Protein 4WIA (pdb70)

Radius of gyration: 27.93 Å; Cα contacts (8 Å, |Δi|>4): 1441; chains: 3; bounding box: 63×76×78 Å

Organism: Methanocaldococcus jannaschii (strain ATCC 43067 / DSM 2661 / JAL-1 / JCM 10045 / NBRC 100440) (NCBI:txid243232)

B-factor: mean 68.34, std 23.04, range [31.3, 154.83]

Foldseek 3Di:
DFQWLDDPQDVQCVQQPRHAFFLFEEEEEEAPPLCQVLVVLSSQLSNVVSPFAEEEEALADDPVRVQVVVQQQSHCVVCVVVNSYHYHYPVVCNVPVQAAEQLLVCCVPPSRLVTQEYEAEAPLSSQLRYDDPDDLVNNVVSSVSSVVRGYYYHYHYPVSDDPVNVVVSVVVGCYWYKDWDDDPNRIWMWIADPHHVGNHDHHRIWIFHQDTHNRTDTDDPDDD/DFQWQDDPQDVQCVQQPRHAFFLFEEEEEEAPPLCQVLVVLSSQLSNVVSPFAEEEEALADDPVRVQVVVQQLSHCVVCVVVNSYHYHYPVVCNVPVQAAEQLVVVCVDVSRLVTQEYEAEAPLSSQLRYPDPDDLVNNVVSSVSSV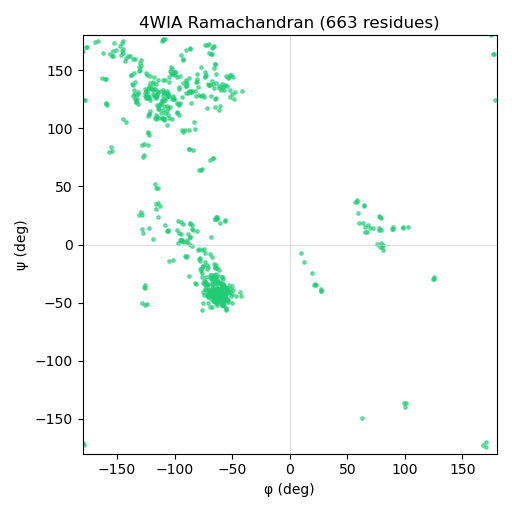VRGYYYHYHYPVSDDPVSVVVSVVVGCYWYWDWDDDPNRIKIWIADPHHVGNHDHHGIWIFHQDGNNRTDTDDPDDD/DFQWQDDPQDVQCVQQPRHAFFLFEEEEEEAPPLCQVLVVLSSQLSNVVVPFAEEAEALADDPVRVQVVVQQQSHCVVCVVVNSYHYHYPVCSNPVVLAAEQLLVCCVPVVRLVTQEYEAEAVQSSQLRYDDPDALVNNVVSSVSSVVRGYYYHYHYPVSDDPVNVVVSVVPGCYWYKDWDDDDNDIWIWIADPHHVGNHNHHRIWIFHQDTHNRTDTDDD

Nearest PDB structures (foldseek):
  7s65-assembly1_F  TM=7.412E-01  e=1.181E-11  Synechococcus elongatus
  8fwj-assembly1_A  TM=7.255E-01  e=2.195E-11  Cereibacter sphaeroides
  4tlb-assembly1_F  TM=7.203E-01  e=2.195E-11  Synechococcus elongatus PCC 7942 = FACHB-805
  8wv8-assembly1_B  TM=6.944E-01  e=9.722E-11  Synechococcus elongatus PCC 7942 = FACHB-805
  7dxq-assembly1_A  TM=7.030E-01  e=3.158E-10  Synechococcus elongatus PCC 7942 = FACHB-805

Sequence (669 aa):
ELARIDLSRDDLDKRIGGGIPHGSLIIIEGEESTGKSVLCQRLAYGFLQNRYSVTYVSTQLTTLEFIKQNSLNYSINKKLLSGALLYIPVYPLIADNKKKDGFLKKVETRAFYEKDVIIFDSISALIANDASEVNVDDLAFFKRITALKKIIICTVNPKELPESVLTIIRTSATLIRTELFTFGGDLKNLAKILKYNAPGSYQKNIVFRVEPKIGIAVEIASVAELARIDLSRDDLDKRIGGGIPHGSLIIIEGEESTGKSVLCQRLAYGFLQNRYSVTYVSTQLTTLEFIKQNSLNYSINKKLLSGALLYIPVYPLIADNKKKDGFLKKVETRAFYEKDVIIFDSISALIANDASEVNVDDLAFFKRITALKKIIICTVNPKELPESVLTIIRTSATLIRTELFTFGGDLKNLAKILKYNAPGSYQKNIVFRVEPKIGIAVEIASVAELARIDLSRDDLDKRIGGGIPHGSLIIIEGEESTGKSVLCQRLAYGFLQNRYSVTYVSTQLTTLEFIKQNSLNYSINKKLLSGALLYIPVYPLIADNKKKDGFLKKVETRAFYEKDVIIFDSISALIANDASEVNVDDLAFFKRITALKKIIICTVNPKELPESVLTIIRTSATLIRTELFTFGGDLKNLAKILKYNAPGSYQKNIVFRVEPKIGIAVEIA

Structure (mmCIF, N/CA/C/O backbone):
data_4WIA
#
_entry.id   4WIA
#
_cell.length_a   130.960
_cell.length_b   130.960
_cell.length_c   89.081
_cell.angle_alpha   90.00
_cell.angle_beta   90.00
_cell.angle_gamma   120.00
#
_symmetry.space_group_name_H-M   'P 31 2 1'
#
loop_
_entity.id
_entity.type
_entity.pdbx_description
1 polymer 'Putative flagella-related protein H'
2 non-polymer 'SULFATE ION'
3 non-polymer GLYCEROL
4 water water
#
loop_
_atom_site.group_PDB
_atom_site.id
_atom_site.type_symbol
_atom_site.label_atom_id
_atom_site.label_alt_id
_atom_site.label_comp_id
_atom_site.label_asym_id
_atom_site.label_entity_id
_atom_site.label_seq_id
_atom_site.pdbx_PDB_ins_code
_atom_site.Cartn_x
_atom_site.Cartn_y
_atom_site.Cartn_z
_atom_site.occupancy
_atom_site.B_iso_or_equiv
_atom_site.auth_seq_id
_atom_site.auth_comp_id
_atom_site.auth_asym_id
_atom_site.auth_atom_id
_atom_site.pdbx_PDB_model_num
ATOM 1 N N . GLU A 1 5 ? 0.298 -66.278 100.078 1.00 68.79 5 GLU A N 1
ATOM 2 C CA . GLU A 1 5 ? 0.844 -67.448 100.819 1.00 65.79 5 GLU A CA 1
ATOM 3 C C . GLU A 1 5 ? 2.330 -67.782 100.553 1.00 60.02 5 GLU A C 1
ATOM 4 O O . GLU A 1 5 ? 2.834 -68.738 101.128 1.00 58.15 5 GLU A O 1
ATOM 10 N N . LEU A 1 6 ? 3.046 -66.979 99.760 1.00 59.61 6 LEU A N 1
ATOM 11 C CA . LEU A 1 6 ? 4.503 -67.147 99.559 1.00 54.62 6 LEU A CA 1
ATOM 12 C C . LEU A 1 6 ? 5.304 -66.020 100.135 1.00 47.69 6 LEU A C 1
ATOM 13 O O . LEU A 1 6 ? 5.145 -64.878 99.747 1.00 49.41 6 LEU A O 1
ATOM 18 N N . ALA A 1 7 ? 6.195 -66.326 101.045 1.00 42.86 7 ALA A N 1
ATOM 19 C CA . ALA A 1 7 ? 7.056 -65.320 101.543 1.00 41.86 7 ALA A CA 1
ATOM 20 C C . ALA A 1 7 ? 8.312 -65.217 100.660 1.00 42.58 7 ALA A C 1
ATOM 21 O O . ALA A 1 7 ? 8.953 -66.214 100.397 1.00 42.19 7 ALA A O 1
ATOM 23 N N . ARG A 1 8 ? 8.642 -64.000 100.253 1.00 43.75 8 ARG A N 1
ATOM 24 C CA . ARG A 1 8 ? 9.738 -63.741 99.327 1.00 42.92 8 ARG A CA 1
ATOM 25 C C . ARG A 1 8 ? 11.066 -63.518 99.984 1.00 41.49 8 ARG A C 1
ATOM 26 O O . ARG A 1 8 ? 11.175 -62.914 101.049 1.00 40.42 8 ARG A O 1
ATOM 34 N N . ILE A 1 9 ? 12.061 -64.138 99.404 1.00 40.23 9 ILE A N 1
ATOM 35 C CA . ILE A 1 9 ? 13.410 -64.070 99.870 1.00 40.20 9 ILE A CA 1
ATOM 36 C C . ILE A 1 9 ? 14.365 -63.524 98.761 1.00 40.77 9 ILE A C 1
ATOM 37 O O . ILE A 1 9 ? 15.594 -63.585 98.924 1.00 41.82 9 ILE A O 1
ATOM 42 N N . ASP A 1 10 ? 13.799 -62.944 97.720 1.00 39.39 10 ASP A N 1
ATOM 43 C CA . ASP A 1 10 ? 14.543 -62.562 96.540 1.00 41.07 10 ASP A CA 1
ATOM 44 C C . ASP A 1 10 ? 15.661 -61.583 96.772 1.00 38.07 10 ASP A C 1
ATOM 45 O O . ASP A 1 10 ? 15.455 -60.568 97.353 1.00 38.08 10 ASP A O 1
ATOM 50 N N . LEU A 1 11 ? 16.819 -61.868 96.210 1.00 39.04 11 LEU A N 1
ATOM 51 C CA . LEU A 1 11 ? 17.891 -60.914 96.075 1.00 39.57 11 LEU A CA 1
ATOM 52 C C . LEU A 1 11 ? 18.426 -60.846 94.661 1.00 41.57 11 LEU A C 1
ATOM 53 O O . LEU A 1 11 ? 18.403 -61.827 93.911 1.00 43.69 11 LEU A O 1
ATOM 58 N N . SER A 1 12 ? 18.981 -59.695 94.300 1.00 42.13 12 SER A N 1
ATOM 59 C CA . SER A 1 12 ? 19.567 -59.550 93.009 1.00 43.11 12 SER A CA 1
ATOM 60 C C . SER A 1 12 ? 20.709 -60.547 92.788 1.00 42.47 12 SER A C 1
ATOM 61 O O . SER A 1 12 ? 20.879 -61.053 91.689 1.00 42.11 12 SER A O 1
ATOM 64 N N . ARG A 1 13 ? 21.497 -60.777 93.815 1.00 40.22 13 ARG A N 1
ATOM 65 C CA . ARG A 1 13 ? 22.779 -61.415 93.682 1.00 41.74 13 ARG A CA 1
ATOM 66 C C . ARG A 1 13 ? 22.703 -62.904 93.520 1.00 41.99 13 ARG A C 1
ATOM 67 O O . ARG A 1 13 ? 23.690 -63.522 93.212 1.00 43.26 13 ARG A O 1
ATOM 75 N N . ASP A 1 14 ? 21.572 -63.523 93.739 1.00 39.35 14 ASP A N 1
ATOM 76 C CA . ASP A 1 14 ? 21.476 -64.923 93.502 1.00 40.83 14 ASP A CA 1
ATOM 77 C C . ASP A 1 14 ? 20.080 -65.274 93.031 1.00 40.98 14 ASP A C 1
ATOM 78 O O . ASP A 1 14 ? 19.193 -64.463 93.039 1.00 41.67 14 ASP A O 1
ATOM 83 N N . ASP A 1 15 ? 19.911 -66.504 92.607 1.00 43.78 15 ASP A N 1
ATOM 84 C CA . ASP A 1 15 ? 18.586 -67.004 92.199 1.00 43.98 15 ASP A CA 1
ATOM 85 C C . ASP A 1 15 ? 18.035 -68.097 93.153 1.00 40.00 15 ASP A C 1
ATOM 86 O O . ASP A 1 15 ? 17.294 -68.967 92.752 1.00 40.65 15 ASP A O 1
ATOM 91 N N . LEU A 1 16 ? 18.354 -68.006 94.429 1.00 41.35 16 LEU A N 1
ATOM 92 C CA . LEU A 1 16 ? 17.854 -68.977 95.409 1.00 40.87 16 LEU A CA 1
ATOM 93 C C . LEU A 1 16 ? 16.323 -69.026 95.436 1.00 40.77 16 LEU A C 1
ATOM 94 O O . LEU A 1 16 ? 15.754 -70.101 95.585 1.00 41.24 16 LEU A O 1
ATOM 99 N N . ASP A 1 17 ? 15.664 -67.891 95.222 1.00 40.28 17 ASP A N 1
ATOM 100 C CA . ASP A 1 17 ? 14.214 -67.850 95.114 1.00 41.72 17 ASP A CA 1
ATOM 101 C C . ASP A 1 17 ? 13.661 -68.771 94.059 1.00 43.62 17 ASP A C 1
ATOM 102 O O . ASP A 1 17 ? 12.613 -69.374 94.264 1.00 45.89 17 ASP A O 1
ATOM 107 N N . LYS A 1 18 ? 14.324 -68.889 92.907 1.00 46.70 18 LYS A N 1
ATOM 108 C CA . LYS A 1 18 ? 13.829 -69.777 91.860 1.00 48.35 18 LYS A CA 1
ATOM 109 C C . LYS A 1 18 ? 14.011 -71.211 92.286 1.00 46.41 18 LYS A C 1
ATOM 110 O O . LYS A 1 18 ? 13.197 -72.042 91.994 1.00 46.16 18 LYS A O 1
ATOM 116 N N . ARG A 1 19 ? 15.105 -71.513 92.931 1.00 45.01 19 ARG A N 1
ATOM 117 C CA . ARG A 1 19 ? 15.408 -72.895 93.231 1.00 48.61 19 ARG A CA 1
ATOM 118 C C . ARG A 1 19 ? 14.617 -73.492 94.344 1.00 48.37 19 ARG A C 1
ATOM 119 O O . ARG A 1 19 ? 14.566 -74.701 94.452 1.00 49.13 19 ARG A O 1
ATOM 127 N N . ILE A 1 20 ? 14.021 -72.648 95.184 1.00 46.38 20 ILE A N 1
ATOM 128 C CA . ILE A 1 20 ? 13.060 -73.119 96.193 1.00 43.27 20 ILE A CA 1
ATOM 129 C C . ILE A 1 20 ? 11.611 -72.940 95.715 1.00 45.11 20 ILE A C 1
ATOM 130 O O . ILE A 1 20 ? 10.665 -73.197 96.474 1.00 45.09 20 ILE A O 1
ATOM 135 N N . GLY A 1 21 ? 11.448 -72.650 94.419 1.00 45.24 21 GLY A N 1
ATOM 136 C CA . GLY A 1 21 ? 10.134 -72.701 93.745 1.00 46.66 21 GLY A CA 1
ATOM 137 C C . GLY A 1 21 ? 9.399 -71.395 93.816 1.00 44.47 21 GLY A C 1
ATOM 138 O O . GLY A 1 21 ? 8.224 -71.375 93.514 1.00 46.12 21 GLY A O 1
ATOM 139 N N . GLY A 1 22 ? 10.091 -70.303 94.165 1.00 41.58 22 GLY A N 1
ATOM 140 C CA . GLY A 1 22 ? 9.493 -68.963 94.176 1.00 40.79 22 GLY A CA 1
ATOM 141 C C . GLY A 1 22 ? 9.623 -68.220 95.479 1.00 41.17 22 GLY A C 1
ATOM 142 O O . GLY A 1 22 ? 9.603 -66.997 95.499 1.00 43.34 22 GLY A O 1
ATOM 143 N N . GLY A 1 23 ? 9.678 -68.956 96.596 1.00 41.44 23 GLY A N 1
ATOM 144 C CA . GLY A 1 23 ? 9.665 -68.378 97.911 1.00 41.04 23 GLY A CA 1
ATOM 145 C C . GLY A 1 23 ? 9.445 -69.466 98.943 1.00 43.51 23 GLY A C 1
ATOM 146 O O . GLY A 1 23 ? 9.415 -70.654 98.610 1.00 47.02 23 GLY A O 1
ATOM 147 N N . ILE A 1 24 ? 9.262 -69.066 100.197 1.00 39.14 24 ILE A N 1
ATOM 148 C CA . ILE A 1 24 ? 9.033 -70.001 101.242 1.00 38.71 24 ILE A CA 1
ATOM 149 C C . ILE A 1 24 ? 7.549 -69.916 101.602 1.00 38.29 24 ILE A C 1
ATOM 150 O O . ILE A 1 24 ? 7.051 -68.827 101.785 1.00 37.53 24 ILE A O 1
ATOM 155 N N . PRO A 1 25 ? 6.835 -71.058 101.617 1.00 38.79 25 PRO A N 1
ATOM 156 C CA . PRO A 1 25 ? 5.414 -70.973 101.960 1.00 41.62 25 PRO A CA 1
ATOM 157 C C . PRO A 1 25 ? 5.211 -70.537 103.390 1.00 42.23 25 PRO A C 1
ATOM 158 O O . PRO A 1 25 ? 5.888 -71.006 104.330 1.00 42.97 25 PRO A O 1
ATOM 162 N N . HIS A 1 26 ? 4.298 -69.611 103.548 1.00 44.51 26 HIS A N 1
ATOM 163 C CA . HIS A 1 26 ? 3.778 -69.299 104.869 1.00 48.47 26 HIS A CA 1
ATOM 164 C C . HIS A 1 26 ? 3.359 -70.585 105.615 1.00 45.34 26 HIS A C 1
ATOM 165 O O . HIS A 1 26 ? 2.866 -71.507 105.006 1.00 45.46 26 HIS A O 1
ATOM 172 N N . GLY A 1 27 ? 3.560 -70.616 106.938 1.00 42.99 27 GLY A N 1
ATOM 173 C CA . GLY A 1 27 ? 3.268 -71.779 107.731 1.00 42.69 27 GLY A CA 1
ATOM 174 C C . GLY A 1 27 ? 4.312 -72.871 107.631 1.00 42.96 27 GLY A C 1
ATOM 175 O O . GLY A 1 27 ? 4.056 -73.976 108.014 1.00 44.09 27 GLY A O 1
ATOM 176 N N . SER A 1 28 ? 5.475 -72.602 107.067 1.00 40.82 28 SER A N 1
ATOM 177 C CA . SER A 1 28 ? 6.478 -73.649 106.947 1.00 41.22 28 SER A CA 1
ATOM 178 C C . SER A 1 28 ? 7.230 -73.832 108.287 1.00 41.99 28 SER A C 1
ATOM 179 O O . SER A 1 28 ? 7.531 -72.842 108.986 1.00 41.13 28 SER A O 1
ATOM 182 N N . LEU A 1 29 ? 7.531 -75.077 108.597 1.00 40.70 29 LEU A N 1
ATOM 183 C CA . LEU A 1 29 ? 8.537 -75.420 109.529 1.00 42.15 29 LEU A CA 1
ATOM 184 C C . LEU A 1 29 ? 9.709 -76.069 108.776 1.00 44.71 29 LEU A C 1
ATOM 185 O O . LEU A 1 29 ? 9.648 -77.233 108.335 1.00 48.25 29 LEU A O 1
ATOM 190 N N . ILE A 1 30 ? 10.794 -75.335 108.701 1.00 42.17 30 ILE A N 1
ATOM 191 C CA . ILE A 1 30 ? 11.930 -75.741 107.969 1.00 42.63 30 ILE A CA 1
ATOM 192 C C . ILE A 1 30 ? 12.958 -76.263 108.942 1.00 44.57 30 ILE A C 1
ATOM 193 O O . ILE A 1 30 ? 13.333 -75.591 109.889 1.00 48.00 30 ILE A O 1
ATOM 198 N N . ILE A 1 31 ? 13.405 -77.467 108.718 1.00 45.38 31 ILE A N 1
ATOM 199 C CA . ILE A 1 31 ? 14.475 -78.033 109.506 1.00 45.97 31 ILE A CA 1
ATOM 200 C C . ILE A 1 31 ? 15.721 -78.172 108.651 1.00 44.04 31 ILE A C 1
ATOM 201 O O . ILE A 1 31 ? 15.692 -78.806 107.602 1.00 48.78 31 ILE A O 1
ATOM 206 N N . ILE A 1 32 ? 16.807 -77.588 109.104 1.00 44.40 32 ILE A N 1
ATOM 207 C CA . ILE A 1 32 ? 18.078 -77.712 108.439 1.00 44.02 32 ILE A CA 1
ATOM 208 C C . ILE A 1 32 ? 19.009 -78.564 109.242 1.00 44.83 32 ILE A C 1
ATOM 209 O O . ILE A 1 32 ? 19.446 -78.163 110.295 1.00 44.73 32 ILE A O 1
ATOM 214 N N . GLU A 1 33 ? 19.261 -79.770 108.769 1.00 47.19 33 GLU A N 1
ATOM 215 C CA . GLU A 1 33 ? 19.932 -80.771 109.553 1.00 51.00 33 GLU A CA 1
ATOM 216 C C . GLU A 1 33 ? 21.249 -81.113 108.903 1.00 53.21 33 GLU A C 1
ATOM 217 O O . GLU A 1 33 ? 21.287 -81.526 107.729 1.00 51.98 33 GLU A O 1
ATOM 223 N N . GLY A 1 34 ? 22.331 -81.042 109.669 1.00 53.47 34 GLY A N 1
ATOM 224 C CA . GLY A 1 34 ? 23.629 -81.441 109.158 1.00 55.66 34 GLY A CA 1
ATOM 225 C C . GLY A 1 34 ? 24.651 -81.255 110.247 1.00 58.41 34 GLY A C 1
ATOM 226 O O . GLY A 1 34 ? 24.400 -80.565 111.224 1.00 57.66 34 GLY A O 1
ATOM 227 N N . GLU A 1 35 ? 25.822 -81.828 110.038 1.00 61.83 35 GLU A N 1
ATOM 228 C CA . GLU A 1 35 ? 26.907 -81.712 110.981 1.00 65.58 35 GLU A CA 1
ATOM 229 C C . GLU A 1 35 ? 27.528 -80.305 111.047 1.00 64.77 35 GLU A C 1
ATOM 230 O O . GLU A 1 35 ? 27.201 -79.407 110.266 1.00 60.81 35 GLU A O 1
ATOM 236 N N . GLU A 1 36 ? 28.418 -80.121 112.009 1.00 66.78 36 GLU A N 1
ATOM 237 C CA . GLU A 1 36 ? 29.114 -78.857 112.133 1.00 67.81 36 GLU A CA 1
ATOM 238 C C . GLU A 1 36 ? 29.735 -78.483 110.817 1.00 65.39 36 GLU A C 1
ATOM 239 O O . GLU A 1 36 ? 30.208 -79.354 110.118 1.00 66.85 36 GLU A O 1
ATOM 245 N N . SER A 1 37 ? 29.784 -77.184 110.520 1.00 62.99 37 SER A N 1
ATOM 246 C CA . SER A 1 37 ? 30.550 -76.633 109.377 1.00 63.17 37 SER A CA 1
ATOM 247 C C . SER A 1 37 ? 29.982 -76.967 107.994 1.00 59.98 37 SER A C 1
ATOM 248 O O . SER A 1 37 ? 30.666 -76.817 107.008 1.00 60.37 37 SER A O 1
ATOM 251 N N . THR A 1 38 ? 28.749 -77.447 107.937 1.00 57.80 38 THR A N 1
ATOM 252 C CA . THR A 1 38 ? 28.140 -77.804 106.686 1.00 56.58 38 THR A CA 1
ATOM 253 C C . THR A 1 38 ? 27.293 -76.657 106.110 1.00 54.67 38 THR A C 1
ATOM 254 O O . THR A 1 38 ? 26.651 -76.822 105.069 1.00 53.16 38 THR A O 1
ATOM 258 N N . GLY A 1 39 ? 27.289 -75.496 106.767 1.00 53.23 39 GLY A N 1
ATOM 259 C CA . GLY A 1 39 ? 26.642 -74.315 106.197 1.00 50.59 39 GLY A CA 1
ATOM 260 C C . GLY A 1 39 ? 25.248 -73.982 106.681 1.00 48.83 39 GLY A C 1
ATOM 261 O O . GLY A 1 39 ? 24.569 -73.151 106.089 1.00 50.12 39 GLY A O 1
ATOM 262 N N . LYS A 1 40 ? 24.805 -74.576 107.779 1.00 48.95 40 LYS A N 1
ATOM 263 C CA . LYS A 1 40 ? 23.423 -74.379 108.238 1.00 46.78 40 LYS A CA 1
ATOM 264 C C . LYS A 1 40 ? 23.151 -72.943 108.618 1.00 43.47 40 LYS A C 1
ATOM 265 O O . LYS A 1 40 ? 22.125 -72.363 108.271 1.00 42.58 40 LYS A O 1
ATOM 271 N N . SER A 1 41 ? 24.075 -72.385 109.384 1.00 44.37 41 SER A N 1
ATOM 272 C CA . SER A 1 41 ? 23.959 -71.031 109.870 1.00 43.94 41 SER A CA 1
ATOM 273 C C . SER A 1 41 ? 23.954 -70.023 108.727 1.00 40.56 41 SER A C 1
ATOM 274 O O . SER A 1 41 ? 23.093 -69.164 108.631 1.00 40.92 41 SER A O 1
ATOM 277 N N . VAL A 1 42 ? 24.897 -70.148 107.830 1.00 43.23 42 VAL A N 1
ATOM 278 C CA . VAL A 1 42 ? 24.933 -69.218 106.667 1.00 43.72 42 VAL A CA 1
ATOM 279 C C . VAL A 1 42 ? 23.649 -69.271 105.843 1.00 42.37 42 VAL A C 1
ATOM 280 O O . VAL A 1 42 ? 23.134 -68.269 105.404 1.00 40.86 42 VAL A O 1
ATOM 284 N N . LEU A 1 43 ? 23.063 -70.455 105.741 1.00 43.07 43 LEU A N 1
ATOM 285 C CA . LEU A 1 43 ? 21.802 -70.590 105.046 1.00 42.48 43 LEU A CA 1
ATOM 286 C C . LEU A 1 43 ? 20.710 -69.866 105.762 1.00 42.59 43 LEU A C 1
ATOM 287 O O . LEU A 1 43 ? 19.897 -69.206 105.114 1.00 40.58 43 LEU A O 1
ATOM 292 N N . CYS A 1 44 ? 20.687 -69.951 107.119 1.00 41.38 44 CYS A N 1
ATOM 293 C CA . CYS A 1 44 ? 19.683 -69.207 107.900 1.00 38.72 44 CYS A CA 1
ATOM 294 C C . CYS A 1 44 ? 19.859 -67.751 107.720 1.00 37.23 44 CYS A C 1
ATOM 295 O O . CYS A 1 44 ? 18.914 -67.005 107.660 1.00 35.90 44 CYS A O 1
ATOM 298 N N . GLN A 1 45 ? 21.118 -67.344 107.640 1.00 40.20 45 GLN A N 1
ATOM 299 C CA . GLN A 1 45 ? 21.486 -65.920 107.479 1.00 41.46 45 GLN A CA 1
ATOM 300 C C . GLN A 1 45 ? 21.062 -65.355 106.135 1.00 39.09 45 GLN A C 1
ATOM 301 O O . GLN A 1 45 ? 20.502 -64.264 106.087 1.00 36.89 45 GLN A O 1
ATOM 307 N N . ARG A 1 46 ? 21.277 -66.135 105.064 1.00 36.93 46 ARG A N 1
ATOM 308 C CA . ARG A 1 46 ? 20.795 -65.760 103.723 1.00 38.10 46 ARG A CA 1
ATOM 309 C C . ARG A 1 46 ? 19.270 -65.640 103.717 1.00 35.00 46 ARG A C 1
ATOM 310 O O . ARG A 1 46 ? 18.696 -64.684 103.140 1.00 33.49 46 ARG A O 1
ATOM 318 N N . LEU A 1 47 ? 18.613 -66.624 104.317 1.00 33.48 47 LEU A N 1
ATOM 319 C CA . LEU A 1 47 ? 17.138 -66.562 104.350 1.00 33.22 47 LEU A CA 1
ATOM 320 C C . LEU A 1 47 ? 16.665 -65.348 105.123 1.00 34.16 47 LEU A C 1
ATOM 321 O O . LEU A 1 47 ? 15.788 -64.612 104.678 1.00 32.84 47 LEU A O 1
ATOM 326 N N . ALA A 1 48 ? 17.267 -65.118 106.304 1.00 36.54 48 ALA A N 1
ATOM 327 C CA . ALA A 1 48 ? 16.907 -63.962 107.105 1.00 36.33 48 ALA A CA 1
ATOM 328 C C . ALA A 1 48 ? 17.109 -62.654 106.372 1.00 36.62 48 ALA A C 1
ATOM 329 O O . ALA A 1 48 ? 16.236 -61.801 106.357 1.00 37.92 48 ALA A O 1
ATOM 331 N N . TYR A 1 49 ? 18.262 -62.481 105.730 1.00 37.85 49 TYR A N 1
ATOM 332 C CA . TYR A 1 49 ? 18.483 -61.263 104.924 1.00 36.37 49 TYR A CA 1
ATOM 333 C C . TYR A 1 49 ? 17.474 -61.086 103.804 1.00 36.61 49 TYR A C 1
ATOM 334 O O . TYR A 1 49 ? 16.983 -59.983 103.587 1.00 40.84 49 TYR A O 1
ATOM 343 N N . GLY A 1 50 ? 17.164 -62.166 103.072 1.00 38.96 50 GLY A N 1
ATOM 344 C CA . GLY A 1 50 ? 16.104 -62.129 102.035 1.00 38.64 50 GLY A CA 1
ATOM 345 C C . GLY A 1 50 ? 14.749 -61.662 102.564 1.00 38.69 50 GLY A C 1
ATOM 346 O O . GLY A 1 50 ? 14.185 -60.720 102.065 1.00 37.42 50 GLY A O 1
ATOM 347 N N . PHE A 1 51 ? 14.248 -62.328 103.617 1.00 36.83 51 PHE A N 1
ATOM 348 C CA . PHE A 1 51 ? 13.004 -61.915 104.238 1.00 36.14 51 PHE A CA 1
ATOM 349 C C . PHE A 1 51 ? 13.046 -60.433 104.638 1.00 37.67 51 PHE A C 1
ATOM 350 O O . PHE A 1 51 ? 12.129 -59.665 104.335 1.00 37.41 51 PHE A O 1
ATOM 358 N N . LEU A 1 52 ? 14.105 -60.021 105.326 1.00 35.55 52 LEU A N 1
ATOM 359 C CA . LEU A 1 52 ? 14.171 -58.644 105.774 1.00 37.74 52 LEU A CA 1
ATOM 360 C C . LEU A 1 52 ? 14.153 -57.641 104.617 1.00 38.49 52 LEU A C 1
ATOM 361 O O . LEU A 1 52 ? 13.511 -56.591 104.699 1.00 38.95 52 LEU A O 1
ATOM 366 N N . GLN A 1 53 ? 14.868 -57.937 103.533 1.00 39.83 53 GLN A N 1
ATOM 367 C CA . GLN A 1 53 ? 14.903 -57.018 102.400 1.00 39.98 53 GLN A CA 1
ATOM 368 C C . GLN A 1 53 ? 13.559 -56.982 101.714 1.00 41.81 53 GLN A C 1
ATOM 369 O O . GLN A 1 53 ? 13.228 -56.006 101.062 1.00 44.29 53 GLN A O 1
ATOM 375 N N . ASN A 1 54 ? 12.784 -58.050 101.825 1.00 39.81 54 ASN A N 1
ATOM 376 C CA . ASN A 1 54 ? 11.457 -58.053 101.230 1.00 43.93 54 ASN A CA 1
ATOM 377 C C . ASN A 1 54 ? 10.329 -57.646 102.190 1.00 44.38 54 ASN A C 1
ATOM 378 O O . ASN A 1 54 ? 9.185 -57.946 101.937 1.00 41.91 54 ASN A O 1
ATOM 383 N N . ARG A 1 55 ? 10.693 -56.967 103.274 1.00 48.13 55 ARG A N 1
ATOM 384 C CA . ARG A 1 55 ? 9.746 -56.286 104.188 1.00 48.12 55 ARG A CA 1
ATOM 385 C C . ARG A 1 55 ? 9.019 -57.240 105.135 1.00 45.68 55 ARG A C 1
ATOM 386 O O . ARG A 1 55 ? 7.965 -56.908 105.646 1.00 43.38 55 ARG A O 1
ATOM 394 N N . TYR A 1 56 ? 9.627 -58.393 105.391 1.00 44.14 56 TYR A N 1
ATOM 395 C CA . TYR A 1 56 ? 9.243 -59.246 106.519 1.00 41.64 56 TYR A CA 1
ATOM 396 C C . TYR A 1 56 ? 10.098 -58.947 107.795 1.00 42.20 56 TYR A C 1
ATOM 397 O O . TYR A 1 56 ? 11.137 -58.310 107.727 1.00 41.14 56 TYR A O 1
ATOM 406 N N . SER A 1 57 ? 9.583 -59.343 108.958 1.00 38.80 57 SER A N 1
ATOM 407 C CA . SER A 1 57 ? 10.303 -59.198 110.189 1.00 38.08 57 SER A CA 1
ATOM 408 C C . SER A 1 57 ? 10.835 -60.568 110.581 1.00 37.64 57 SER A C 1
ATOM 409 O O . SER A 1 57 ? 10.251 -61.556 110.224 1.00 38.39 57 SER A O 1
ATOM 412 N N . VAL A 1 58 ? 11.976 -60.601 111.268 1.00 37.10 58 VAL A N 1
ATOM 413 C CA . VAL A 1 58 ? 12.609 -61.820 111.627 1.00 36.79 58 VAL A CA 1
ATOM 414 C C . VAL A 1 58 ? 13.044 -61.774 113.100 1.00 39.34 58 VAL A C 1
ATOM 415 O O . VAL A 1 58 ? 13.575 -60.761 113.558 1.00 38.43 58 VAL A O 1
ATOM 419 N N . THR A 1 59 ? 12.871 -62.890 113.799 1.00 38.20 59 THR A N 1
ATOM 420 C CA . THR A 1 59 ? 13.546 -63.149 115.025 1.00 39.38 59 THR A CA 1
ATOM 421 C C . THR A 1 59 ? 14.619 -64.195 114.785 1.00 39.29 59 THR A C 1
ATOM 422 O O . THR A 1 59 ? 14.336 -65.269 114.216 1.00 42.44 59 THR A O 1
ATOM 426 N N . TYR A 1 60 ? 15.840 -63.917 115.242 1.00 37.78 60 TYR A N 1
ATOM 427 C CA . TYR A 1 60 ? 16.918 -64.878 115.095 1.00 38.02 60 TYR A CA 1
ATOM 428 C C . TYR A 1 60 ? 17.452 -65.228 116.475 1.00 39.28 60 TYR A C 1
ATOM 429 O O . TYR A 1 60 ? 18.039 -64.380 117.115 1.00 43.63 60 TYR A O 1
ATOM 438 N N . VAL A 1 61 ? 17.295 -66.488 116.894 1.00 38.41 61 VAL A N 1
ATOM 439 C CA . VAL A 1 61 ? 17.750 -66.956 118.162 1.00 40.85 61 VAL A CA 1
ATOM 440 C C . VAL A 1 61 ? 18.980 -67.812 117.895 1.00 43.22 61 VAL A C 1
ATOM 441 O O . VAL A 1 61 ? 18.874 -68.841 117.252 1.00 45.94 61 VAL A O 1
ATOM 445 N N . SER A 1 62 ? 20.123 -67.390 118.424 1.00 43.85 62 SER A N 1
ATOM 446 C CA . SER A 1 62 ? 21.392 -68.050 118.225 1.00 44.89 62 SER A CA 1
ATOM 447 C C . SER A 1 62 ? 21.948 -68.615 119.566 1.00 46.98 62 SER A C 1
ATOM 448 O O . SER A 1 62 ? 22.111 -67.883 120.512 1.00 47.86 62 SER A O 1
ATOM 451 N N . THR A 1 63 ? 22.336 -69.880 119.562 1.00 48.69 63 THR A N 1
ATOM 452 C CA . THR A 1 63 ? 23.103 -70.465 120.627 1.00 51.06 63 THR A CA 1
ATOM 453 C C . THR A 1 63 ? 24.594 -70.289 120.467 1.00 55.53 63 THR A C 1
ATOM 454 O O . THR A 1 63 ? 25.345 -70.885 121.211 1.00 57.07 63 THR A O 1
ATOM 458 N N . GLN A 1 64 ? 25.048 -69.520 119.468 1.00 59.19 64 GLN A N 1
ATOM 459 C CA . GLN A 1 64 ? 26.492 -69.454 119.151 1.00 60.86 64 GLN A CA 1
ATOM 460 C C . GLN A 1 64 ? 27.113 -68.052 119.119 1.00 56.11 64 GLN A C 1
ATOM 461 O O . GLN A 1 64 ? 28.247 -67.906 119.499 1.00 61.49 64 GLN A O 1
ATOM 467 N N . LEU A 1 65 ? 26.377 -67.042 118.682 1.00 52.17 65 LEU A N 1
ATOM 468 C CA . LEU A 1 65 ? 26.933 -65.742 118.473 1.00 52.38 65 LEU A CA 1
ATOM 469 C C . LEU A 1 65 ? 26.248 -64.688 119.322 1.00 53.02 65 LEU A C 1
ATOM 470 O O . LEU A 1 65 ? 25.008 -64.569 119.358 1.00 48.31 65 LEU A O 1
ATOM 475 N N . THR A 1 66 ? 27.081 -63.858 119.939 1.00 56.23 66 THR A N 1
ATOM 476 C CA . THR A 1 66 ? 26.621 -62.633 120.580 1.00 55.61 66 THR A CA 1
ATOM 477 C C . THR A 1 66 ? 26.158 -61.714 119.484 1.00 52.67 66 THR A C 1
ATOM 478 O O . THR A 1 66 ? 26.371 -61.992 118.298 1.00 48.56 66 THR A O 1
ATOM 482 N N . THR A 1 67 ? 25.496 -60.628 119.874 1.00 50.84 67 THR A N 1
ATOM 483 C CA . THR A 1 67 ? 25.017 -59.639 118.911 1.00 51.76 67 THR A CA 1
ATOM 484 C C . THR A 1 67 ? 26.196 -59.098 118.066 1.00 52.59 67 THR A C 1
ATOM 485 O O . THR A 1 67 ? 26.147 -59.039 116.862 1.00 52.70 67 THR A O 1
ATOM 489 N N . LEU A 1 68 ? 27.269 -58.760 118.722 1.00 56.25 68 LEU A N 1
ATOM 490 C CA . LEU A 1 68 ? 28.430 -58.183 118.085 1.00 59.27 68 LEU A CA 1
ATOM 491 C C . LEU A 1 68 ? 28.975 -59.143 117.003 1.00 61.76 68 LEU A C 1
ATOM 492 O O . LEU A 1 68 ? 29.115 -58.757 115.841 1.00 55.86 68 LEU A O 1
ATOM 497 N N . GLU A 1 69 ? 29.202 -60.404 117.389 1.00 63.89 69 GLU A N 1
ATOM 498 C CA . GLU A 1 69 ? 29.687 -61.424 116.480 1.00 61.11 69 GLU A CA 1
ATOM 499 C C . GLU A 1 69 ? 28.721 -61.614 115.318 1.00 54.79 69 GLU A C 1
ATOM 500 O O . GLU A 1 69 ? 29.140 -61.766 114.195 1.00 57.91 69 GLU A O 1
ATOM 506 N N . PHE A 1 70 ? 27.435 -61.566 115.582 1.00 51.64 70 PHE A N 1
ATOM 507 C CA . PHE A 1 70 ? 26.426 -61.687 114.538 1.00 49.01 70 PHE A CA 1
ATOM 508 C C . PHE A 1 70 ? 26.512 -60.509 113.528 1.00 50.28 70 PHE A C 1
ATOM 509 O O . PHE A 1 70 ? 26.479 -60.709 112.298 1.00 44.08 70 PHE A O 1
ATOM 517 N N . ILE A 1 71 ? 26.611 -59.298 114.038 1.00 49.42 71 ILE A N 1
ATOM 518 C CA . ILE A 1 71 ? 26.732 -58.179 113.142 1.00 52.47 71 ILE A CA 1
ATOM 519 C C . ILE A 1 71 ? 27.979 -58.329 112.242 1.00 56.70 71 ILE A C 1
ATOM 520 O O . ILE A 1 71 ? 27.903 -58.079 111.034 1.00 57.56 71 ILE A O 1
ATOM 525 N N . LYS A 1 72 ? 29.107 -58.748 112.821 1.00 53.52 72 LYS A N 1
ATOM 526 C CA . LYS A 1 72 ? 30.291 -58.942 112.035 1.00 55.67 72 LYS A CA 1
ATOM 527 C C . LYS A 1 72 ? 30.086 -60.044 111.007 1.00 55.11 72 LYS A C 1
ATOM 528 O O . LYS A 1 72 ? 30.550 -59.905 109.884 1.00 54.89 72 LYS A O 1
ATOM 534 N N . GLN A 1 73 ? 29.481 -61.152 111.429 1.00 49.67 73 GLN A N 1
ATOM 535 C CA . GLN A 1 73 ? 29.298 -62.283 110.559 1.00 51.08 73 GLN A CA 1
ATOM 536 C C . GLN A 1 73 ? 28.372 -61.904 109.385 1.00 49.09 73 GLN A C 1
ATOM 537 O O . GLN A 1 73 ? 28.710 -62.151 108.230 1.00 48.55 73 GLN A O 1
ATOM 551 N N . ASN A 1 75 ? 27.946 -58.781 108.346 1.00 47.16 75 ASN A N 1
ATOM 552 C CA . ASN A 1 75 ? 28.683 -57.839 107.537 1.00 49.18 75 ASN A CA 1
ATOM 553 C C . ASN A 1 75 ? 29.701 -58.541 106.616 1.00 51.01 75 ASN A C 1
ATOM 554 O O . ASN A 1 75 ? 29.945 -58.107 105.480 1.00 50.78 75 ASN A O 1
ATOM 559 N N . SER A 1 76 ? 30.281 -59.633 107.114 1.00 51.46 76 SER A N 1
ATOM 560 C CA . SER A 1 76 ? 31.325 -60.348 106.393 1.00 52.50 76 SER A CA 1
ATOM 561 C C . SER A 1 76 ? 30.738 -60.984 105.124 1.00 52.00 76 SER A C 1
ATOM 562 O O . SER A 1 76 ? 31.424 -61.108 104.150 1.00 51.69 76 SER A O 1
ATOM 565 N N . LEU A 1 77 ? 29.466 -61.338 105.176 1.00 50.51 77 LEU A N 1
ATOM 566 C CA . LEU A 1 77 ? 28.734 -61.845 104.032 1.00 51.39 77 LEU A CA 1
ATOM 567 C C . LEU A 1 77 ? 28.051 -60.758 103.194 1.00 51.84 77 LEU A C 1
ATOM 568 O O . LEU A 1 77 ? 27.376 -61.051 102.178 1.00 52.20 77 LEU A O 1
ATOM 573 N N . ASN A 1 78 ? 28.230 -59.502 103.568 1.00 51.87 78 ASN A N 1
ATOM 574 C CA . ASN A 1 78 ? 27.512 -58.467 102.890 1.00 53.50 78 ASN A CA 1
ATOM 575 C C . ASN A 1 78 ? 26.022 -58.646 102.959 1.00 51.28 78 ASN A C 1
ATOM 576 O O . ASN A 1 78 ? 25.297 -58.348 102.021 1.00 46.85 78 ASN A O 1
ATOM 581 N N . TYR A 1 79 ? 25.562 -59.103 104.123 1.00 50.27 79 TYR A N 1
ATOM 582 C CA . TYR A 1 79 ? 24.173 -59.143 104.439 1.00 46.06 79 TYR A CA 1
ATOM 583 C C . TYR A 1 79 ? 23.986 -58.216 105.613 1.00 49.64 79 TYR A C 1
ATOM 584 O O . TYR A 1 79 ? 23.364 -58.620 106.611 1.00 50.73 79 TYR A O 1
ATOM 593 N N . SER A 1 80 ? 24.444 -56.983 105.535 1.00 50.57 80 SER A N 1
ATOM 594 C CA . SER A 1 80 ? 24.478 -56.190 106.733 1.00 53.95 80 SER A CA 1
ATOM 595 C C . SER A 1 80 ? 23.046 -55.793 107.215 1.00 54.31 80 SER A C 1
ATOM 596 O 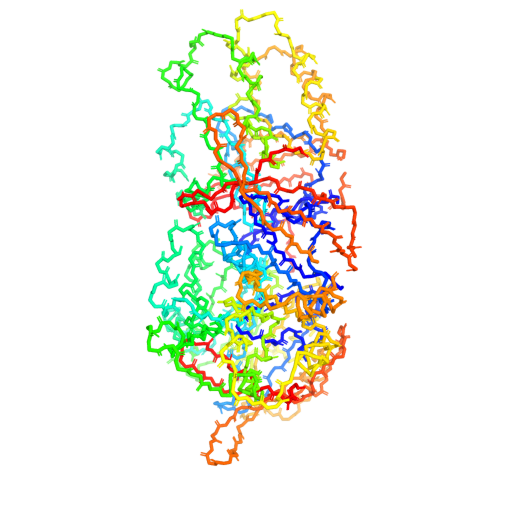O . SER A 1 80 ? 22.147 -55.497 106.442 1.00 49.23 80 SER A O 1
ATOM 599 N N . ILE A 1 81 ? 22.827 -55.892 108.533 1.00 54.66 81 ILE A N 1
ATOM 600 C CA . ILE A 1 81 ? 21.471 -55.751 109.093 1.00 46.57 81 ILE A CA 1
ATOM 601 C C . ILE A 1 81 ? 21.373 -54.743 110.243 1.00 52.15 81 ILE A C 1
ATOM 602 O O . ILE A 1 81 ? 20.493 -54.841 111.096 1.00 53.46 81 ILE A O 1
ATOM 607 N N . ASN A 1 82 ? 22.258 -53.747 110.237 1.00 53.41 82 ASN A N 1
ATOM 608 C CA . ASN A 1 82 ? 22.300 -52.740 111.270 1.00 53.28 82 ASN A CA 1
ATOM 609 C C . ASN A 1 82 ? 21.024 -51.968 111.413 1.00 50.49 82 ASN A C 1
ATOM 610 O O . ASN A 1 82 ? 20.515 -51.782 112.512 1.00 47.41 82 ASN A O 1
ATOM 615 N N . LYS A 1 83 ? 20.551 -51.430 110.308 1.00 49.66 83 LYS A N 1
ATOM 616 C CA . LYS A 1 83 ? 19.320 -50.666 110.341 1.00 51.54 83 LYS A CA 1
ATOM 617 C C . LYS A 1 83 ? 18.119 -51.496 110.729 1.00 46.95 83 LYS A C 1
ATOM 618 O O . LYS A 1 83 ? 17.194 -50.975 111.369 1.00 48.76 83 LYS A O 1
ATOM 624 N N . LYS A 1 84 ? 18.120 -52.752 110.354 1.00 44.24 84 LYS A N 1
ATOM 625 C CA . LYS A 1 84 ? 17.010 -53.615 110.654 1.00 45.01 84 LYS A CA 1
ATOM 626 C C . LYS A 1 84 ? 16.999 -53.922 112.169 1.00 45.74 84 LYS A C 1
ATOM 627 O O . LYS A 1 84 ? 15.931 -54.004 112.764 1.00 46.77 84 LYS A O 1
ATOM 633 N N . LEU A 1 85 ? 18.184 -54.033 112.783 1.00 48.38 85 LEU A N 1
ATOM 634 C CA . LEU A 1 85 ? 18.276 -54.138 114.228 1.00 49.35 85 LEU A CA 1
ATOM 635 C C . LEU A 1 85 ? 17.732 -52.904 114.914 1.00 51.86 85 LEU A C 1
ATOM 636 O O . LEU A 1 85 ? 17.029 -53.020 115.949 1.00 55.91 85 LEU A O 1
ATOM 641 N N . LEU A 1 86 ? 18.077 -51.732 114.394 1.00 49.20 86 LEU A N 1
ATOM 642 C CA . LEU A 1 86 ? 17.733 -50.492 115.087 1.00 52.81 86 LEU A CA 1
ATOM 643 C C . LEU A 1 86 ? 16.261 -50.245 115.079 1.00 52.84 86 LEU A C 1
ATOM 644 O O . LEU A 1 86 ? 15.747 -49.629 115.980 1.00 54.66 86 LEU A O 1
ATOM 649 N N . SER A 1 87 ? 15.560 -50.742 114.078 1.00 51.49 87 SER A N 1
ATOM 650 C CA . SER A 1 87 ? 14.130 -50.482 113.947 1.00 51.65 87 SER A CA 1
ATOM 651 C C . SER A 1 87 ? 13.320 -51.548 114.670 1.00 52.14 87 SER A C 1
ATOM 652 O O . SER A 1 87 ? 12.097 -51.415 114.835 1.00 50.52 87 SER A O 1
ATOM 655 N N . GLY A 1 88 ? 13.996 -52.613 115.094 1.00 49.85 88 GLY A N 1
ATOM 656 C CA . GLY A 1 88 ? 13.296 -53.780 115.566 1.00 44.96 88 GLY A CA 1
ATOM 657 C C . GLY A 1 88 ? 12.758 -54.719 114.492 1.00 46.52 88 GLY A C 1
ATOM 658 O O . GLY A 1 88 ? 12.233 -55.783 114.822 1.00 47.14 88 GLY A O 1
ATOM 659 N N . ALA A 1 89 ? 12.930 -54.393 113.209 1.00 43.89 89 ALA A N 1
ATOM 660 C CA . ALA A 1 89 ? 12.651 -55.317 112.156 1.00 39.73 89 ALA A CA 1
ATOM 661 C C . ALA A 1 89 ? 13.322 -56.660 112.321 1.00 39.09 89 ALA A C 1
ATOM 662 O O . ALA A 1 89 ? 12.669 -57.727 112.091 1.00 38.74 89 ALA A O 1
ATOM 664 N N . LEU A 1 90 ? 14.567 -56.641 112.754 1.00 40.07 90 LEU A N 1
ATOM 665 C CA . LEU A 1 90 ? 15.276 -57.867 113.167 1.00 40.75 90 LEU A CA 1
ATOM 666 C C . LEU A 1 90 ? 15.446 -57.869 114.693 1.00 43.93 90 LEU A C 1
ATOM 667 O O . LEU A 1 90 ? 15.993 -56.933 115.262 1.00 43.49 90 LEU A O 1
ATOM 672 N N . LEU A 1 91 ? 14.958 -58.935 115.368 1.00 40.22 91 LEU A N 1
ATOM 673 C CA . LEU A 1 91 ? 15.131 -59.113 116.771 1.00 38.41 91 LEU A CA 1
ATOM 674 C C . LEU A 1 91 ? 16.083 -60.263 116.917 1.00 39.63 91 LEU A C 1
ATOM 675 O O . LEU A 1 91 ? 15.798 -61.409 116.525 1.00 40.24 91 LEU A O 1
ATOM 680 N N . TYR A 1 92 ? 17.249 -59.956 117.468 1.00 41.46 92 TYR A N 1
ATOM 681 C CA . TYR A 1 92 ? 18.326 -60.913 117.599 1.00 41.38 92 TYR A CA 1
ATOM 682 C C . TYR A 1 92 ? 18.467 -61.339 119.068 1.00 43.52 92 TYR A C 1
ATOM 683 O O . TYR A 1 92 ? 18.614 -60.514 119.928 1.00 45.03 92 TYR A O 1
ATOM 692 N N . ILE A 1 93 ? 18.449 -62.651 119.327 1.00 45.24 93 ILE A N 1
ATOM 693 C CA . ILE A 1 93 ? 18.417 -63.184 120.680 1.00 43.57 93 ILE A CA 1
ATOM 694 C C . ILE A 1 93 ? 19.601 -64.112 120.928 1.00 44.27 93 ILE A C 1
ATOM 695 O O . ILE A 1 93 ? 19.571 -65.304 120.547 1.00 44.01 93 ILE A O 1
ATOM 700 N N . PRO A 1 94 ? 20.650 -63.590 121.527 1.00 44.95 94 PRO A N 1
ATOM 701 C CA . PRO A 1 94 ? 21.743 -64.483 121.884 1.00 49.53 94 PRO A CA 1
ATOM 702 C C . PRO A 1 94 ? 21.413 -65.311 123.143 1.00 53.07 94 PRO A C 1
ATOM 703 O O . PRO A 1 94 ? 21.092 -64.729 124.175 1.00 52.52 94 PRO A O 1
ATOM 707 N N . VAL A 1 95 ? 21.556 -66.641 123.055 1.00 51.72 95 VAL A N 1
ATOM 708 C CA . VAL A 1 95 ? 21.401 -67.494 124.221 1.00 55.34 95 VAL A CA 1
ATOM 709 C C . VAL A 1 95 ? 22.725 -67.566 125.023 1.00 58.88 95 VAL A C 1
ATOM 710 O O . VAL A 1 95 ? 23.524 -68.511 124.869 1.00 59.37 95 VAL A O 1
ATOM 714 N N . TYR A 1 96 ? 22.968 -66.558 125.852 1.00 61.96 96 TYR A N 1
ATOM 715 C CA . TYR A 1 96 ? 24.298 -66.391 126.531 1.00 68.76 96 TYR A CA 1
ATOM 716 C C . TYR A 1 96 ? 24.834 -67.610 127.244 1.00 69.94 96 TYR A C 1
ATOM 717 O O . TYR A 1 96 ? 26.028 -67.900 127.166 1.00 75.28 96 TYR A O 1
ATOM 726 N N . PRO A 1 97 ? 23.965 -68.324 127.964 1.00 72.20 97 PRO A N 1
ATOM 727 C CA . PRO A 1 97 ? 24.531 -69.444 128.715 1.00 74.13 97 PRO A CA 1
ATOM 728 C C . PRO A 1 97 ? 25.113 -70.552 127.819 1.00 74.82 97 PRO A C 1
ATOM 729 O O . PRO A 1 97 ? 26.045 -71.272 128.252 1.00 73.87 97 PRO A O 1
ATOM 733 N N . LEU A 1 98 ? 24.563 -70.722 126.615 1.00 71.16 98 LEU A N 1
ATOM 734 C CA . LEU A 1 98 ? 25.125 -71.708 125.705 1.00 73.43 98 LEU A CA 1
ATOM 735 C C . LEU A 1 98 ? 26.321 -71.149 124.971 1.00 73.17 98 LEU A C 1
ATOM 736 O O . LEU A 1 98 ? 27.212 -71.914 124.636 1.00 78.45 98 LEU A O 1
ATOM 741 N N . ILE A 1 99 ? 26.305 -69.846 124.680 1.00 71.33 99 ILE A N 1
ATOM 742 C CA . ILE A 1 99 ? 27.414 -69.139 124.016 1.00 71.34 99 ILE A CA 1
ATOM 743 C C . ILE A 1 99 ? 28.629 -69.139 124.944 1.00 76.43 99 ILE A C 1
ATOM 744 O O . ILE A 1 99 ? 29.714 -69.477 124.547 1.00 77.96 99 ILE A O 1
ATOM 749 N N . ALA A 1 100 ? 28.397 -68.793 126.203 1.00 82.80 100 ALA A N 1
ATOM 750 C CA . ALA A 1 100 ? 29.427 -68.792 127.254 1.00 88.49 100 ALA A CA 1
ATOM 751 C C . ALA A 1 100 ? 29.875 -70.192 127.699 1.00 93.10 100 ALA A C 1
ATOM 752 O O . ALA A 1 100 ? 31.041 -70.386 128.056 1.00 102.80 100 ALA A O 1
ATOM 754 N N . ASP A 1 101 ? 28.962 -71.154 127.706 1.00 93.84 101 ASP A N 1
ATOM 755 C CA . ASP A 1 101 ? 29.327 -72.542 127.990 1.00 99.19 101 ASP A CA 1
ATOM 756 C C . ASP A 1 101 ? 28.501 -73.531 127.181 1.00 98.12 101 ASP A C 1
ATOM 757 O O . ASP A 1 101 ? 27.335 -73.756 127.476 1.00 93.58 101 ASP A O 1
ATOM 762 N N . ASN A 1 102 ? 29.149 -74.157 126.197 1.00 101.39 102 ASN A N 1
ATOM 763 C CA . ASN A 1 102 ? 28.484 -75.083 125.261 1.00 102.11 102 ASN A CA 1
ATOM 764 C C . ASN A 1 102 ? 27.524 -76.025 125.958 1.00 104.25 102 ASN A C 1
ATOM 765 O O . ASN A 1 102 ? 26.460 -76.313 125.426 1.00 101.00 102 ASN A O 1
ATOM 770 N N . LYS A 1 103 ? 27.922 -76.528 127.133 1.00 112.65 103 LYS A N 1
ATOM 771 C CA . LYS A 1 103 ? 27.151 -77.561 127.838 1.00 113.12 103 LYS A CA 1
ATOM 772 C C . LYS A 1 103 ? 26.392 -77.150 129.123 1.00 111.04 103 LYS A C 1
ATOM 773 O O . LYS A 1 103 ? 25.930 -78.011 129.880 1.00 113.72 103 LYS A O 1
ATOM 779 N N . LYS A 1 104 ? 26.208 -75.844 129.318 1.00 105.66 104 LYS A N 1
ATOM 780 C CA . LYS A 1 104 ? 25.382 -75.313 130.409 1.00 103.23 104 LYS A CA 1
ATOM 781 C C . LYS A 1 104 ? 23.944 -75.794 130.236 1.00 98.00 104 LYS A C 1
ATOM 782 O O . LYS A 1 104 ? 23.449 -75.820 129.129 1.00 93.25 104 LYS A O 1
ATOM 788 N N . LYS A 1 105 ? 23.306 -76.216 131.329 1.00 100.96 105 LYS A N 1
ATOM 789 C CA . LYS A 1 105 ? 21.961 -76.846 131.317 1.00 100.81 105 LYS A CA 1
ATOM 790 C C . LYS A 1 105 ? 20.866 -76.018 132.013 1.00 96.16 105 LYS A C 1
ATOM 791 O O . LYS A 1 105 ? 21.123 -75.366 133.006 1.00 97.31 105 LYS A O 1
ATOM 797 N N . ASP A 1 106 ? 19.658 -76.012 131.458 1.00 90.61 106 ASP A N 1
ATOM 798 C CA . ASP A 1 106 ? 18.645 -75.028 131.853 1.00 88.49 106 ASP A CA 1
ATOM 799 C C . ASP A 1 106 ? 17.297 -75.272 131.134 1.00 84.93 106 ASP A C 1
ATOM 800 O O . ASP A 1 106 ? 17.209 -76.114 130.232 1.00 89.30 106 ASP A O 1
ATOM 805 N N . GLY A 1 107 ? 16.236 -74.573 131.556 1.00 81.55 107 GLY A N 1
ATOM 806 C CA . GLY A 1 107 ? 14.891 -74.674 130.944 1.00 77.87 107 GLY A CA 1
ATOM 807 C C . GLY A 1 107 ? 14.809 -73.880 129.686 1.00 75.06 107 GLY A C 1
ATOM 808 O O . GLY A 1 107 ? 14.048 -72.894 129.576 1.00 76.44 107 GLY A O 1
ATOM 809 N N . PHE A 1 108 ? 15.612 -74.308 128.717 1.00 73.62 108 PHE A N 1
ATOM 810 C CA . PHE A 1 108 ? 15.690 -73.595 127.455 1.00 67.59 108 PHE A CA 1
ATOM 811 C C . PHE A 1 108 ? 14.392 -73.676 126.705 1.00 64.63 108 PHE A C 1
ATOM 812 O O . PHE A 1 108 ? 13.895 -72.678 126.199 1.00 66.62 108 PHE A O 1
ATOM 820 N N . LEU A 1 109 ? 13.817 -74.863 126.674 1.00 65.03 109 LEU A N 1
ATOM 821 C CA . LEU A 1 109 ? 12.602 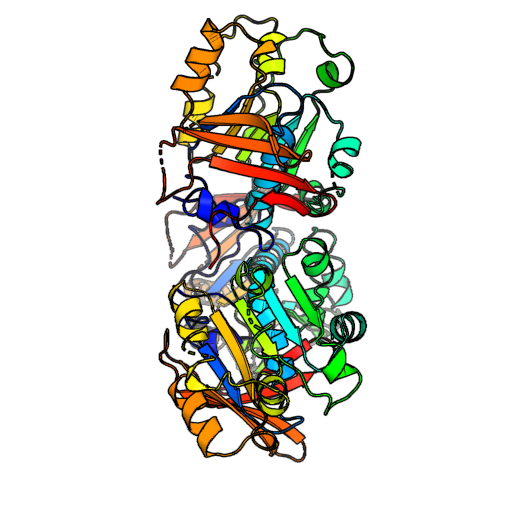-75.094 125.905 1.00 66.23 109 LEU A CA 1
ATOM 822 C C . LEU A 1 109 ? 11.379 -74.356 126.427 1.00 64.71 109 LEU A C 1
ATOM 823 O O . LEU A 1 109 ? 10.524 -73.917 125.665 1.00 60.90 109 LEU A O 1
ATOM 828 N N . LYS A 1 110 ? 11.287 -74.238 127.737 1.00 71.62 110 LYS A N 1
ATOM 829 C CA . LYS A 1 110 ? 10.251 -73.431 128.364 1.00 72.33 110 LYS A CA 1
ATOM 830 C C . LYS A 1 110 ? 10.378 -71.961 127.944 1.00 71.89 110 LYS A C 1
ATOM 831 O O . LYS A 1 110 ? 9.397 -71.360 127.543 1.00 68.47 110 LYS A O 1
ATOM 837 N N . LYS A 1 111 ? 11.595 -71.410 127.997 1.00 73.74 111 LYS A N 1
ATOM 838 C CA . LYS A 1 111 ? 11.865 -70.033 127.508 1.00 71.86 111 LYS A CA 1
ATOM 839 C C . LYS A 1 111 ? 11.475 -69.830 126.040 1.00 69.61 111 LYS A C 1
ATOM 840 O O . LYS A 1 111 ? 10.854 -68.834 125.658 1.00 67.43 111 LYS A O 1
ATOM 846 N N . VAL A 1 112 ? 11.871 -70.784 125.219 1.00 64.59 112 VAL A N 1
ATOM 847 C CA . VAL A 1 112 ? 11.514 -70.770 123.820 1.00 63.28 112 VAL A CA 1
ATOM 848 C C . VAL A 1 112 ? 9.998 -70.709 123.617 1.00 61.68 112 VAL A C 1
ATOM 849 O O . VAL A 1 112 ? 9.514 -69.989 122.745 1.00 57.30 112 VAL A O 1
ATOM 861 N N . GLU A 1 114 ? 7.681 -69.741 125.691 1.00 62.56 114 GLU A N 1
ATOM 862 C CA . GLU A 1 114 ? 6.975 -68.736 126.491 1.00 62.59 114 GLU A CA 1
ATOM 863 C C . GLU A 1 114 ? 7.309 -67.288 126.178 1.00 57.80 114 GLU A C 1
ATOM 864 O O . GLU A 1 114 ? 6.602 -66.387 126.587 1.00 57.49 114 GLU A O 1
ATOM 870 N N . THR A 1 115 ? 8.375 -67.036 125.460 1.00 55.24 115 THR A N 1
ATOM 871 C CA . THR A 1 115 ? 8.697 -65.651 125.213 1.00 54.75 115 THR A CA 1
ATOM 872 C C . THR A 1 115 ? 7.896 -65.066 124.025 1.00 53.40 115 THR A C 1
ATOM 873 O O . THR A 1 115 ? 8.215 -65.321 122.852 1.00 55.27 115 THR A O 1
ATOM 877 N N . ARG A 1 116 ? 6.902 -64.246 124.335 1.00 54.02 116 ARG A N 1
ATOM 878 C CA . ARG A 1 116 ? 5.977 -63.691 123.344 1.00 56.03 116 ARG A CA 1
ATOM 879 C C . ARG A 1 116 ? 6.676 -62.950 122.265 1.00 51.28 116 ARG A C 1
ATOM 880 O O . ARG A 1 116 ? 6.250 -62.976 121.108 1.00 48.81 116 ARG A O 1
ATOM 888 N N . ALA A 1 117 ? 7.706 -62.229 122.675 1.00 48.58 117 ALA A N 1
ATOM 889 C CA . ALA A 1 117 ? 8.361 -61.269 121.785 1.00 44.87 117 ALA A CA 1
ATOM 890 C C . ALA A 1 117 ? 8.868 -61.936 120.497 1.00 43.45 117 ALA A C 1
ATOM 891 O O . ALA A 1 117 ? 8.747 -61.353 119.454 1.00 40.07 117 ALA A O 1
ATOM 893 N N . PHE A 1 118 ? 9.334 -63.185 120.599 1.00 43.33 118 PHE A N 1
ATOM 894 C CA . PHE A 1 118 ? 9.882 -63.871 119.489 1.00 42.61 118 PHE A CA 1
ATOM 895 C C . PHE A 1 118 ? 8.841 -63.969 118.391 1.00 43.50 118 PHE A C 1
ATOM 896 O O . PHE A 1 118 ? 9.188 -63.813 117.199 1.00 43.35 118 PHE A O 1
ATOM 904 N N . TYR A 1 119 ? 7.599 -64.240 118.778 1.00 42.47 119 TYR A N 1
ATOM 905 C CA . TYR A 1 119 ? 6.544 -64.683 117.847 1.00 42.22 119 TYR A CA 1
ATOM 906 C C . TYR A 1 119 ? 5.713 -63.532 117.317 1.00 42.99 119 TYR A C 1
ATOM 907 O O . TYR A 1 119 ? 4.855 -63.717 116.451 1.00 42.56 119 TYR A O 1
ATOM 916 N N . GLU A 1 120 ? 6.066 -62.317 117.682 1.00 45.62 120 GLU A N 1
ATOM 917 C CA . GLU A 1 120 ? 5.461 -61.174 116.992 1.00 48.69 120 GLU A CA 1
ATOM 918 C C . GLU A 1 120 ? 6.042 -61.009 115.584 1.00 45.43 120 GLU A C 1
ATOM 919 O O . GLU A 1 120 ? 5.456 -60.348 114.781 1.00 51.58 120 GLU A O 1
ATOM 925 N N . LYS A 1 121 ? 7.160 -61.634 115.257 1.00 42.99 121 LYS A N 1
ATOM 926 C CA . LYS A 1 121 ? 7.742 -61.461 113.922 1.00 40.25 121 LYS A CA 1
ATOM 927 C C . LYS A 1 121 ? 7.223 -62.486 112.958 1.00 38.34 121 LYS A C 1
ATOM 928 O O . LYS A 1 121 ? 6.554 -63.441 113.388 1.00 38.59 121 LYS A O 1
ATOM 934 N N . ASP A 1 122 ? 7.478 -62.270 111.641 1.00 38.19 122 ASP A N 1
ATOM 935 C CA . ASP A 1 122 ? 6.943 -63.152 110.588 1.00 35.73 122 ASP A CA 1
ATOM 936 C C . ASP A 1 122 ? 7.688 -64.437 110.572 1.00 35.64 122 ASP A C 1
ATOM 937 O O . ASP A 1 122 ? 7.124 -65.481 110.290 1.00 38.32 122 ASP A O 1
ATOM 942 N N . VAL A 1 123 ? 8.947 -64.403 110.922 1.00 35.50 123 VAL A N 1
ATOM 943 C CA . VAL A 1 123 ? 9.805 -65.539 110.737 1.00 35.65 123 VAL A CA 1
ATOM 944 C C . VAL A 1 123 ? 10.601 -65.695 111.982 1.00 37.00 123 VAL A C 1
ATOM 945 O O . VAL A 1 123 ? 11.197 -64.721 112.428 1.00 36.39 123 VAL A O 1
ATOM 949 N N . ILE A 1 124 ? 10.692 -66.920 112.504 1.00 36.56 124 ILE A N 1
ATOM 950 C CA . ILE A 1 124 ? 11.481 -67.158 113.695 1.00 39.09 124 ILE A CA 1
ATOM 951 C C . ILE A 1 124 ? 12.499 -68.235 113.460 1.00 39.19 124 ILE A C 1
ATOM 952 O O . ILE A 1 124 ? 12.161 -69.347 113.084 1.00 40.24 124 ILE A O 1
ATOM 957 N N . ILE A 1 125 ? 13.765 -67.922 113.744 1.00 40.52 125 ILE A N 1
ATOM 958 C CA . ILE A 1 125 ? 14.852 -68.844 113.449 1.00 39.34 125 ILE A CA 1
ATOM 959 C C . ILE A 1 125 ? 15.496 -69.328 114.766 1.00 40.90 125 ILE A C 1
ATOM 960 O O . ILE A 1 125 ? 15.896 -68.481 115.541 1.00 41.12 125 ILE A O 1
ATOM 965 N N . PHE A 1 126 ? 15.689 -70.653 114.941 1.00 37.26 126 PHE A N 1
ATOM 966 C CA . PHE A 1 126 ? 16.459 -71.173 116.030 1.00 40.53 126 PHE A CA 1
ATOM 967 C C . PHE A 1 126 ? 17.707 -71.863 115.511 1.00 42.34 126 PHE A C 1
ATOM 968 O O . PHE A 1 126 ? 17.628 -72.935 114.937 1.00 42.28 126 PHE A O 1
ATOM 976 N N . ASP A 1 127 ? 18.862 -71.248 115.745 1.00 41.13 127 ASP A N 1
ATOM 977 C CA . ASP A 1 127 ? 20.110 -71.807 115.302 1.00 43.36 127 ASP A CA 1
ATOM 978 C C . ASP A 1 127 ? 21.016 -71.883 116.532 1.00 44.97 127 ASP A C 1
ATOM 979 O O . ASP A 1 127 ? 21.767 -70.938 116.765 1.00 42.68 127 ASP A O 1
ATOM 984 N N . SER A 1 128 ? 20.981 -72.943 117.348 1.00 47.69 128 SER A N 1
ATOM 985 C CA . SER A 1 128 ? 20.571 -74.300 117.043 1.00 48.60 128 SER A CA 1
ATOM 986 C C . SER A 1 128 ? 19.435 -74.750 117.964 1.00 52.04 128 SER A C 1
ATOM 987 O O . SER A 1 128 ? 19.509 -74.589 119.194 1.00 55.17 128 SER A O 1
ATOM 990 N N . ILE A 1 129 ? 18.409 -75.352 117.386 1.00 51.44 129 ILE A N 1
ATOM 991 C CA . ILE A 1 129 ? 17.377 -75.957 118.182 1.00 53.10 129 ILE A CA 1
ATOM 992 C C . ILE A 1 129 ? 17.918 -77.252 118.801 1.00 56.39 129 ILE A C 1
ATOM 993 O O . ILE A 1 129 ? 17.575 -77.573 119.937 1.00 58.88 129 ILE A O 1
ATOM 998 N N . SER A 1 130 ? 18.826 -77.943 118.111 1.00 55.98 130 SER A N 1
ATOM 999 C CA . SER A 1 130 ? 19.414 -79.165 118.671 1.00 61.03 130 SER A CA 1
ATOM 1000 C C . SER A 1 130 ? 20.214 -78.898 119.963 1.00 62.20 130 SER A C 1
ATOM 1001 O O . SER A 1 130 ? 20.098 -79.674 120.925 1.00 66.10 130 SER A O 1
ATOM 1004 N N . ALA A 1 131 ? 20.974 -77.800 120.026 1.00 60.18 131 ALA A N 1
ATOM 1005 C CA . ALA A 1 131 ? 21.674 -77.441 121.271 1.00 60.65 131 ALA A CA 1
ATOM 1006 C C . ALA A 1 131 ? 20.679 -77.122 122.400 1.00 63.66 131 ALA A C 1
ATOM 1007 O O . ALA A 1 131 ? 20.889 -77.520 123.555 1.00 70.26 131 ALA A O 1
ATOM 1009 N N . LEU A 1 132 ? 19.578 -76.443 122.084 1.00 61.13 132 LEU A N 1
ATOM 1010 C CA . LEU A 1 132 ? 18.578 -76.088 123.105 1.00 57.07 132 LEU A CA 1
ATOM 1011 C C . LEU A 1 132 ? 17.851 -77.307 123.652 1.00 60.77 132 LEU A C 1
ATOM 1012 O O . LEU A 1 132 ? 17.554 -77.363 124.847 1.00 63.19 132 LEU A O 1
ATOM 1017 N N . ILE A 1 133 ? 17.538 -78.280 122.797 1.00 59.38 133 ILE A N 1
ATOM 1018 C CA . ILE A 1 133 ? 16.952 -79.525 123.275 1.00 62.47 133 ILE A CA 1
ATOM 1019 C C . ILE A 1 133 ? 17.966 -80.304 124.113 1.00 67.40 133 ILE A C 1
ATOM 1020 O O . ILE A 1 133 ? 17.689 -80.667 125.257 1.00 73.64 133 ILE A O 1
ATOM 1025 N N . ALA A 1 134 ? 19.145 -80.542 123.549 1.00 67.73 134 ALA A N 1
ATOM 1026 C CA . ALA A 1 134 ? 20.145 -81.407 124.171 1.00 71.42 134 ALA A CA 1
ATOM 1027 C C . ALA A 1 134 ? 20.551 -80.916 125.546 1.00 73.33 134 ALA A C 1
ATOM 1028 O O . ALA A 1 134 ? 20.967 -81.711 126.364 1.00 76.50 134 ALA A O 1
ATOM 1030 N N . ASN A 1 135 ? 20.458 -79.609 125.778 1.00 72.34 135 ASN A N 1
ATOM 1031 C CA . ASN A 1 135 ? 20.807 -79.045 127.052 1.00 73.37 135 ASN A CA 1
ATOM 1032 C C . ASN A 1 135 ? 19.633 -78.595 127.901 1.00 74.78 135 ASN A C 1
ATOM 1033 O O . ASN A 1 135 ? 19.827 -77.940 128.925 1.00 76.30 135 ASN A O 1
ATOM 1038 N N . ASP A 1 136 ? 18.428 -78.974 127.509 1.00 73.56 136 ASP A N 1
ATOM 1039 C CA . ASP A 1 136 ? 17.254 -78.635 128.299 1.00 73.53 136 ASP A CA 1
ATOM 1040 C C . ASP A 1 136 ? 17.192 -79.486 129.568 1.00 77.68 136 ASP A C 1
ATOM 1041 O O . ASP A 1 136 ? 17.566 -80.661 129.568 1.00 78.07 136 ASP A O 1
ATOM 1046 N N . ALA A 1 137 ? 16.720 -78.871 130.650 1.00 81.54 137 ALA A N 1
ATOM 1047 C CA . ALA A 1 137 ? 16.610 -79.508 131.953 1.00 88.02 137 ALA A CA 1
ATOM 1048 C C . ALA A 1 137 ? 15.173 -79.348 132.431 1.00 90.99 137 ALA A C 1
ATOM 1049 O O . ALA A 1 137 ? 14.887 -78.526 133.325 1.00 94.40 137 ALA A O 1
ATOM 1051 N N . SER A 1 138 ? 14.274 -80.152 131.873 1.00 90.44 138 SER A N 1
ATOM 1052 C CA . SER A 1 138 ? 12.854 -80.039 132.213 1.00 91.12 138 SER A CA 1
ATOM 1053 C C . SER A 1 138 ? 12.125 -81.258 131.705 1.00 92.76 138 SER A C 1
ATOM 1054 O O . SER A 1 138 ? 12.722 -82.104 131.054 1.00 93.62 138 SER A O 1
ATOM 1057 N N . GLU A 1 139 ? 10.832 -81.352 132.033 1.00 93.50 139 GLU A N 1
ATOM 1058 C CA . GLU A 1 139 ? 9.983 -82.406 131.468 1.00 96.84 139 GLU A CA 1
ATOM 1059 C C . GLU A 1 139 ? 9.392 -82.055 130.124 1.00 92.17 139 GLU A C 1
ATOM 1060 O O . GLU A 1 139 ? 8.657 -82.859 129.575 1.00 96.72 139 GLU A O 1
ATOM 1066 N N . VAL A 1 140 ? 9.662 -80.864 129.608 1.00 87.56 140 VAL A N 1
ATOM 1067 C CA . VAL A 1 140 ? 9.254 -80.570 128.251 1.00 82.32 140 VAL A CA 1
ATOM 1068 C C . VAL A 1 140 ? 10.020 -81.522 127.344 1.00 80.62 140 VAL A C 1
ATOM 1069 O O . VAL A 1 140 ? 11.262 -81.577 127.398 1.00 78.64 140 VAL A O 1
ATOM 1073 N N . ASN A 1 141 ? 9.286 -82.251 126.505 1.00 79.42 141 ASN A N 1
ATOM 1074 C CA . ASN A 1 141 ? 9.894 -83.096 125.461 1.00 80.54 141 ASN A CA 1
ATOM 1075 C C . ASN A 1 141 ? 9.655 -82.571 124.020 1.00 77.90 141 ASN A C 1
ATOM 1076 O O . ASN A 1 141 ? 8.987 -81.546 123.791 1.00 76.12 141 ASN A O 1
ATOM 1081 N N . VAL A 1 142 ? 10.248 -83.273 123.065 1.00 80.35 142 VAL A N 1
ATOM 1082 C CA . VAL A 1 142 ? 10.279 -82.858 121.649 1.00 76.01 142 VAL A CA 1
ATOM 1083 C C . VAL A 1 142 ? 8.906 -82.796 121.013 1.00 74.09 142 VAL A C 1
ATOM 1084 O O . VAL A 1 142 ? 8.619 -81.862 120.290 1.00 73.10 142 VAL A O 1
ATOM 1088 N N . ASP A 1 143 ? 8.062 -83.782 121.286 1.00 76.56 143 ASP A N 1
ATOM 1089 C CA . ASP A 1 143 ? 6.691 -83.787 120.778 1.00 76.19 143 ASP A CA 1
ATOM 1090 C C . ASP A 1 143 ? 5.952 -82.512 121.200 1.00 73.24 143 ASP A C 1
ATOM 1091 O O . ASP A 1 143 ? 5.134 -81.979 120.447 1.00 70.25 143 ASP A O 1
ATOM 1096 N N . ASP A 1 144 ? 6.224 -82.067 122.436 1.00 71.69 144 ASP A N 1
ATOM 1097 C CA . ASP A 1 144 ? 5.596 -80.849 122.981 1.00 71.40 144 ASP A CA 1
ATOM 1098 C C . ASP A 1 144 ? 6.104 -79.649 122.231 1.00 66.51 144 ASP A C 1
ATOM 1099 O O . ASP A 1 144 ? 5.357 -78.739 121.895 1.00 67.50 144 ASP A O 1
ATOM 1104 N N . LEU A 1 145 ? 7.404 -79.623 122.023 1.00 64.22 145 LEU A N 1
ATOM 1105 C CA . LEU A 1 145 ? 7.991 -78.515 121.317 1.00 63.94 145 LEU A CA 1
ATOM 1106 C C . LEU A 1 145 ? 7.467 -78.450 119.887 1.00 61.99 145 LEU A C 1
ATOM 1107 O O . LEU A 1 145 ? 7.113 -77.373 119.396 1.00 56.20 145 LEU A O 1
ATOM 1120 N N . ALA A 1 147 ? 4.674 -79.681 118.739 1.00 66.35 147 ALA A N 1
ATOM 1121 C CA . ALA A 1 147 ? 3.258 -79.294 118.789 1.00 67.78 147 ALA A CA 1
ATOM 1122 C C . ALA A 1 147 ? 3.123 -77.792 118.944 1.00 65.15 147 ALA A C 1
ATOM 1123 O O . ALA A 1 147 ? 2.245 -77.187 118.351 1.00 69.45 147 ALA A O 1
ATOM 1125 N N . PHE A 1 148 ? 3.999 -77.201 119.744 1.00 61.98 148 PHE A N 1
ATOM 1126 C CA . PHE A 1 148 ? 3.987 -75.777 119.929 1.00 57.68 148 PHE A CA 1
ATOM 1127 C C . PHE A 1 148 ? 4.345 -75.035 118.638 1.00 53.61 148 PHE A C 1
ATOM 1128 O O . PHE A 1 148 ? 3.686 -74.065 118.244 1.00 49.57 148 PHE A O 1
ATOM 1136 N N . PHE A 1 149 ? 5.432 -75.458 118.001 1.00 55.30 149 PHE A N 1
ATOM 1137 C CA . PHE A 1 149 ? 5.810 -74.882 116.664 1.00 53.47 149 PHE A CA 1
ATOM 1138 C C . PHE A 1 149 ? 4.681 -74.999 115.629 1.00 53.45 149 PHE A C 1
ATOM 1139 O O . PHE A 1 149 ? 4.420 -74.047 114.887 1.00 50.02 149 PHE A O 1
ATOM 1147 N N . LYS A 1 150 ? 4.027 -76.149 115.596 1.00 55.63 150 LYS A N 1
ATOM 1148 C CA . LYS A 1 150 ? 2.855 -76.340 114.714 1.00 63.58 150 LYS A CA 1
ATOM 1149 C C . LYS A 1 150 ? 1.706 -75.342 114.960 1.00 61.57 150 LYS A C 1
ATOM 1150 O O . LYS A 1 150 ? 1.028 -74.913 114.042 1.00 61.21 150 LYS A O 1
ATOM 1156 N N . ARG A 1 151 ? 1.532 -74.992 116.215 1.00 60.93 151 ARG A N 1
ATOM 1157 C CA . ARG A 1 151 ? 0.560 -74.030 116.671 1.00 62.50 151 ARG A CA 1
ATOM 1158 C C . ARG A 1 151 ? 0.952 -72.643 116.157 1.00 59.25 151 ARG A C 1
ATOM 1159 O O . ARG A 1 151 ? 0.130 -71.920 115.603 1.00 61.02 151 ARG A O 1
ATOM 1167 N N . ILE A 1 152 ? 2.228 -72.308 116.220 1.00 54.77 152 ILE A N 1
ATOM 1168 C CA . ILE A 1 152 ? 2.679 -71.018 115.681 1.00 52.70 152 ILE A CA 1
ATOM 1169 C C . ILE A 1 152 ? 2.651 -70.967 114.128 1.00 49.81 152 ILE A C 1
ATOM 1170 O O . ILE A 1 152 ? 2.210 -69.961 113.541 1.00 48.83 152 ILE A O 1
ATOM 1175 N N . THR A 1 153 ? 3.108 -72.015 113.461 1.00 48.07 153 THR A N 1
ATOM 1176 C CA . THR A 1 153 ? 3.070 -72.023 111.973 1.00 49.05 153 THR A CA 1
ATOM 1177 C C . THR A 1 153 ? 1.661 -72.041 111.463 1.00 50.00 153 THR A C 1
ATOM 1178 O O . THR A 1 153 ? 1.383 -71.519 110.389 1.00 50.08 153 THR A O 1
ATOM 1182 N N . ALA A 1 154 ? 0.737 -72.576 112.258 1.00 53.82 154 ALA A N 1
ATOM 1183 C CA . ALA A 1 154 ? -0.680 -72.493 111.903 1.00 56.05 154 ALA A CA 1
ATOM 1184 C C . ALA A 1 154 ? -1.163 -71.047 111.815 1.00 54.51 154 ALA A C 1
ATOM 1185 O O . ALA A 1 154 ? -2.172 -70.771 111.185 1.00 54.54 154 ALA A O 1
ATOM 1187 N N . LEU A 1 155 ? -0.473 -70.128 112.465 1.00 54.57 155 LEU A N 1
ATOM 1188 C CA . LEU A 1 155 ? -0.792 -68.701 112.323 1.00 57.91 155 LEU A CA 1
ATOM 1189 C C . LEU A 1 155 ? -0.145 -68.079 111.108 1.00 56.93 155 LEU A C 1
ATOM 1190 O O . LEU A 1 155 ? -0.097 -66.865 111.020 1.00 57.36 155 LEU A O 1
ATOM 1195 N N . LYS A 1 156 ? 0.407 -68.882 110.189 1.00 58.56 156 LYS A N 1
ATOM 1196 C CA . LYS A 1 156 ? 1.058 -68.363 108.956 1.00 55.84 156 LYS A CA 1
ATOM 1197 C C . LYS A 1 156 ? 2.502 -67.860 109.132 1.00 52.81 156 LYS A C 1
ATOM 1198 O O . LYS A 1 156 ? 3.167 -67.443 108.175 1.00 50.26 156 LYS A O 1
ATOM 1204 N N . LYS A 1 157 ? 2.995 -67.940 110.353 1.00 51.62 157 LYS A N 1
ATOM 1205 C CA . LYS A 1 157 ? 4.390 -67.694 110.604 1.00 49.42 157 LYS A CA 1
ATOM 1206 C C . LYS A 1 157 ? 5.247 -68.779 109.989 1.00 42.88 157 LYS A C 1
ATOM 1207 O O . LYS A 1 157 ? 4.787 -69.875 109.707 1.00 45.93 157 LYS A O 1
ATOM 1213 N N . ILE A 1 158 ? 6.515 -68.465 109.887 1.00 38.82 158 ILE A N 1
ATOM 1214 C CA . ILE A 1 158 ? 7.483 -69.399 109.423 1.00 39.78 158 ILE A CA 1
ATOM 1215 C C . ILE A 1 158 ? 8.504 -69.655 110.507 1.00 38.40 158 ILE A C 1
ATOM 1216 O O . ILE A 1 158 ? 8.982 -68.725 111.080 1.00 39.94 158 ILE A O 1
ATOM 1221 N N . ILE A 1 159 ? 8.840 -70.921 110.745 1.00 39.93 159 ILE A N 1
ATOM 1222 C CA . ILE A 1 159 ? 9.879 -71.260 111.694 1.00 41.26 159 ILE A CA 1
ATOM 1223 C C . ILE A 1 159 ? 10.997 -72.059 111.055 1.00 39.26 159 ILE A C 1
ATOM 1224 O O . ILE A 1 159 ? 10.760 -72.954 110.276 1.00 40.73 159 ILE A O 1
ATOM 1229 N N . ILE A 1 160 ? 12.231 -71.739 111.424 1.00 38.87 160 ILE A N 1
ATOM 1230 C CA . ILE A 1 160 ? 13.358 -72.369 110.831 1.00 40.96 160 ILE A CA 1
ATOM 1231 C C . ILE A 1 160 ? 14.288 -72.778 111.955 1.00 41.32 160 ILE A C 1
ATOM 1232 O O . ILE A 1 160 ? 14.705 -71.916 112.688 1.00 42.34 160 ILE A O 1
ATOM 1237 N N . CYS A 1 161 ? 14.671 -74.060 112.030 1.00 42.26 161 CYS A N 1
ATOM 1238 C CA . CYS A 1 161 ? 15.640 -74.525 113.008 1.00 44.12 161 CYS A CA 1
ATOM 1239 C C . CYS A 1 161 ? 16.803 -75.242 112.362 1.00 45.24 161 CYS A C 1
ATOM 1240 O O . CYS A 1 161 ? 16.656 -75.947 111.368 1.00 44.07 161 CYS A O 1
ATOM 1243 N N . THR A 1 162 ? 17.974 -75.113 112.966 1.00 48.39 162 THR A N 1
ATOM 1244 C CA . THR A 1 162 ? 19.067 -75.993 112.616 1.00 48.58 162 THR A CA 1
ATOM 1245 C C . THR A 1 162 ? 19.204 -77.125 113.653 1.00 49.70 162 THR A C 1
ATOM 1246 O O . THR A 1 162 ? 18.980 -76.925 114.834 1.00 47.06 162 THR A O 1
ATOM 1250 N N . VAL A 1 163 ? 19.647 -78.272 113.163 1.00 51.78 163 VAL A N 1
ATOM 1251 C CA . VAL A 1 163 ? 19.826 -79.440 113.948 1.00 53.66 163 VAL A CA 1
ATOM 1252 C C . VAL A 1 163 ? 21.183 -80.050 113.621 1.00 57.11 163 VAL A C 1
ATOM 1253 O O . VAL A 1 163 ? 21.476 -80.312 112.444 1.00 59.00 163 VAL A O 1
ATOM 1257 N N . ASN A 1 164 ? 22.019 -80.255 114.633 1.00 60.15 164 ASN A N 1
ATOM 1258 C CA . ASN A 1 164 ? 23.238 -81.027 114.472 1.00 62.00 164 ASN A CA 1
ATOM 1259 C C . ASN A 1 164 ? 22.956 -82.434 114.947 1.00 66.89 164 ASN A C 1
ATOM 1260 O O . ASN A 1 164 ? 22.722 -82.645 116.122 1.00 68.45 164 ASN A O 1
ATOM 1265 N N . PRO A 1 165 ? 22.968 -83.418 114.039 1.00 70.35 165 PRO A N 1
ATOM 1266 C CA . PRO A 1 165 ? 22.514 -84.741 114.465 1.00 74.21 165 PRO A CA 1
ATOM 1267 C C . PRO A 1 165 ? 23.412 -85.402 115.517 1.00 77.63 165 PRO A C 1
ATOM 1268 O O . PRO A 1 165 ? 22.965 -86.337 116.170 1.00 78.68 165 PRO A O 1
ATOM 1272 N N . LYS A 1 166 ? 24.644 -84.906 115.686 1.00 76.76 166 LYS A N 1
ATOM 1273 C CA . LYS A 1 166 ? 25.543 -85.401 116.731 1.00 79.19 166 LYS A CA 1
ATOM 1274 C C . LYS A 1 166 ? 25.111 -85.081 118.173 1.00 78.25 166 LYS A C 1
ATOM 1275 O O . LYS A 1 166 ? 25.678 -85.596 119.157 1.00 77.61 166 LYS A O 1
ATOM 1281 N N . GLU A 1 167 ? 24.126 -84.218 118.289 1.00 74.94 167 GLU A N 1
ATOM 1282 C CA . GLU A 1 167 ? 23.775 -83.656 119.563 1.00 75.63 167 GLU A CA 1
ATOM 1283 C C . GLU A 1 167 ? 22.561 -84.384 120.073 1.00 76.26 167 GLU A C 1
ATOM 1284 O O . GLU A 1 167 ? 22.259 -84.251 121.236 1.00 81.52 167 GLU A O 1
ATOM 1290 N N . LEU A 1 168 ? 21.875 -85.159 119.228 1.00 73.98 168 LEU A N 1
ATOM 1291 C CA . LEU A 1 168 ? 20.634 -85.808 119.620 1.00 72.02 168 LEU A CA 1
ATOM 1292 C C . LEU A 1 168 ? 20.563 -87.233 119.119 1.00 76.15 168 LEU A C 1
ATOM 1293 O O . LEU A 1 168 ? 21.101 -87.546 118.054 1.00 73.85 168 LEU A O 1
ATOM 1298 N N . PRO A 1 169 ? 19.919 -88.133 119.908 1.00 79.08 169 PRO A N 1
ATOM 1299 C CA . PRO A 1 169 ? 19.628 -89.490 119.394 1.00 80.86 169 PRO A CA 1
ATOM 1300 C C . PRO A 1 169 ? 18.638 -89.509 118.198 1.00 78.18 169 PRO A C 1
ATOM 1301 O O . PRO A 1 169 ? 17.820 -88.601 118.006 1.00 73.12 169 PRO A O 1
ATOM 1305 N N . GLU A 1 170 ? 18.766 -90.575 117.419 1.00 81.74 170 GLU A N 1
ATOM 1306 C CA . GLU A 1 170 ? 17.996 -90.823 116.211 1.00 82.80 170 GLU A CA 1
ATOM 1307 C C . GLU A 1 170 ? 16.508 -90.843 116.497 1.00 84.07 170 GLU A C 1
ATOM 1308 O O . GLU A 1 170 ? 15.701 -90.408 115.686 1.00 83.71 170 GLU A O 1
ATOM 1314 N N . SER A 1 171 ? 16.154 -91.358 117.664 1.00 91.26 171 SER A N 1
ATOM 1315 C CA . SER A 1 171 ? 14.752 -91.406 118.078 1.00 93.04 171 SER A CA 1
ATOM 1316 C C . SER A 1 171 ? 14.170 -89.986 118.023 1.00 86.49 171 SER A C 1
ATOM 1317 O O . SER A 1 171 ? 13.116 -89.762 117.432 1.00 86.25 171 SER A O 1
ATOM 1320 N N . VAL A 1 172 ? 14.908 -89.023 118.551 1.00 83.10 172 VAL A N 1
ATOM 1321 C CA . VAL A 1 172 ? 14.454 -87.637 118.587 1.00 79.55 172 VAL A CA 1
ATOM 1322 C C . VAL A 1 172 ? 14.462 -86.990 117.186 1.00 76.14 172 VAL A C 1
ATOM 1323 O O . VAL A 1 172 ? 13.531 -86.247 116.779 1.00 71.63 172 VAL A O 1
ATOM 1327 N N . LEU A 1 173 ? 15.520 -87.269 116.450 1.00 77.40 173 LEU A N 1
ATOM 1328 C CA . LEU A 1 173 ? 15.690 -86.670 115.114 1.00 73.01 173 LEU A CA 1
ATOM 1329 C C . LEU A 1 173 ? 14.530 -87.057 114.203 1.00 72.28 173 LEU A C 1
ATOM 1330 O O . LEU A 1 173 ? 13.971 -86.202 113.528 1.00 70.07 173 LEU A O 1
ATOM 1335 N N . THR A 1 174 ? 14.187 -88.347 114.183 1.00 76.91 174 THR A N 1
ATOM 1336 C CA . THR A 1 174 ? 13.045 -88.848 113.409 1.00 75.56 174 THR A CA 1
ATOM 1337 C C . THR A 1 174 ? 11.759 -88.057 113.664 1.00 73.44 174 THR A C 1
ATOM 1338 O O . THR A 1 174 ? 10.977 -87.843 112.748 1.00 72.94 174 THR A O 1
ATOM 1342 N N . ILE A 1 175 ? 11.550 -87.607 114.901 1.00 72.67 175 ILE A N 1
ATOM 1343 C CA . ILE A 1 175 ? 10.332 -86.877 115.256 1.00 71.58 175 ILE A CA 1
ATOM 1344 C C . ILE A 1 175 ? 10.359 -85.514 114.660 1.00 66.26 175 ILE A C 1
ATOM 1345 O O . ILE A 1 175 ? 9.365 -85.007 114.158 1.00 66.03 175 ILE A O 1
ATOM 1350 N N . ILE A 1 176 ? 11.513 -84.879 114.762 1.00 65.60 176 ILE A N 1
ATOM 1351 C CA . ILE A 1 176 ? 11.662 -83.534 114.224 1.00 61.15 176 ILE A CA 1
ATOM 1352 C C . ILE A 1 176 ? 11.430 -83.599 112.728 1.00 60.09 176 ILE A C 1
ATOM 1353 O O . ILE A 1 176 ? 10.751 -82.753 112.155 1.00 59.94 176 ILE A O 1
ATOM 1358 N N . ARG A 1 177 ? 12.024 -84.601 112.095 1.00 63.43 177 ARG A N 1
ATOM 1359 C CA . ARG A 1 177 ? 11.966 -84.717 110.622 1.00 63.37 177 ARG A CA 1
ATOM 1360 C C . ARG A 1 177 ? 10.532 -84.905 110.195 1.00 63.19 177 ARG A C 1
ATOM 1361 O O . ARG A 1 177 ? 10.104 -84.337 109.203 1.00 59.70 177 ARG A O 1
ATOM 1369 N N . THR A 1 178 ? 9.790 -85.740 110.930 1.00 66.54 178 THR A N 1
ATOM 1370 C CA . THR A 1 178 ? 8.368 -85.918 110.645 1.00 67.02 178 THR A CA 1
ATOM 1371 C C . THR A 1 178 ? 7.590 -84.601 110.761 1.00 63.57 178 THR A C 1
ATOM 1372 O O . THR A 1 178 ? 6.721 -84.294 109.955 1.00 64.03 178 THR A O 1
ATOM 1376 N N . SER A 1 179 ? 7.928 -83.825 111.750 1.00 62.37 179 SER A N 1
ATOM 1377 C CA . SER A 1 179 ? 7.232 -82.607 111.970 1.00 63.39 179 SER A CA 1
ATOM 1378 C C . SER A 1 179 ? 7.601 -81.571 110.904 1.00 57.57 179 SER A C 1
ATOM 1379 O O . SER A 1 179 ? 6.824 -80.705 110.548 1.00 55.33 179 SER A O 1
ATOM 1382 N N . ALA A 1 180 ? 8.791 -81.656 110.358 1.00 56.00 180 ALA A N 1
ATOM 1383 C CA . ALA A 1 180 ? 9.206 -80.657 109.368 1.00 52.93 180 ALA A CA 1
ATOM 1384 C C . ALA A 1 180 ? 8.204 -80.587 108.179 1.00 52.37 180 ALA A C 1
ATOM 1385 O O . ALA A 1 180 ? 7.752 -81.611 107.709 1.00 51.21 180 ALA A O 1
ATOM 1387 N N . THR A 1 181 ? 7.861 -79.388 107.710 1.00 49.38 181 THR A N 1
ATOM 1388 C CA . THR A 1 181 ? 7.210 -79.264 106.433 1.00 49.76 181 THR A CA 1
ATOM 1389 C C . THR A 1 181 ? 8.265 -79.192 105.305 1.00 48.58 181 THR A C 1
ATOM 1390 O O . THR A 1 181 ? 8.033 -79.675 104.191 1.00 50.73 181 THR A O 1
ATOM 1402 N N . LEU A 1 183 ? 12.300 -80.143 104.870 1.00 48.54 183 LEU A N 1
ATOM 1403 C CA . LEU A 1 183 ? 13.491 -80.695 105.437 1.00 49.69 183 LEU A CA 1
ATOM 1404 C C . LEU A 1 183 ? 14.687 -80.593 104.482 1.00 49.26 183 LEU A C 1
ATOM 1405 O O . LEU A 1 183 ? 14.648 -81.093 103.360 1.00 52.89 183 LEU A O 1
ATOM 1410 N N . ILE A 1 184 ? 15.751 -79.971 104.961 1.00 46.61 184 ILE A N 1
ATOM 1411 C CA . ILE A 1 184 ? 16.919 -79.740 104.189 1.00 46.55 184 ILE A CA 1
ATOM 1412 C C . ILE A 1 184 ? 18.091 -80.327 104.919 1.00 48.95 184 ILE A C 1
ATOM 1413 O O . ILE A 1 184 ? 18.335 -80.004 106.094 1.00 52.25 184 ILE A O 1
ATOM 1418 N N . ARG A 1 185 ? 18.854 -81.160 104.228 1.00 51.65 185 ARG A N 1
ATOM 1419 C CA . ARG A 1 185 ? 20.068 -81.724 104.797 1.00 55.41 185 ARG A CA 1
ATOM 1420 C C . ARG A 1 185 ? 21.306 -81.140 104.155 1.00 54.89 185 ARG A C 1
ATOM 1421 O O . ARG A 1 185 ? 21.413 -81.112 102.929 1.00 57.58 185 ARG A O 1
ATOM 1429 N N . THR A 1 186 ? 22.246 -80.703 104.987 1.00 56.49 186 THR A N 1
ATOM 1430 C CA . THR A 1 186 ? 23.484 -80.088 104.523 1.00 59.01 186 THR A CA 1
ATOM 1431 C C . THR A 1 186 ? 24.691 -80.994 104.729 1.00 63.32 186 THR A C 1
ATOM 1432 O O . THR A 1 186 ? 24.755 -81.689 105.728 1.00 66.08 186 THR A O 1
ATOM 1436 N N . GLU A 1 187 ? 25.618 -80.982 103.758 1.00 65.97 187 GLU A N 1
ATOM 1437 C CA . GLU A 1 187 ? 26.926 -81.642 103.860 1.00 68.63 187 GLU A CA 1
ATOM 1438 C C . GLU A 1 187 ? 28.005 -80.850 103.126 1.00 67.61 187 GLU A C 1
ATOM 1439 O O . GLU A 1 187 ? 27.724 -79.939 102.347 1.00 65.67 187 GLU A O 1
ATOM 1445 N N . LEU A 1 188 ? 29.239 -81.224 103.394 1.00 66.62 188 LEU A N 1
ATOM 1446 C CA . LEU A 1 188 ? 30.358 -80.736 102.656 1.00 67.45 188 LEU A CA 1
ATOM 1447 C C . LEU A 1 188 ? 30.780 -81.824 101.701 1.00 68.51 188 LEU A C 1
ATOM 1448 O O . LEU A 1 188 ? 30.631 -82.998 101.992 1.00 69.26 188 LEU A O 1
ATOM 1453 N N . PHE A 1 189 ? 31.282 -81.428 100.541 1.00 67.20 189 PHE A N 1
ATOM 1454 C CA . PHE A 1 189 ? 31.881 -82.373 99.614 1.00 69.70 189 PHE A CA 1
ATOM 1455 C C . PHE A 1 189 ? 32.877 -81.605 98.777 1.00 69.61 189 PHE A C 1
ATOM 1456 O O . PHE A 1 189 ? 32.819 -80.371 98.694 1.00 65.87 189 PHE A O 1
ATOM 1464 N N . THR A 1 190 ? 33.762 -82.353 98.151 1.00 72.81 190 THR A N 1
ATOM 1465 C CA . THR A 1 190 ? 34.829 -81.768 97.402 1.00 76.91 190 THR A CA 1
ATOM 1466 C C . THR A 1 190 ? 34.810 -82.271 95.976 1.00 79.89 190 THR A C 1
ATOM 1467 O O . THR A 1 190 ? 34.834 -83.468 95.728 1.00 80.73 190 THR A O 1
ATOM 1471 N N . PHE A 1 191 ? 34.793 -81.341 95.037 1.00 82.15 191 PHE A N 1
ATOM 1472 C CA . PHE A 1 191 ? 34.932 -81.700 93.639 1.00 88.24 191 PHE A CA 1
ATOM 1473 C C . PHE A 1 191 ? 35.987 -80.800 92.987 1.00 90.08 191 PHE A C 1
ATOM 1474 O O . PHE A 1 191 ? 35.977 -79.571 93.108 1.00 87.81 191 PHE A O 1
ATOM 1482 N N . GLY A 1 192 ? 36.918 -81.436 92.308 1.00 97.53 192 GLY A N 1
ATOM 1483 C CA . GLY A 1 192 ? 38.061 -80.730 91.757 1.00 103.70 192 GLY A CA 1
ATOM 1484 C C . GLY A 1 192 ? 38.918 -80.149 92.859 1.00 105.35 192 GLY A C 1
ATOM 1485 O O . GLY A 1 192 ? 39.500 -79.084 92.669 1.00 108.52 192 GLY A O 1
ATOM 1486 N N . GLY A 1 193 ? 39.005 -80.838 94.004 1.00 103.19 193 GLY A N 1
ATOM 1487 C CA . GLY A 1 193 ? 39.789 -80.355 95.118 1.00 101.86 193 GLY A CA 1
ATOM 1488 C C . GLY A 1 193 ? 39.246 -79.096 95.753 1.00 98.30 193 GLY A C 1
ATOM 1489 O O . GLY A 1 193 ? 39.921 -78.511 96.587 1.00 102.82 193 GLY A O 1
ATOM 1490 N N . ASP A 1 194 ? 38.046 -78.700 95.386 1.00 93.15 194 ASP A N 1
ATOM 1491 C CA . ASP A 1 194 ? 37.402 -77.568 96.006 1.00 89.33 194 ASP A CA 1
ATOM 1492 C C . ASP A 1 194 ? 36.310 -78.089 96.943 1.00 87.65 194 ASP A C 1
ATOM 1493 O O . ASP A 1 194 ? 35.623 -79.055 96.648 1.00 86.75 194 ASP A O 1
ATOM 1498 N N . LEU A 1 195 ? 36.185 -77.459 98.095 1.00 83.49 195 LEU A N 1
ATOM 1499 C CA . LEU A 1 195 ? 35.227 -77.861 99.088 1.00 79.21 195 LEU A CA 1
ATOM 1500 C C . LEU A 1 195 ? 33.964 -77.017 98.938 1.00 74.74 195 LEU A C 1
ATOM 1501 O O . LEU A 1 195 ? 34.042 -75.821 98.758 1.00 73.17 195 LEU A O 1
ATOM 1506 N N . LYS A 1 196 ? 32.790 -77.651 98.955 1.00 73.78 196 LYS A N 1
ATOM 1507 C CA . LYS A 1 196 ? 31.523 -76.967 98.677 1.00 69.52 196 LYS A CA 1
ATOM 1508 C C . LYS A 1 196 ? 30.494 -77.460 99.627 1.00 66.84 196 LYS A C 1
ATOM 1509 O O . LYS A 1 196 ? 30.669 -78.521 100.212 1.00 67.56 196 LYS A O 1
ATOM 1515 N N . ASN A 1 197 ? 29.408 -76.709 99.755 1.00 63.18 197 ASN A N 1
ATOM 1516 C CA . ASN A 1 197 ? 28.274 -77.142 100.517 1.00 62.13 197 ASN A CA 1
ATOM 1517 C C . ASN A 1 197 ? 27.201 -77.692 99.622 1.00 64.59 197 ASN A C 1
ATOM 1518 O O . ASN A 1 197 ? 27.038 -77.234 98.495 1.00 67.40 197 ASN A O 1
ATOM 1523 N N . LEU A 1 198 ? 26.480 -78.694 100.101 1.00 62.78 198 LEU A N 1
ATOM 1524 C CA . LEU A 1 198 ? 25.316 -79.153 99.398 1.00 62.24 198 LEU A CA 1
ATOM 1525 C C . LEU A 1 198 ? 24.189 -79.102 100.364 1.00 56.30 198 LEU A C 1
ATOM 1526 O O . LEU A 1 198 ? 24.325 -79.623 101.454 1.00 59.82 198 LEU A O 1
ATOM 1531 N N . ALA A 1 199 ? 23.088 -78.492 99.936 1.00 52.15 199 ALA A N 1
ATOM 1532 C CA . ALA A 1 199 ? 21.834 -78.488 100.649 1.00 48.38 199 ALA A CA 1
ATOM 1533 C C . ALA A 1 199 ? 20.846 -79.300 99.852 1.00 53.26 199 ALA A C 1
ATOM 1534 O O . ALA A 1 199 ? 20.498 -78.931 98.744 1.00 58.19 199 ALA A O 1
ATOM 1536 N N . LYS A 1 200 ? 20.412 -80.445 100.382 1.00 55.36 200 LYS A N 1
ATOM 1537 C CA . LYS A 1 200 ? 19.487 -81.275 99.691 1.00 55.14 200 LYS A CA 1
ATOM 1538 C C . LYS A 1 200 ? 18.098 -81.191 100.338 1.00 55.02 200 LYS A C 1
ATOM 1539 O O . LYS A 1 200 ? 17.943 -81.361 101.557 1.00 54.97 200 LYS A O 1
ATOM 1545 N N . ILE A 1 201 ? 17.079 -80.992 99.512 1.00 52.20 201 ILE A N 1
ATOM 1546 C CA . ILE A 1 201 ? 15.744 -80.789 100.017 1.00 51.41 201 ILE A CA 1
ATOM 1547 C C . ILE A 1 201 ? 15.100 -82.157 100.020 1.00 53.07 201 ILE A C 1
ATOM 1548 O O . ILE A 1 201 ? 14.619 -82.617 99.007 1.00 55.62 201 ILE A O 1
ATOM 1553 N N . LEU A 1 202 ? 15.089 -82.799 101.179 1.00 53.59 202 LEU A N 1
ATOM 1554 C CA . LEU A 1 202 ? 14.536 -84.141 101.303 1.00 54.36 202 LEU A CA 1
ATOM 1555 C C . LEU A 1 202 ? 13.032 -84.150 101.319 1.00 52.17 202 LEU A C 1
ATOM 1556 O O . LEU A 1 202 ? 12.445 -85.133 100.980 1.00 55.88 202 LEU A O 1
ATOM 1561 N N . LYS A 1 203 ? 12.404 -83.035 101.633 1.00 50.87 203 LYS A N 1
ATOM 1562 C CA . LYS A 1 203 ? 10.959 -83.001 101.764 1.00 51.11 203 LYS A CA 1
ATOM 1563 C C . LYS A 1 203 ? 10.535 -81.575 101.705 1.00 46.83 203 LYS A C 1
ATOM 1564 O O . LYS A 1 203 ? 11.226 -80.712 102.206 1.00 43.08 203 LYS A O 1
ATOM 1570 N N . TYR A 1 204 ? 9.401 -81.313 101.086 1.00 47.36 204 TYR A N 1
ATOM 1571 C CA . TYR A 1 204 ? 8.951 -79.961 100.876 1.00 47.10 204 TYR A CA 1
ATOM 1572 C C . TYR A 1 204 ? 7.466 -79.962 100.697 1.00 50.42 204 TYR A C 1
ATOM 1573 O O . TYR A 1 204 ? 6.972 -79.908 99.588 1.00 56.59 204 TYR A O 1
ATOM 1582 N N . ASN A 1 205 ? 6.722 -80.034 101.789 1.00 54.17 205 ASN A N 1
ATOM 1583 C CA . ASN A 1 205 ? 5.269 -79.892 101.727 1.00 53.50 205 ASN A CA 1
ATOM 1584 C C . ASN A 1 205 ? 4.940 -78.466 101.310 1.00 52.72 205 ASN A C 1
ATOM 1585 O O . ASN A 1 205 ? 5.581 -77.472 101.762 1.00 48.96 205 ASN A O 1
ATOM 1598 N N . ALA A 1 207 ? 5.218 -77.257 98.544 1.00 53.10 207 ALA A N 1
ATOM 1599 C CA . ALA A 1 207 ? 6.211 -76.740 97.586 1.00 51.62 207 ALA A CA 1
ATOM 1600 C C . ALA A 1 207 ? 5.448 -75.873 96.636 1.00 50.09 207 ALA A C 1
ATOM 1601 O O . ALA A 1 207 ? 4.480 -76.319 96.050 1.00 52.55 207 ALA A O 1
ATOM 1603 N N . PRO A 1 208 ? 5.801 -74.609 96.549 1.00 50.63 208 PRO A N 1
ATOM 1604 C CA . PRO A 1 208 ? 5.061 -73.637 95.746 1.00 52.97 208 PRO A CA 1
ATOM 1605 C C . PRO A 1 208 ? 5.330 -73.688 94.268 1.00 57.14 208 PRO A C 1
ATOM 1606 O O . PRO A 1 208 ? 4.692 -72.956 93.499 1.00 68.14 208 PRO A O 1
ATOM 1610 N N . GLY A 1 209 ? 6.248 -74.537 93.847 1.00 55.50 209 GLY A N 1
ATOM 1611 C CA . GLY A 1 209 ? 6.520 -74.707 92.421 1.00 55.70 209 GLY A CA 1
ATOM 1612 C C . GLY A 1 209 ? 7.689 -75.627 92.252 1.00 53.08 209 GLY A C 1
ATOM 1613 O O . GLY A 1 209 ? 8.277 -76.098 93.257 1.00 51.73 209 GLY A O 1
ATOM 1614 N N . SER A 1 210 ? 8.034 -75.862 90.995 1.00 51.16 210 SER A N 1
ATOM 1615 C CA . SER A 1 210 ? 9.135 -76.721 90.665 1.00 50.80 210 SER A CA 1
ATOM 1616 C C . SER A 1 210 ? 10.369 -76.231 91.401 1.00 47.22 210 SER A C 1
ATOM 1617 O O . SER A 1 210 ? 10.591 -75.025 91.486 1.00 48.83 210 SER A O 1
ATOM 1620 N N . TYR A 1 211 ? 11.153 -77.122 91.982 1.00 44.59 211 TYR A N 1
ATOM 1621 C CA . TYR A 1 211 ? 12.282 -76.690 92.763 1.00 41.74 211 TYR A CA 1
ATOM 1622 C C . TYR A 1 211 ? 13.474 -77.588 92.540 1.00 43.88 211 TYR A C 1
ATOM 1623 O O . TYR A 1 211 ? 13.349 -78.701 92.027 1.00 45.71 211 TYR A O 1
ATOM 1632 N N . GLN A 1 212 ? 14.647 -77.115 92.897 1.00 45.84 212 GLN A N 1
ATOM 1633 C CA . GLN A 1 212 ? 15.872 -77.913 92.769 1.00 51.87 212 GLN A CA 1
ATOM 1634 C C . GLN A 1 212 ? 16.028 -78.771 94.025 1.00 50.96 212 GLN A C 1
ATOM 1635 O O . GLN A 1 212 ? 15.930 -78.271 95.091 1.00 50.00 212 GLN A O 1
ATOM 1641 N N . LYS A 1 213 ? 16.277 -80.058 93.861 1.00 54.04 213 LYS A N 1
ATOM 1642 C CA . LYS A 1 213 ? 16.500 -80.940 94.970 1.00 57.21 213 LYS A CA 1
ATOM 1643 C C . LYS A 1 213 ? 17.878 -80.748 95.600 1.00 56.74 213 LYS A C 1
ATOM 1644 O O . LYS A 1 213 ? 18.015 -80.747 96.820 1.00 55.24 213 LYS A O 1
ATOM 1650 N N . ASN A 1 214 ? 18.901 -80.613 94.772 1.00 57.44 214 ASN A N 1
ATOM 1651 C CA . ASN A 1 214 ? 20.257 -80.421 95.260 1.00 57.80 214 ASN A CA 1
ATOM 1652 C C . ASN A 1 214 ? 20.713 -79.032 94.997 1.00 55.03 214 ASN A C 1
ATOM 1653 O O . ASN A 1 214 ? 20.821 -78.645 93.879 1.00 58.19 214 ASN A O 1
ATOM 1658 N N . ILE A 1 215 ? 21.035 -78.283 96.027 1.00 55.75 215 ILE A N 1
ATOM 1659 C CA . ILE A 1 215 ? 21.524 -76.918 95.834 1.00 54.93 215 ILE A CA 1
ATOM 1660 C C . ILE A 1 215 ? 22.985 -76.856 96.285 1.00 57.59 215 ILE A C 1
ATOM 1661 O O . ILE A 1 215 ? 23.300 -76.984 97.468 1.00 55.50 215 ILE A O 1
ATOM 1666 N N . VAL A 1 216 ? 23.899 -76.728 95.314 1.00 61.25 216 VAL A N 1
ATOM 1667 C CA . VAL A 1 216 ? 25.317 -76.603 95.627 1.00 62.45 216 VAL A CA 1
ATOM 1668 C C . VAL A 1 216 ? 25.690 -75.135 95.803 1.00 62.91 216 VAL A C 1
ATOM 1669 O O . VAL A 1 216 ? 25.230 -74.289 95.069 1.00 63.74 216 VAL A O 1
ATOM 1673 N N . PHE A 1 217 ? 26.482 -74.835 96.826 1.00 65.68 217 PHE A N 1
ATOM 1674 C CA . PHE A 1 217 ? 26.975 -73.476 97.033 1.00 65.75 217 PHE A CA 1
ATOM 1675 C C . PHE A 1 217 ? 28.314 -73.460 97.725 1.00 67.56 217 PHE A C 1
ATOM 1676 O O . PHE A 1 217 ? 28.774 -74.487 98.232 1.00 65.98 217 PHE A O 1
ATOM 1684 N N . ARG A 1 218 ? 28.940 -72.284 97.703 1.00 70.15 218 ARG A N 1
ATOM 1685 C CA . ARG A 1 218 ? 30.090 -71.998 98.539 1.00 72.57 218 ARG A CA 1
ATOM 1686 C C . ARG A 1 218 ? 29.804 -70.660 99.227 1.00 68.88 218 ARG A C 1
ATOM 1687 O O . ARG A 1 218 ? 28.968 -69.870 98.797 1.00 62.70 218 ARG A O 1
ATOM 1695 N N . VAL A 1 219 ? 30.445 -70.454 100.352 1.00 69.60 219 VAL A N 1
ATOM 1696 C CA . VAL A 1 219 ? 30.257 -69.228 101.093 1.00 69.57 219 VAL A CA 1
ATOM 1697 C C . VAL A 1 219 ? 31.396 -68.314 100.685 1.00 68.27 219 VAL A C 1
ATOM 1698 O O . VAL A 1 219 ? 32.548 -68.669 100.860 1.00 66.03 219 VAL A O 1
ATOM 1702 N N . GLU A 1 220 ? 31.070 -67.147 100.126 1.00 67.16 220 GLU A N 1
ATOM 1703 C CA . GLU A 1 220 ? 32.097 -66.254 99.591 1.00 75.06 220 GLU A CA 1
ATOM 1704 C C . GLU A 1 220 ? 32.104 -64.944 100.365 1.00 75.65 220 GLU A C 1
ATOM 1705 O O . GLU A 1 220 ? 31.018 -64.364 100.639 1.00 69.84 220 GLU A O 1
ATOM 1711 N N . PRO A 1 221 ? 33.314 -64.479 100.745 1.00 82.03 221 PRO A N 1
ATOM 1712 C CA . PRO A 1 221 ? 33.463 -63.164 101.414 1.00 85.67 221 PRO A CA 1
ATOM 1713 C C . PRO A 1 221 ? 32.730 -62.051 100.642 1.00 85.30 221 PRO A C 1
ATOM 1714 O O . PRO A 1 221 ? 32.873 -61.964 99.403 1.00 84.92 221 PRO A O 1
ATOM 1718 N N . LYS A 1 222 ? 31.909 -61.269 101.366 1.00 77.62 222 LYS A N 1
ATOM 1719 C CA . LYS A 1 222 ? 31.216 -60.069 100.831 1.00 77.39 222 LYS A CA 1
ATOM 1720 C C . LYS A 1 222 ? 30.200 -60.348 99.705 1.00 77.57 222 LYS A C 1
ATOM 1721 O O . LYS A 1 222 ? 29.818 -59.434 98.924 1.00 75.72 222 LYS A O 1
ATOM 1727 N N . ILE A 1 223 ? 29.793 -61.620 99.626 1.00 75.29 223 ILE A N 1
ATOM 1728 C CA . ILE A 1 223 ? 28.701 -62.067 98.767 1.00 76.69 223 ILE A CA 1
ATOM 1729 C C . ILE A 1 223 ? 27.715 -62.885 99.609 1.00 70.38 223 ILE A C 1
ATOM 1730 O O . ILE A 1 223 ? 26.512 -62.617 99.647 1.00 61.88 223 ILE A O 1
ATOM 1735 N N . GLY A 1 224 ? 28.262 -63.853 100.344 1.00 70.97 224 GLY A N 1
ATOM 1736 C CA . GLY A 1 224 ? 27.468 -64.770 101.118 1.00 63.33 224 GLY A CA 1
ATOM 1737 C C . GLY A 1 224 ? 27.429 -66.019 100.277 1.00 61.98 224 GLY A C 1
ATOM 1738 O O . GLY A 1 224 ? 28.448 -66.468 99.745 1.00 62.21 224 GLY A O 1
ATOM 1739 N N . ILE A 1 225 ? 26.236 -66.584 100.208 1.00 59.64 225 ILE A N 1
ATOM 1740 C CA . ILE A 1 225 ? 25.980 -67.761 99.452 1.00 62.31 225 ILE A CA 1
ATOM 1741 C C . ILE A 1 225 ? 26.199 -67.404 97.969 1.00 62.17 225 ILE A C 1
ATOM 1742 O O . ILE A 1 225 ? 25.498 -66.549 97.433 1.00 58.74 225 ILE A O 1
ATOM 1747 N N . ALA A 1 226 ? 27.163 -68.080 97.349 1.00 60.70 226 ALA A N 1
ATOM 1748 C CA . ALA A 1 226 ? 27.310 -68.104 95.896 1.00 60.73 226 ALA A CA 1
ATOM 1749 C C . ALA A 1 226 ? 26.737 -69.448 95.457 1.00 59.52 226 ALA A C 1
ATOM 1750 O O . ALA A 1 226 ? 27.336 -70.475 95.723 1.00 59.75 226 ALA A O 1
ATOM 1752 N N . VAL A 1 227 ? 25.565 -69.430 94.831 1.00 56.86 227 VAL A N 1
ATOM 1753 C CA . VAL A 1 227 ? 24.910 -70.648 94.347 1.00 56.95 227 VAL A CA 1
ATOM 1754 C C . VAL A 1 227 ? 25.504 -71.066 93.020 1.00 59.47 227 VAL A C 1
ATOM 1755 O O . VAL A 1 227 ? 25.647 -70.280 92.116 1.00 59.57 227 VAL A O 1
ATOM 1759 N N . GLU A 1 228 ? 25.925 -72.305 92.922 1.00 64.46 228 GLU A N 1
ATOM 1760 C CA . GLU A 1 228 ? 26.487 -72.808 91.686 1.00 70.26 228 GLU A CA 1
ATOM 1761 C C . GLU A 1 228 ? 25.383 -72.880 90.660 1.00 70.30 228 GLU A C 1
ATOM 1762 O O . GLU A 1 228 ? 24.327 -73.386 90.954 1.00 66.46 228 GLU A O 1
ATOM 1768 N N . ILE A 1 229 ? 25.587 -72.298 89.497 1.00 72.69 229 ILE A N 1
ATOM 1769 C CA . ILE A 1 229 ? 24.586 -72.391 88.451 1.00 76.72 229 ILE A CA 1
ATOM 1770 C C . ILE A 1 229 ? 24.610 -73.854 87.916 1.00 77.09 229 ILE A C 1
ATOM 1771 O O . ILE A 1 229 ? 25.619 -74.313 87.396 1.00 76.95 229 ILE A O 1
ATOM 1776 N N . ALA A 1 230 ? 23.501 -74.576 88.062 1.00 76.05 230 ALA A N 1
ATOM 1777 C CA . ALA A 1 230 ? 23.461 -76.016 87.766 1.00 84.04 230 ALA A CA 1
ATOM 1778 C C . ALA A 1 230 ? 23.450 -76.247 86.264 1.00 85.05 230 ALA A C 1
ATOM 1779 O O . ALA A 1 230 ? 24.284 -77.004 85.754 1.00 96.42 230 ALA A O 1
ATOM 1781 N N . SER A 1 231 ? 22.544 -75.565 85.556 1.00 86.73 231 SER A N 1
ATOM 1782 C CA . SER A 1 231 ? 22.538 -75.555 84.056 1.00 92.46 231 SER A CA 1
ATOM 1783 C C . SER A 1 231 ? 23.225 -74.391 83.382 1.00 89.58 231 SER A C 1
ATOM 1784 O O . SER A 1 231 ? 22.951 -73.251 83.705 1.00 92.29 231 SER A O 1
ATOM 1787 N N . VAL A 1 232 ? 24.015 -74.685 82.361 1.00 87.20 232 VAL A N 1
ATOM 1788 C CA . VAL A 1 232 ? 24.584 -73.675 81.497 1.00 87.88 232 VAL A CA 1
ATOM 1789 C C . VAL A 1 232 ? 23.602 -73.325 80.371 1.00 92.97 232 VAL A C 1
ATOM 1790 O O . VAL A 1 232 ? 23.222 -74.181 79.569 1.00 99.75 232 VAL A O 1
ATOM 1794 N N . ALA A 1 233 ? 23.237 -72.051 80.292 1.00 92.69 233 ALA A N 1
ATOM 1795 C CA . ALA A 1 233 ? 22.285 -71.568 79.300 1.00 97.12 233 ALA A CA 1
ATOM 1796 C C . ALA A 1 233 ? 22.666 -71.778 77.819 1.00 101.70 233 ALA A C 1
ATOM 1797 O O . ALA A 1 233 ? 21.711 -72.124 77.153 1.00 109.63 233 ALA A O 1
ATOM 1800 N N . GLU B 1 5 ? -4.901 -52.248 92.327 1.00 96.56 5 GLU B N 1
ATOM 1801 C CA . GLU B 1 5 ? -5.869 -51.721 93.361 1.00 95.61 5 GLU B CA 1
ATOM 1802 C C . GLU B 1 5 ? -5.273 -51.209 94.663 1.00 90.96 5 GLU B C 1
ATOM 1803 O O . GLU B 1 5 ? -5.806 -50.269 95.266 1.00 90.41 5 GLU B O 1
ATOM 1809 N N . LEU B 1 6 ? -4.207 -51.857 95.120 1.00 86.07 6 LEU B N 1
ATOM 1810 C CA . LEU B 1 6 ? -3.675 -51.630 96.461 1.00 81.14 6 LEU B CA 1
ATOM 1811 C C . LEU B 1 6 ? -2.283 -51.039 96.461 1.00 76.06 6 LEU B C 1
ATOM 1812 O O . LEU B 1 6 ? -1.335 -51.666 95.971 1.00 73.63 6 LEU B O 1
ATOM 1817 N N . ALA B 1 7 ? -2.134 -49.863 97.058 1.00 72.47 7 ALA B N 1
ATOM 1818 C CA . ALA B 1 7 ? -0.810 -49.290 97.244 1.00 68.63 7 ALA B CA 1
ATOM 1819 C C . ALA B 1 7 ? -0.201 -49.833 98.522 1.00 66.80 7 ALA B C 1
ATOM 1820 O O . ALA B 1 7 ? -0.814 -49.784 99.574 1.00 67.64 7 ALA B O 1
ATOM 1822 N N . ARG B 1 8 ? 1.035 -50.298 98.425 1.00 64.11 8 ARG B N 1
ATOM 1823 C CA . ARG B 1 8 ? 1.729 -50.911 99.523 1.00 63.30 8 ARG B CA 1
ATOM 1824 C C . ARG B 1 8 ? 2.536 -49.973 100.383 1.00 59.96 8 ARG B C 1
ATOM 1825 O O . ARG B 1 8 ? 3.130 -49.011 99.894 1.00 59.35 8 ARG B O 1
ATOM 1833 N N . ILE B 1 9 ? 2.472 -50.222 101.688 1.00 56.17 9 ILE B N 1
ATOM 1834 C CA . ILE B 1 9 ? 3.138 -49.378 102.671 1.00 54.47 9 ILE B CA 1
ATOM 1835 C C . ILE B 1 9 ? 3.999 -50.217 103.581 1.00 53.27 9 ILE B C 1
ATOM 1836 O O . ILE B 1 9 ? 4.505 -49.722 104.588 1.00 56.08 9 ILE B O 1
ATOM 1841 N N . ASP B 1 10 ? 4.165 -51.476 103.229 1.00 51.86 10 ASP B N 1
ATOM 1842 C CA . ASP B 1 10 ? 4.854 -52.468 104.041 1.00 53.04 10 ASP B CA 1
ATOM 1843 C C . ASP B 1 10 ? 6.237 -52.026 104.491 1.00 50.54 10 ASP B C 1
ATOM 1844 O O . ASP B 1 10 ? 7.082 -51.628 103.633 1.00 47.01 10 ASP B O 1
ATOM 1849 N N . LEU B 1 11 ? 6.511 -52.223 105.786 1.00 45.83 11 LEU B N 1
ATOM 1850 C CA . LEU B 1 11 ? 7.838 -52.190 106.328 1.00 44.64 11 LEU B CA 1
ATOM 1851 C C . LEU B 1 11 ? 8.130 -53.425 107.184 1.00 43.46 11 LEU B C 1
ATOM 1852 O O . LEU B 1 11 ? 7.239 -54.001 107.788 1.00 45.10 11 LEU B O 1
ATOM 1857 N N . SER B 1 12 ? 9.389 -53.837 107.238 1.00 41.81 12 SER B N 1
ATOM 1858 C CA . SER B 1 12 ? 9.726 -54.954 108.052 1.00 42.97 12 SER B CA 1
ATOM 1859 C C . SER B 1 12 ? 9.349 -54.682 109.538 1.00 46.31 12 SER B C 1
ATOM 1860 O O . SER B 1 12 ? 8.936 -55.602 110.271 1.00 48.59 12 SER B O 1
ATOM 1863 N N . ARG B 1 13 ? 9.517 -53.439 109.983 1.00 47.15 13 ARG B N 1
ATOM 1864 C CA . ARG B 1 13 ? 9.517 -53.102 111.427 1.00 46.84 13 ARG B CA 1
ATOM 1865 C C . ARG B 1 13 ? 8.152 -53.033 112.054 1.00 47.75 13 ARG B C 1
ATOM 1866 O O . ARG B 1 13 ? 8.050 -53.012 113.233 1.00 51.98 13 ARG B O 1
ATOM 1874 N N . ASP B 1 14 ? 7.090 -52.987 111.286 1.00 49.92 14 ASP B N 1
ATOM 1875 C CA . ASP B 1 14 ? 5.783 -53.069 111.888 1.00 48.56 14 ASP B CA 1
ATOM 1876 C C . ASP B 1 14 ? 4.848 -53.830 110.967 1.00 52.22 14 ASP B C 1
ATOM 1877 O O . ASP B 1 14 ? 5.212 -54.217 109.863 1.00 52.21 14 ASP B O 1
ATOM 1882 N N . ASP B 1 15 ? 3.635 -54.069 111.429 1.00 54.83 15 ASP B N 1
ATOM 1883 C CA . ASP B 1 15 ? 2.650 -54.789 110.630 1.00 54.45 15 ASP B CA 1
ATOM 1884 C C . ASP B 1 15 ? 1.487 -53.914 110.308 1.00 53.06 15 ASP B C 1
ATOM 1885 O O . ASP B 1 15 ? 0.355 -54.369 110.233 1.00 55.08 15 ASP B O 1
ATOM 1890 N N . LEU B 1 16 ? 1.736 -52.633 110.109 1.00 52.72 16 LEU B N 1
ATOM 1891 C CA . LEU B 1 16 ? 0.627 -51.724 109.830 1.00 54.28 16 LEU B CA 1
ATOM 1892 C C . LEU B 1 16 ? -0.132 -52.162 108.617 1.00 57.50 16 LEU B C 1
ATOM 1893 O O . LEU B 1 16 ? -1.329 -51.943 108.522 1.00 58.71 16 LEU B O 1
ATOM 1898 N N . ASP B 1 17 ? 0.578 -52.730 107.648 1.00 55.98 17 ASP B N 1
ATOM 1899 C CA . ASP B 1 17 ? -0.037 -53.155 106.402 1.00 59.18 17 ASP B CA 1
ATOM 1900 C C . ASP B 1 17 ? -1.128 -54.205 106.649 1.00 60.47 17 ASP B C 1
ATOM 1901 O O . ASP B 1 17 ? -2.110 -54.215 105.941 1.00 60.77 17 ASP B O 1
ATOM 1906 N N . LYS B 1 18 ? -0.927 -55.099 107.605 1.00 59.48 18 LYS B N 1
ATOM 1907 C CA . LYS B 1 18 ? -1.932 -56.120 107.903 1.00 62.46 18 LYS B CA 1
ATOM 1908 C C . LYS B 1 18 ? -3.121 -55.475 108.575 1.00 63.32 18 LYS B C 1
ATOM 1909 O O . LYS B 1 18 ? -4.235 -55.819 108.291 1.00 68.03 18 LYS B O 1
ATOM 1915 N N . ARG B 1 19 ? -2.886 -54.515 109.454 1.00 64.18 19 ARG B N 1
ATOM 1916 C CA . ARG B 1 19 ? -3.971 -53.890 110.193 1.00 65.38 19 ARG B CA 1
ATOM 1917 C C . ARG B 1 19 ? -4.845 -52.975 109.377 1.00 65.06 19 ARG B C 1
ATOM 1918 O O . ARG B 1 19 ? -5.944 -52.700 109.799 1.00 66.89 19 ARG B O 1
ATOM 1926 N N . ILE B 1 20 ? -4.357 -52.486 108.241 1.00 63.01 20 ILE B N 1
ATOM 1927 C CA . ILE B 1 20 ? -5.213 -51.717 107.320 1.00 65.22 20 ILE B CA 1
ATOM 1928 C C . ILE B 1 20 ? -5.792 -52.595 106.184 1.00 67.09 20 ILE B C 1
ATOM 1929 O O . ILE B 1 20 ? -6.360 -52.073 105.215 1.00 65.64 20 ILE B O 1
ATOM 1934 N N . GLY B 1 21 ? -5.614 -53.914 106.318 1.00 66.92 21 GLY B N 1
ATOM 1935 C CA . GLY B 1 21 ? -6.171 -54.879 105.391 1.00 68.05 21 GLY B CA 1
ATOM 1936 C C . GLY B 1 21 ? -5.313 -55.246 104.185 1.00 67.57 21 GLY B C 1
ATOM 1937 O O . GLY B 1 21 ? -5.832 -55.820 103.263 1.00 69.76 21 GLY B O 1
ATOM 1938 N N . GLY B 1 22 ? -4.024 -54.898 104.170 1.00 65.33 22 GLY B N 1
ATOM 1939 C CA . GLY B 1 22 ? -3.111 -55.243 103.060 1.00 63.75 22 GLY B CA 1
ATOM 1940 C C . GLY B 1 22 ? -2.394 -54.061 102.410 1.00 63.86 22 GLY B C 1
ATOM 1941 O O . GLY B 1 22 ? -1.271 -54.190 101.950 1.00 64.46 22 GLY B O 1
ATOM 1942 N N . GLY B 1 23 ? -3.023 -52.894 102.410 1.00 64.53 23 GLY B N 1
ATOM 1943 C CA . GLY B 1 23 ? -2.469 -51.689 101.804 1.00 62.94 23 GLY B CA 1
ATOM 1944 C C . GLY B 1 23 ? -3.537 -50.605 101.780 1.00 65.59 23 GLY B C 1
ATOM 1945 O O . GLY B 1 23 ? -4.581 -50.739 102.402 1.00 71.16 23 GLY B O 1
ATOM 1946 N N . ILE B 1 24 ? -3.235 -49.489 101.149 1.00 65.63 24 ILE B N 1
ATOM 1947 C CA . ILE B 1 24 ? -4.142 -48.380 101.038 1.00 68.32 24 ILE B CA 1
ATOM 1948 C C . ILE B 1 24 ? -4.710 -48.476 99.644 1.00 73.61 24 ILE B C 1
ATOM 1949 O O . ILE B 1 24 ? -3.932 -48.540 98.667 1.00 73.19 24 ILE B O 1
ATOM 1954 N N . PRO B 1 25 ? -6.045 -48.503 99.521 1.00 76.79 25 PRO B N 1
ATOM 1955 C CA . PRO B 1 25 ? -6.606 -48.489 98.165 1.00 79.13 25 PRO B CA 1
ATOM 1956 C C . PRO B 1 25 ? -6.253 -47.230 97.362 1.00 79.76 25 PRO B C 1
ATOM 1957 O O . PRO B 1 25 ? -6.302 -46.086 97.857 1.00 76.85 25 PRO B O 1
ATOM 1961 N N . HIS B 1 26 ? -5.858 -47.463 96.112 1.00 84.25 26 HIS B N 1
ATOM 1962 C CA . HIS B 1 26 ? -5.719 -46.389 95.124 1.00 81.31 26 HIS B CA 1
ATOM 1963 C C . HIS B 1 26 ? -7.016 -45.596 95.043 1.00 82.24 26 HIS B C 1
ATOM 1964 O O . HIS B 1 26 ? -8.099 -46.156 95.226 1.00 82.39 26 HIS B O 1
ATOM 1971 N N . GLY B 1 27 ? -6.900 -44.285 94.853 1.00 80.35 27 GLY B N 1
ATOM 1972 C CA . GLY B 1 27 ? -8.063 -43.418 94.895 1.00 82.19 27 GLY B CA 1
ATOM 1973 C C . GLY B 1 27 ? -8.578 -43.088 96.298 1.00 82.72 27 GLY B C 1
ATOM 1974 O O . GLY B 1 27 ? -9.659 -42.588 96.439 1.00 85.68 27 GLY B O 1
ATOM 1975 N N . SER B 1 28 ? -7.805 -43.344 97.353 1.00 80.64 28 SER B N 1
ATOM 1976 C CA . SER B 1 28 ? -8.261 -43.021 98.688 1.00 78.68 28 SER B CA 1
ATOM 1977 C C . SER B 1 28 ? -8.043 -41.535 99.013 1.00 78.46 28 SER B C 1
ATOM 1978 O O . SER B 1 28 ? -7.039 -40.926 98.614 1.00 75.18 28 SER B O 1
ATOM 1981 N N . LEU B 1 29 ? -9.030 -40.955 99.696 1.00 82.32 29 LEU B N 1
ATOM 1982 C CA . LEU B 1 29 ? -8.862 -39.707 100.420 1.00 83.23 29 LEU B CA 1
ATOM 1983 C C . LEU B 1 29 ? -8.910 -40.018 101.924 1.00 81.88 29 LEU B C 1
ATOM 1984 O O . LEU B 1 29 ? -9.960 -40.303 102.500 1.00 82.74 29 LEU B O 1
ATOM 1989 N N . ILE B 1 30 ? -7.749 -39.925 102.548 1.00 79.41 30 ILE B N 1
ATOM 1990 C CA . ILE B 1 30 ? -7.601 -40.273 103.932 1.00 78.45 30 ILE B CA 1
ATOM 1991 C C . ILE B 1 30 ? -7.602 -38.983 104.711 1.00 79.96 30 ILE B C 1
ATOM 1992 O O . ILE B 1 30 ? -6.802 -38.083 104.447 1.00 79.68 30 ILE B O 1
ATOM 1997 N N . ILE B 1 31 ? -8.495 -38.895 105.686 1.00 83.16 31 ILE B N 1
ATOM 1998 C CA . ILE B 1 31 ? -8.498 -37.763 106.604 1.00 83.68 31 ILE B CA 1
ATOM 1999 C C . ILE B 1 31 ? -8.064 -38.220 107.987 1.00 81.92 31 ILE B C 1
ATOM 2000 O O . ILE B 1 31 ? -8.646 -39.147 108.552 1.00 78.93 31 ILE B O 1
ATOM 2005 N N . ILE B 1 32 ? -7.020 -37.580 108.511 1.00 78.43 32 ILE B N 1
ATOM 2006 C CA . ILE B 1 32 ? -6.563 -37.885 109.837 1.00 77.55 32 ILE B CA 1
ATOM 2007 C C . ILE B 1 32 ? -6.884 -36.716 110.733 1.00 78.60 32 ILE B C 1
ATOM 2008 O O . ILE B 1 32 ? -6.283 -35.660 110.621 1.00 79.05 32 ILE B O 1
ATOM 2013 N N . GLU B 1 33 ? -7.855 -36.911 111.616 1.00 81.70 33 GLU B N 1
ATOM 2014 C CA . GLU B 1 33 ? -8.437 -35.808 112.400 1.00 83.12 33 GLU B CA 1
ATOM 2015 C C . GLU B 1 33 ? -8.190 -36.034 113.885 1.00 81.77 33 GLU B C 1
ATOM 2016 O O . GLU B 1 33 ? -8.511 -37.098 114.413 1.00 79.32 33 GLU B O 1
ATOM 2022 N N . GLY B 1 34 ? -7.627 -35.023 114.543 1.00 80.81 34 GLY B N 1
ATOM 2023 C CA . GLY B 1 34 ? -7.347 -35.104 115.951 1.00 79.58 34 GLY B CA 1
ATOM 2024 C C . GLY B 1 34 ? -6.656 -33.830 116.400 1.00 80.16 34 GLY B C 1
ATOM 2025 O O . GLY B 1 34 ? -6.148 -33.059 115.581 1.00 77.80 34 GLY B O 1
ATOM 2026 N N . GLU B 1 35 ? -6.633 -33.619 117.709 1.00 80.48 35 GLU B N 1
ATOM 2027 C CA . GLU B 1 35 ? -6.021 -32.431 118.275 1.00 81.34 35 GLU B CA 1
ATOM 2028 C C . GLU B 1 35 ? -4.496 -32.426 118.189 1.00 78.90 35 GLU B C 1
ATOM 2029 O O . GLU B 1 35 ? -3.868 -33.421 117.772 1.00 75.40 35 GLU B O 1
ATOM 2035 N N . GLU B 1 36 ? -3.900 -31.292 118.544 1.00 79.27 36 GLU B N 1
ATOM 2036 C CA . GLU B 1 36 ? -2.437 -31.164 118.536 1.00 78.13 36 GLU B CA 1
ATOM 2037 C C . GLU B 1 36 ? -1.867 -32.281 119.400 1.00 75.40 36 GLU B C 1
ATOM 2038 O O . GLU B 1 36 ? -2.505 -32.726 120.355 1.00 73.81 36 GLU B O 1
ATOM 2044 N N . SER B 1 37 ? -0.714 -32.793 118.985 1.00 69.27 37 SER B N 1
ATOM 2045 C CA . SER B 1 37 ? 0.065 -33.743 119.766 1.00 69.38 37 SER B CA 1
ATOM 2046 C C . SER B 1 37 ? -0.536 -35.135 119.850 1.00 69.98 37 SER B C 1
ATOM 2047 O O . SER B 1 37 ? -0.121 -35.926 120.691 1.00 72.11 37 SER B O 1
ATOM 2050 N N . THR B 1 38 ? -1.517 -35.446 119.012 1.00 69.77 38 THR B N 1
ATOM 2051 C CA . THR B 1 38 ? -2.126 -36.776 119.008 1.00 69.50 38 THR B CA 1
ATOM 2052 C C . THR B 1 38 ? -1.506 -37.731 117.959 1.00 68.52 38 THR B C 1
ATOM 2053 O O . THR B 1 38 ? -1.965 -38.871 117.808 1.00 67.63 38 THR B O 1
ATOM 2057 N N . GLY B 1 39 ? -0.458 -37.280 117.252 1.00 67.37 39 GLY B N 1
ATOM 2058 C CA . GLY B 1 39 ? 0.318 -38.176 116.398 1.00 66.38 39 GLY B CA 1
ATOM 2059 C C . GLY B 1 39 ? -0.006 -38.167 114.911 1.00 66.64 39 GLY B C 1
ATOM 2060 O O . GLY B 1 39 ? 0.390 -39.070 114.178 1.00 64.88 39 GLY B O 1
ATOM 2061 N N . LYS B 1 40 ? -0.728 -37.155 114.447 1.00 68.48 40 LYS B N 1
ATOM 2062 C CA . LYS B 1 40 ? -1.190 -37.138 113.064 1.00 66.31 40 LYS B CA 1
ATOM 2063 C C . LYS B 1 40 ? 0.011 -37.078 112.091 1.00 64.54 40 LYS B C 1
ATOM 2064 O O . LYS B 1 40 ? 0.056 -37.783 111.068 1.00 61.87 40 LYS B O 1
ATOM 2070 N N . SER B 1 41 ? 0.954 -36.202 112.428 1.00 63.45 41 SER B N 1
ATOM 2071 C CA . SER B 1 41 ? 2.145 -35.963 111.625 1.00 60.50 41 SER B CA 1
ATOM 2072 C C . SER B 1 41 ? 2.984 -37.224 111.549 1.00 57.79 41 SER B C 1
ATOM 2073 O O . SER B 1 41 ? 3.351 -37.688 110.458 1.00 55.85 41 SER B O 1
ATOM 2076 N N . VAL B 1 42 ? 3.276 -37.799 112.697 1.00 55.14 42 VAL B N 1
ATOM 2077 C CA . VAL B 1 42 ? 4.054 -39.020 112.688 1.00 57.44 42 VAL B CA 1
ATOM 2078 C C . VAL B 1 42 ? 3.396 -40.128 111.861 1.00 55.52 42 VAL B C 1
ATOM 2079 O O . VAL B 1 42 ? 4.051 -40.875 111.146 1.00 55.85 42 VAL B O 1
ATOM 2083 N N . LEU B 1 43 ? 2.088 -40.189 111.888 1.00 58.40 43 LEU B N 1
ATOM 2084 C CA . LEU B 1 43 ? 1.377 -41.140 111.053 1.00 60.76 43 LEU B CA 1
ATOM 2085 C C . LEU B 1 43 ? 1.561 -40.854 109.565 1.00 61.73 43 LEU B C 1
ATOM 2086 O O . LEU B 1 43 ? 1.730 -41.796 108.783 1.00 64.82 43 LEU B O 1
ATOM 2091 N N . CYS B 1 44 ? 1.503 -39.577 109.177 1.00 58.94 44 CYS B N 1
ATOM 2092 C CA . CYS B 1 44 ? 1.737 -39.209 107.788 1.00 56.74 44 CYS B CA 1
ATOM 2093 C C . CYS B 1 44 ? 3.153 -39.583 107.387 1.00 54.80 44 CYS B C 1
ATOM 2094 O O . CYS B 1 44 ? 3.379 -40.037 106.288 1.00 53.35 44 CYS B O 1
ATOM 2097 N N . GLN B 1 45 ? 4.079 -39.415 108.321 1.00 53.45 45 GLN B N 1
ATOM 2098 C CA . GLN B 1 45 ? 5.463 -39.701 108.096 1.00 53.65 45 GLN B CA 1
ATOM 2099 C C . GLN B 1 45 ? 5.692 -41.186 107.891 1.00 53.25 45 GLN B C 1
ATOM 2100 O O . GLN B 1 45 ? 6.401 -41.561 106.951 1.00 54.90 45 GLN B O 1
ATOM 2106 N N . ARG B 1 46 ? 5.082 -42.025 108.725 1.00 53.25 46 ARG B N 1
ATOM 2107 C CA . ARG B 1 46 ? 5.104 -43.475 108.530 1.00 52.14 46 ARG B CA 1
ATOM 2108 C C . ARG B 1 46 ? 4.527 -43.875 107.193 1.00 54.00 46 ARG B C 1
ATOM 2109 O O . ARG B 1 46 ? 5.100 -44.727 106.463 1.00 51.68 46 ARG B O 1
ATOM 2117 N N . LEU B 1 47 ? 3.370 -43.329 106.864 1.00 54.52 47 LEU B N 1
ATOM 2118 C CA . LEU B 1 47 ? 2.770 -43.696 105.566 1.00 56.75 47 LEU B CA 1
ATOM 2119 C C . LEU B 1 47 ? 3.690 -43.247 104.392 1.00 56.12 47 LEU B C 1
ATOM 2120 O O . LEU B 1 47 ? 3.903 -44.005 103.464 1.00 55.97 47 LEU B O 1
ATOM 2125 N N . ALA B 1 48 ? 4.187 -42.014 104.454 1.00 55.37 48 ALA B N 1
ATOM 2126 C CA . ALA B 1 48 ? 5.042 -41.506 103.424 1.00 55.19 48 ALA B CA 1
ATOM 2127 C C . ALA B 1 48 ? 6.281 -42.427 103.276 1.00 55.61 48 ALA B C 1
ATOM 2128 O O . ALA B 1 48 ? 6.635 -42.786 102.154 1.00 56.71 48 ALA B O 1
ATOM 2130 N N . TYR B 1 49 ? 6.937 -42.775 104.387 1.00 51.00 49 TYR B N 1
ATOM 2131 C CA . TYR B 1 49 ? 8.095 -43.630 104.303 1.00 48.77 49 TYR B CA 1
ATOM 2132 C C . TYR B 1 49 ? 7.730 -45.003 103.703 1.00 51.40 49 TYR B C 1
ATOM 2133 O O . TYR B 1 49 ? 8.479 -45.502 102.830 1.00 46.21 49 TYR B O 1
ATOM 2142 N N . GLY B 1 50 ? 6.589 -45.581 104.118 1.00 50.17 50 GLY B N 1
ATOM 2143 C CA . GLY B 1 50 ? 6.080 -46.825 103.512 1.00 52.61 50 GLY B CA 1
ATOM 2144 C C . GLY B 1 50 ? 5.904 -46.740 101.984 1.00 55.09 50 GLY B C 1
ATOM 2145 O O . GLY B 1 50 ? 6.480 -47.548 101.222 1.00 52.57 50 GLY B O 1
ATOM 2146 N N . PHE B 1 51 ? 5.146 -45.757 101.528 1.00 55.09 51 PHE B N 1
ATOM 2147 C CA . PHE B 1 51 ? 5.001 -45.560 100.101 1.00 59.39 51 PHE B CA 1
ATOM 2148 C C . PHE B 1 51 ? 6.354 -45.428 99.345 1.00 57.57 51 PHE B C 1
ATOM 2149 O O . PHE B 1 51 ? 6.585 -46.079 98.335 1.00 55.04 51 PHE B O 1
ATOM 2157 N N . LEU B 1 52 ? 7.242 -44.599 99.878 1.00 55.56 52 LEU B N 1
ATOM 2158 C CA . LEU B 1 52 ? 8.502 -44.355 99.229 1.00 55.44 52 LEU B CA 1
ATOM 2159 C C . LEU B 1 52 ? 9.334 -45.620 99.114 1.00 54.77 52 LEU B C 1
ATOM 2160 O O . LEU B 1 52 ? 9.961 -45.865 98.096 1.00 54.82 52 LEU B O 1
ATOM 2165 N N . GLN B 1 53 ? 9.364 -46.413 100.171 1.00 55.48 53 GLN B N 1
ATOM 2166 C CA . GLN B 1 53 ? 10.122 -47.648 100.157 1.00 53.97 53 GLN B CA 1
ATOM 2167 C C . GLN B 1 53 ? 9.520 -48.656 99.188 1.00 54.65 53 GLN B C 1
ATOM 2168 O O . GLN B 1 53 ? 10.224 -49.503 98.703 1.00 57.25 53 GLN B O 1
ATOM 2174 N N . ASN B 1 54 ? 8.228 -48.571 98.927 1.00 52.49 54 ASN B N 1
ATOM 2175 C CA . ASN B 1 54 ? 7.585 -49.489 98.035 1.00 53.78 54 ASN B CA 1
ATOM 2176 C C . ASN B 1 54 ? 7.443 -48.901 96.611 1.00 55.85 54 ASN B C 1
ATOM 2177 O O . ASN B 1 54 ? 6.619 -49.362 95.831 1.00 54.17 54 ASN B O 1
ATOM 2182 N N . ARG B 1 55 ? 8.261 -47.889 96.310 1.00 54.33 55 ARG B N 1
ATOM 2183 C CA . ARG B 1 55 ? 8.484 -47.397 94.940 1.00 55.82 55 ARG B CA 1
ATOM 2184 C C . ARG B 1 55 ? 7.382 -46.496 94.423 1.00 57.24 55 ARG B C 1
ATOM 2185 O O . ARG B 1 55 ? 7.238 -46.328 93.216 1.00 57.71 55 ARG B O 1
ATOM 2193 N N . TYR B 1 56 ? 6.643 -45.886 95.328 1.00 54.72 56 TYR B N 1
ATOM 2194 C CA . TYR B 1 56 ? 5.760 -44.784 94.963 1.00 56.22 56 TYR B CA 1
ATOM 2195 C C . TYR B 1 56 ? 6.475 -43.448 95.170 1.00 55.50 56 TYR B C 1
ATOM 2196 O O . TYR B 1 56 ? 7.486 -43.326 95.891 1.00 57.01 56 TYR B O 1
ATOM 2205 N N . SER B 1 57 ? 5.949 -42.417 94.572 1.00 57.53 57 SER B N 1
ATOM 2206 C CA . SER B 1 57 ? 6.445 -41.057 94.806 1.00 60.22 57 SER B CA 1
ATOM 2207 C C . SER B 1 57 ? 5.476 -40.331 95.736 1.00 63.52 57 SER B C 1
ATOM 2208 O O . SER B 1 57 ? 4.289 -40.645 95.747 1.00 63.33 57 SER B O 1
ATOM 2211 N N . VAL B 1 58 ? 5.984 -39.363 96.496 1.00 64.88 58 VAL B N 1
ATOM 2212 C CA . VAL B 1 58 ? 5.197 -38.652 97.477 1.00 66.71 58 VAL B CA 1
ATOM 2213 C C . VAL B 1 58 ? 5.480 -37.151 97.426 1.00 66.03 58 VAL B C 1
ATOM 2214 O O . VAL B 1 58 ? 6.628 -36.737 97.288 1.00 63.63 58 VAL B O 1
ATOM 2218 N N . THR B 1 59 ? 4.413 -36.363 97.531 1.00 67.53 59 THR B N 1
ATOM 2219 C CA . THR B 1 59 ? 4.525 -34.943 97.828 1.00 68.69 59 THR B CA 1
ATOM 2220 C C . THR B 1 59 ? 4.071 -34.740 99.266 1.00 70.08 59 THR B C 1
ATOM 2221 O O . THR B 1 59 ? 2.994 -35.220 99.657 1.00 70.06 59 THR B O 1
ATOM 2225 N N . TYR B 1 60 ? 4.891 -34.036 100.049 1.00 67.75 60 TYR B N 1
ATOM 2226 C CA . TYR B 1 60 ? 4.573 -33.763 101.424 1.00 66.52 60 TYR B CA 1
ATOM 2227 C C . TYR B 1 60 ? 4.575 -32.270 101.600 1.00 65.86 60 TYR B C 1
ATOM 2228 O O . TYR B 1 60 ? 5.618 -31.645 101.565 1.00 61.90 60 TYR B O 1
ATOM 2237 N N . VAL B 1 61 ? 3.392 -31.727 101.855 1.00 66.69 61 VAL B N 1
ATOM 2238 C CA . VAL B 1 61 ? 3.223 -30.308 102.071 1.00 69.58 61 VAL B CA 1
ATOM 2239 C C . VAL B 1 61 ? 3.029 -30.099 103.564 1.00 69.19 61 VAL B C 1
ATOM 2240 O O . VAL B 1 61 ? 2.063 -30.621 104.121 1.00 66.93 61 VAL B O 1
ATOM 2244 N N . SER B 1 62 ? 3.939 -29.346 104.194 1.00 69.11 62 SER B N 1
ATOM 2245 C CA . SER B 1 62 ? 3.944 -29.136 105.636 1.00 68.85 62 SER B CA 1
ATOM 2246 C C . SER B 1 62 ? 3.736 -27.687 105.965 1.00 69.40 62 SER B C 1
ATOM 2247 O O . SER B 1 62 ? 4.504 -26.841 105.508 1.00 70.21 62 SER B O 1
ATOM 2250 N N . THR B 1 63 ? 2.767 -27.424 106.838 1.00 70.27 63 THR B N 1
ATOM 2251 C CA . THR B 1 63 ? 2.596 -26.101 107.426 1.00 74.27 63 THR B CA 1
ATOM 2252 C C . THR B 1 63 ? 3.438 -25.898 108.670 1.00 74.77 63 THR B C 1
ATOM 2253 O O . THR B 1 63 ? 3.296 -24.883 109.298 1.00 78.04 63 THR B O 1
ATOM 2257 N N . GLN B 1 64 ? 4.314 -26.842 109.032 1.00 78.04 64 GLN B N 1
ATOM 2258 C CA . GLN B 1 64 ? 5.021 -26.773 110.331 1.00 77.95 64 GLN B CA 1
ATOM 2259 C C . GLN B 1 64 ? 6.541 -26.873 110.276 1.00 75.56 64 GLN B C 1
ATOM 2260 O O . GLN B 1 64 ? 7.209 -26.213 111.049 1.00 76.70 64 GLN B O 1
ATOM 2266 N N . LEU B 1 65 ? 7.101 -27.677 109.378 1.00 70.05 65 LEU B N 1
ATOM 2267 C CA . LEU B 1 65 ? 8.539 -27.923 109.385 1.00 65.45 65 LEU B CA 1
ATOM 2268 C C . LEU B 1 65 ? 9.220 -27.482 108.091 1.00 64.59 65 LEU B C 1
ATOM 2269 O O . LEU B 1 65 ? 8.745 -27.747 106.955 1.00 60.82 65 LEU B O 1
ATOM 2274 N N . THR B 1 66 ? 10.340 -26.793 108.266 1.00 64.91 66 THR B N 1
ATOM 2275 C CA . THR B 1 66 ? 11.226 -26.492 107.140 1.00 65.59 66 THR B CA 1
ATOM 2276 C C . THR B 1 66 ? 11.774 -27.814 106.663 1.00 63.76 66 THR B C 1
ATOM 2277 O O . THR B 1 66 ? 11.621 -28.843 107.340 1.00 61.00 66 THR B O 1
ATOM 2281 N N . THR B 1 67 ? 12.454 -27.778 105.526 1.00 64.22 67 THR B N 1
ATOM 2282 C CA . THR B 1 67 ? 13.064 -28.953 104.999 1.00 61.68 67 THR B CA 1
ATOM 2283 C C . THR B 1 67 ? 14.045 -29.522 106.031 1.00 59.53 67 THR B C 1
ATOM 2284 O O . THR B 1 67 ? 14.030 -30.712 106.327 1.00 57.35 67 THR B O 1
ATOM 2288 N N . LEU B 1 68 ? 14.880 -28.673 106.604 1.00 59.10 68 LEU B N 1
ATOM 2289 C CA . LEU B 1 68 ? 15.886 -29.143 107.537 1.00 58.87 68 LEU B CA 1
ATOM 2290 C C . LEU B 1 68 ? 15.234 -29.872 108.743 1.00 59.90 68 LEU B C 1
ATOM 2291 O O . LEU B 1 68 ? 15.572 -31.005 109.047 1.00 56.28 68 LEU B O 1
ATOM 2296 N N . GLU B 1 69 ? 14.265 -29.224 109.382 1.00 61.85 69 GLU B N 1
ATOM 2297 C CA . GLU B 1 69 ? 13.559 -29.806 110.515 1.00 60.73 69 GLU B CA 1
ATOM 2298 C C . GLU B 1 69 ? 12.887 -31.136 110.110 1.00 58.09 69 GLU B C 1
ATOM 2299 O O . GLU B 1 69 ? 12.916 -32.091 110.860 1.00 55.08 69 GLU B O 1
ATOM 2305 N N . PHE B 1 70 ? 12.321 -31.208 108.907 1.00 55.43 70 PHE B N 1
ATOM 2306 C CA . PHE B 1 70 ? 11.750 -32.464 108.432 1.00 54.74 70 PHE B CA 1
ATOM 2307 C C . PHE B 1 70 ? 12.783 -33.594 108.271 1.00 54.09 70 PHE B C 1
ATOM 2308 O O . PHE B 1 70 ? 12.584 -34.733 108.735 1.00 56.01 70 PHE B O 1
ATOM 2316 N N . ILE B 1 71 ? 13.913 -33.275 107.671 1.00 51.82 71 ILE B N 1
ATOM 2317 C CA . ILE B 1 71 ? 14.988 -34.247 107.596 1.00 51.75 71 ILE B CA 1
ATOM 2318 C C . ILE B 1 71 ? 15.428 -34.765 108.991 1.00 53.04 71 ILE B C 1
ATOM 2319 O O . ILE B 1 71 ? 15.578 -35.968 109.178 1.00 52.84 71 ILE B O 1
ATOM 2324 N N . LYS B 1 72 ? 15.573 -33.868 109.960 1.00 56.09 72 LYS B N 1
ATOM 2325 C CA . LYS B 1 72 ? 15.926 -34.268 111.321 1.00 58.85 72 LYS B CA 1
ATOM 2326 C C . LYS B 1 72 ? 14.839 -35.103 111.958 1.00 58.14 72 LYS B C 1
ATOM 2327 O O . LYS B 1 72 ? 15.142 -36.125 112.585 1.00 56.40 72 LYS B O 1
ATOM 2333 N N . GLN B 1 73 ? 13.590 -34.693 111.758 1.00 55.90 73 GLN B N 1
ATOM 2334 C CA . GLN B 1 73 ? 12.485 -35.422 112.321 1.00 57.78 73 GLN B CA 1
ATOM 2335 C C . GLN B 1 73 ? 12.422 -36.834 111.719 1.00 56.44 73 GLN B C 1
ATOM 2336 O O . GLN B 1 73 ? 12.273 -37.816 112.439 1.00 55.36 73 GLN B O 1
ATOM 2350 N N . ASN B 1 75 ? 14.893 -38.430 110.327 1.00 51.50 75 ASN B N 1
ATOM 2351 C CA . ASN B 1 75 ? 16.057 -39.187 110.749 1.00 51.73 75 ASN B CA 1
ATOM 2352 C C . ASN B 1 75 ? 15.851 -39.714 112.169 1.00 53.42 75 ASN B C 1
ATOM 2353 O O . ASN B 1 75 ? 16.288 -40.816 112.505 1.00 55.41 75 ASN B O 1
ATOM 2358 N N . SER B 1 76 ? 15.168 -38.930 112.998 1.00 53.76 76 SER B N 1
ATOM 2359 C CA . SER B 1 76 ? 14.963 -39.288 114.384 1.00 54.54 76 SER B CA 1
ATOM 2360 C C . SER B 1 76 ? 14.076 -40.515 114.501 1.00 54.02 76 SER B C 1
ATOM 2361 O O . SER B 1 76 ? 14.212 -41.284 115.440 1.00 56.21 76 SER B O 1
ATOM 2364 N N . LEU B 1 77 ? 13.179 -40.700 113.549 1.00 50.55 77 LEU B N 1
ATOM 2365 C CA . LEU B 1 77 ? 12.330 -41.868 113.489 1.00 50.21 77 LEU B CA 1
ATOM 2366 C C . LEU B 1 77 ? 12.915 -43.054 112.711 1.00 51.21 77 LEU B C 1
ATOM 2367 O O . LEU B 1 77 ? 12.253 -44.090 112.513 1.00 48.57 77 LEU B O 1
ATOM 2372 N N . ASN B 1 78 ? 14.155 -42.907 112.244 1.00 52.07 78 ASN B N 1
ATOM 2373 C CA . ASN B 1 78 ? 14.737 -43.879 111.352 1.00 51.07 78 ASN B CA 1
ATOM 2374 C C . ASN B 1 78 ? 13.870 -44.065 110.097 1.00 48.96 78 ASN B C 1
ATOM 2375 O O . ASN B 1 78 ? 13.709 -45.187 109.593 1.00 46.68 78 ASN B O 1
ATOM 2380 N N . TYR B 1 79 ? 13.276 -42.978 109.617 1.00 46.52 79 TYR B N 1
ATOM 2381 C CA . TYR B 1 79 ? 12.586 -42.993 108.369 1.00 46.57 79 TYR B CA 1
ATOM 2382 C C . TYR B 1 79 ? 13.393 -42.053 107.446 1.00 51.37 79 TYR B C 1
ATOM 2383 O O . TYR B 1 79 ? 12.802 -41.217 106.788 1.00 54.03 79 TYR B O 1
ATOM 2392 N N . SER B 1 80 ? 14.714 -42.196 107.357 1.00 51.24 80 SER B N 1
ATOM 2393 C CA . SER B 1 80 ? 15.480 -41.151 106.684 1.00 55.81 80 SER B CA 1
ATOM 2394 C C . SER B 1 80 ? 15.198 -41.117 105.154 1.00 52.27 80 SER B C 1
ATOM 2395 O O . SER B 1 80 ? 15.005 -42.158 104.474 1.00 51.34 80 SER B O 1
ATOM 2398 N N . ILE B 1 81 ? 15.055 -39.916 104.635 1.00 51.22 81 ILE B N 1
ATOM 2399 C CA . ILE B 1 81 ? 14.553 -39.762 103.260 1.00 52.89 81 ILE B CA 1
ATOM 2400 C C . ILE B 1 81 ? 15.443 -38.877 102.369 1.00 54.05 81 ILE B C 1
ATOM 2401 O O . ILE B 1 81 ? 14.971 -38.282 101.412 1.00 52.61 81 ILE B O 1
ATOM 2406 N N . ASN B 1 82 ? 16.717 -38.815 102.714 1.00 56.56 82 ASN B N 1
ATOM 2407 C CA . ASN B 1 82 ? 17.686 -37.991 102.026 1.00 61.65 82 ASN B CA 1
ATOM 2408 C C . ASN B 1 82 ? 17.830 -38.324 100.573 1.00 58.55 82 ASN B C 1
ATOM 2409 O O . ASN B 1 82 ? 17.752 -37.444 99.714 1.00 57.84 82 ASN B O 1
ATOM 2414 N N . LYS B 1 83 ? 18.010 -39.596 100.277 1.00 58.29 83 LYS B N 1
ATOM 2415 C CA . LYS B 1 83 ? 18.095 -40.029 98.869 1.00 60.09 83 LYS B CA 1
ATOM 2416 C C . LYS B 1 83 ? 16.825 -39.793 98.054 1.00 56.07 83 LYS B C 1
ATOM 2417 O O . LYS B 1 83 ? 16.898 -39.478 96.855 1.00 54.90 83 LYS B O 1
ATOM 2423 N N . LYS B 1 84 ? 15.681 -39.908 98.699 1.00 52.72 84 LYS B N 1
ATOM 2424 C CA . LYS B 1 84 ? 14.406 -39.758 98.017 1.00 53.27 84 LYS B CA 1
ATOM 2425 C C . LYS B 1 84 ? 14.215 -38.298 97.702 1.00 55.21 84 LYS B C 1
ATOM 2426 O O . LYS B 1 84 ? 13.664 -37.976 96.661 1.00 55.75 84 LYS B O 1
ATOM 2432 N N . LEU B 1 85 ? 14.695 -37.408 98.588 1.00 56.25 85 LEU B N 1
ATOM 2433 C CA . LEU B 1 85 ? 14.695 -35.975 98.296 1.00 57.28 85 LEU B CA 1
ATOM 2434 C C . LEU B 1 85 ? 15.578 -35.615 97.108 1.00 61.56 85 LEU B C 1
ATOM 2435 O O . LEU B 1 85 ? 15.190 -34.843 96.235 1.00 65.21 85 LEU B O 1
ATOM 2440 N N . LEU B 1 86 ? 16.778 -36.181 97.081 1.00 62.96 86 LEU B N 1
ATOM 2441 C CA . LEU B 1 86 ? 17.746 -35.836 96.050 1.00 63.03 86 LEU B CA 1
ATOM 2442 C C . LEU B 1 86 ? 17.313 -36.292 94.666 1.00 62.51 86 LEU B C 1
ATOM 2443 O O . LEU B 1 86 ? 17.657 -35.661 93.697 1.00 67.90 86 LEU B O 1
ATOM 2448 N N . SER B 1 87 ? 16.526 -37.353 94.575 1.00 60.96 87 SER B N 1
ATOM 2449 C CA . SER B 1 87 ? 16.056 -37.870 93.293 1.00 61.47 87 SER B CA 1
ATOM 2450 C C . SER B 1 87 ? 14.737 -37.232 92.854 1.00 60.98 87 SER B C 1
ATOM 2451 O O . SER B 1 87 ? 14.281 -37.433 91.717 1.00 64.57 87 SER B O 1
ATOM 2454 N N . GLY B 1 88 ? 14.120 -36.477 93.753 1.00 59.20 88 GLY B N 1
ATOM 2455 C CA . GLY B 1 88 ? 12.775 -35.981 93.525 1.00 60.69 88 GLY B CA 1
ATOM 2456 C C . GLY B 1 88 ? 11.665 -36.998 93.762 1.00 62.82 88 GLY B C 1
ATOM 2457 O O . GLY B 1 88 ? 10.501 -36.654 93.668 1.00 65.63 88 GLY B O 1
ATOM 2458 N N . ALA B 1 89 ? 11.996 -38.243 94.100 1.00 62.17 89 ALA B N 1
ATOM 2459 C CA . ALA B 1 89 ? 10.997 -39.191 94.559 1.00 60.77 89 ALA B CA 1
ATOM 2460 C C . ALA B 1 89 ? 10.122 -38.613 95.654 1.00 61.39 89 ALA B C 1
ATOM 2461 O O . ALA B 1 89 ? 8.876 -38.844 95.660 1.00 59.86 89 ALA B O 1
ATOM 2463 N N . LEU B 1 90 ? 10.749 -37.854 96.553 1.00 59.87 90 LEU B N 1
ATOM 2464 C CA . LEU B 1 90 ? 10.003 -37.118 97.610 1.00 60.85 90 LEU B CA 1
ATOM 2465 C C . LEU B 1 90 ? 10.102 -35.618 97.328 1.00 60.93 90 LEU B C 1
ATOM 2466 O O . LEU B 1 90 ? 11.199 -35.069 97.244 1.00 57.20 90 LEU B O 1
ATOM 2471 N N . LEU B 1 91 ? 8.941 -34.982 97.171 1.00 61.22 91 LEU B N 1
ATOM 2472 C CA . LEU B 1 91 ? 8.871 -33.557 96.950 1.00 62.20 91 LEU B CA 1
ATOM 2473 C C . LEU B 1 91 ? 8.315 -33.010 98.238 1.00 62.63 91 LEU B C 1
ATOM 2474 O O . LEU B 1 91 ? 7.150 -33.251 98.574 1.00 62.25 91 LEU B O 1
ATOM 2479 N N . TYR B 1 92 ? 9.153 -32.256 98.942 1.00 63.57 92 TYR B N 1
ATOM 2480 C CA . TYR B 1 92 ? 8.794 -31.657 100.204 1.00 60.82 92 TYR B CA 1
ATOM 2481 C C . TYR B 1 92 ? 8.547 -30.161 100.045 1.00 64.12 92 TYR B C 1
ATOM 2482 O O . TYR B 1 92 ? 9.390 -29.437 99.535 1.00 63.70 92 TYR B O 1
ATOM 2491 N N . ILE B 1 93 ? 7.387 -29.704 100.522 1.00 66.91 93 ILE B N 1
ATOM 2492 C CA . ILE B 1 93 ? 6.925 -28.350 100.306 1.00 68.68 93 ILE B CA 1
ATOM 2493 C C . ILE B 1 93 ? 6.679 -27.689 101.634 1.00 68.74 93 ILE B C 1
ATOM 2494 O O . ILE B 1 93 ? 5.601 -27.852 102.205 1.00 73.96 93 ILE B O 1
ATOM 2499 N N . PRO B 1 94 ? 7.656 -26.928 102.128 1.00 68.33 94 PRO B N 1
ATOM 2500 C CA . PRO B 1 94 ? 7.383 -26.179 103.362 1.00 70.61 94 PRO B CA 1
ATOM 2501 C C . PRO B 1 94 ? 6.576 -24.933 103.074 1.00 75.78 94 PRO B C 1
ATOM 2502 O O . PRO B 1 94 ? 6.938 -24.158 102.194 1.00 75.74 94 PRO B O 1
ATOM 2506 N N . VAL B 1 95 ? 5.470 -24.745 103.801 1.00 81.00 95 VAL B N 1
ATOM 2507 C CA . VAL B 1 95 ? 4.636 -23.543 103.642 1.00 83.82 95 VAL B CA 1
ATOM 2508 C C . VAL B 1 95 ? 5.184 -22.438 104.557 1.00 86.77 95 VAL B C 1
ATOM 2509 O O . VAL B 1 95 ? 4.675 -22.243 105.675 1.00 85.61 95 VAL B O 1
ATOM 2513 N N . TYR B 1 96 ? 6.221 -21.734 104.082 1.00 87.76 96 TYR B N 1
ATOM 2514 C CA . TYR B 1 96 ? 7.007 -20.811 104.928 1.00 90.37 96 TYR B CA 1
ATOM 2515 C C . TYR B 1 96 ? 6.189 -19.769 105.675 1.00 95.42 96 TYR B C 1
ATOM 2516 O O . TYR B 1 96 ? 6.452 -19.509 106.849 1.00 94.02 96 TYR B O 1
ATOM 2525 N N . PRO B 1 97 ? 5.186 -19.166 105.008 1.00 100.56 97 PRO B N 1
ATOM 2526 C CA . PRO B 1 97 ? 4.425 -18.141 105.748 1.00 100.40 97 PRO B CA 1
ATOM 2527 C C . PRO B 1 97 ? 3.667 -18.666 106.974 1.00 96.66 97 PRO B C 1
ATOM 2528 O O . PRO B 1 97 ? 3.498 -17.922 107.931 1.00 98.75 97 PRO B O 1
ATOM 2532 N N . LEU B 1 98 ? 3.211 -19.922 106.950 1.00 91.41 98 LEU B N 1
ATOM 2533 C CA . LEU B 1 98 ? 2.564 -20.502 108.128 1.00 89.48 98 LEU B CA 1
ATOM 2534 C C . LEU B 1 98 ? 3.573 -20.998 109.145 1.00 88.92 98 LEU B C 1
ATOM 2535 O O . LEU B 1 98 ? 3.300 -20.952 110.329 1.00 86.59 98 LEU B O 1
ATOM 2540 N N . ILE B 1 99 ? 4.719 -21.497 108.668 1.00 88.01 99 ILE B N 1
ATOM 2541 C CA . ILE B 1 99 ? 5.839 -21.925 109.520 1.00 88.00 99 ILE B CA 1
ATOM 2542 C C . ILE B 1 99 ? 6.419 -20.703 110.273 1.00 89.80 99 ILE B C 1
ATOM 2543 O O . ILE B 1 99 ? 6.623 -20.751 111.469 1.00 90.73 99 ILE B O 1
ATOM 2548 N N . ALA B 1 100 ? 6.698 -19.636 109.538 1.00 94.41 100 ALA B N 1
ATOM 2549 C CA . ALA B 1 100 ? 7.260 -18.376 110.077 1.00 99.76 100 ALA B CA 1
ATOM 2550 C C . ALA B 1 100 ? 6.262 -17.551 110.897 1.00 105.48 100 ALA B C 1
ATOM 2551 O O . ALA B 1 100 ? 6.634 -16.848 111.842 1.00 102.36 100 ALA B O 1
ATOM 2553 N N . ASP B 1 101 ? 4.994 -17.603 110.514 1.00 109.88 101 ASP B N 1
ATOM 2554 C CA . ASP B 1 101 ? 3.967 -16.893 111.257 1.00 113.10 101 ASP B CA 1
ATOM 2555 C C . ASP B 1 101 ? 2.698 -17.729 111.309 1.00 117.10 101 ASP B C 1
ATOM 2556 O O . ASP B 1 101 ? 1.943 -17.838 110.334 1.00 118.95 101 ASP B O 1
ATOM 2561 N N . ASN B 1 102 ? 2.472 -18.291 112.488 1.00 118.02 102 ASN B N 1
ATOM 2562 C CA . ASN B 1 102 ? 1.404 -19.238 112.730 1.00 120.64 102 ASN B CA 1
ATOM 2563 C C . ASN B 1 102 ? 0.075 -18.823 112.055 1.00 122.10 102 ASN B C 1
ATOM 2564 O O . ASN B 1 102 ? -0.598 -19.650 111.423 1.00 117.55 102 ASN B O 1
ATOM 2569 N N . LYS B 1 103 ? -0.284 -17.540 112.165 1.00 122.40 103 LYS B N 1
ATOM 2570 C CA . LYS B 1 103 ? -1.586 -17.065 111.629 1.00 122.04 103 LYS B CA 1
ATOM 2571 C C . LYS B 1 103 ? -1.510 -16.043 110.483 1.00 121.13 103 LYS B C 1
ATOM 2572 O O . LYS B 1 103 ? -2.410 -15.219 110.329 1.00 123.46 103 LYS B O 1
ATOM 2578 N N . LYS B 1 104 ? -0.470 -16.123 109.671 1.00 117.41 104 LYS B N 1
ATOM 2579 C CA . LYS B 1 104 ? -0.406 -15.312 108.471 1.00 118.15 104 LYS B CA 1
ATOM 2580 C C . LYS B 1 104 ? -1.548 -15.769 107.579 1.00 119.78 104 LYS B C 1
ATOM 2581 O O . LYS B 1 104 ? -1.936 -16.921 107.620 1.00 119.81 104 LYS B O 1
ATOM 2587 N N . LYS B 1 105 ? -2.114 -14.844 106.817 1.00 123.54 105 LYS B N 1
ATOM 2588 C CA . LYS B 1 105 ? -3.280 -15.086 105.937 1.00 125.41 105 LYS B CA 1
ATOM 2589 C C . LYS B 1 105 ? -3.011 -14.865 104.437 1.00 126.78 105 LYS B C 1
ATOM 2590 O O . LYS B 1 105 ? -2.256 -13.968 104.066 1.00 127.56 105 LYS B O 1
ATOM 2596 N N . ASP B 1 106 ? -3.628 -15.678 103.570 1.00 126.12 106 ASP B N 1
ATOM 2597 C CA . ASP B 1 106 ? -3.257 -15.683 102.147 1.00 125.50 106 ASP B CA 1
ATOM 2598 C C . ASP B 1 106 ? -4.149 -16.622 101.302 1.00 122.30 106 ASP B C 1
ATOM 2599 O O . ASP B 1 106 ? -4.904 -17.429 101.854 1.00 119.63 106 ASP B O 1
ATOM 2604 N N . GLY B 1 107 ? -4.026 -16.547 99.972 1.00 120.06 107 GLY B N 1
ATOM 2605 C CA . GLY B 1 107 ? -4.683 -17.492 99.054 1.00 119.59 107 GLY B CA 1
ATOM 2606 C C . GLY B 1 107 ? -3.970 -18.846 99.021 1.00 116.47 107 GLY B C 1
ATOM 2607 O O . GLY B 1 107 ? -3.420 -19.271 97.989 1.00 115.37 107 GLY B O 1
ATOM 2608 N N . PHE B 1 108 ? -3.994 -19.533 100.163 1.00 111.34 108 PHE B N 1
ATOM 2609 C CA . PHE B 1 108 ? -3.351 -20.832 100.302 1.00 106.79 108 PHE B CA 1
ATOM 2610 C C . PHE B 1 108 ? -4.012 -21.850 99.411 1.00 108.13 108 PHE B C 1
ATOM 2611 O O . PHE B 1 108 ? -3.341 -22.609 98.717 1.00 105.89 108 PHE B O 1
ATOM 2619 N N . LEU B 1 109 ? -5.334 -21.851 99.418 1.00 111.28 109 LEU B N 1
ATOM 2620 C CA . LEU B 1 109 ? -6.094 -22.846 98.674 1.00 113.66 109 LEU B CA 1
ATOM 2621 C C . LEU B 1 109 ? -5.965 -22.713 97.141 1.00 116.98 109 LEU B C 1
ATOM 2622 O O . LEU B 1 109 ? -5.971 -23.723 96.432 1.00 115.84 109 LEU B O 1
ATOM 2627 N N . LYS B 1 110 ? -5.836 -21.482 96.645 1.00 121.05 110 LYS B N 1
ATOM 2628 C CA . LYS B 1 110 ? -5.485 -21.233 95.235 1.00 121.17 110 LYS B CA 1
ATOM 2629 C C . LYS B 1 110 ? -4.145 -21.890 94.884 1.00 114.06 110 LYS B C 1
ATOM 2630 O O . LYS B 1 110 ? -4.047 -22.647 93.908 1.00 108.26 110 LYS B O 1
ATOM 2636 N N . LYS B 1 111 ? -3.131 -21.593 95.693 1.00 111.31 111 LYS B N 1
ATOM 2637 C CA . LYS B 1 111 ? -1.787 -22.181 95.538 1.00 108.43 111 LYS B CA 1
ATOM 2638 C C . LYS B 1 111 ? -1.813 -23.728 95.562 1.00 103.41 111 LYS B C 1
ATOM 2639 O O . LYS B 1 111 ? -1.175 -24.386 94.753 1.00 98.91 111 LYS B O 1
ATOM 2645 N N . VAL B 1 112 ? -2.581 -24.295 96.485 1.00 102.71 112 VAL B N 1
ATOM 2646 C CA . VAL B 1 112 ? -2.833 -25.748 96.556 1.00 104.25 112 VAL B CA 1
ATOM 2647 C C . VAL B 1 112 ? -3.511 -26.364 95.319 1.00 107.47 112 VAL B C 1
ATOM 2648 O O . VAL B 1 112 ? -3.107 -27.436 94.849 1.00 112.26 112 VAL B O 1
ATOM 2660 N N . GLU B 1 114 ? -3.713 -25.128 92.285 1.00 106.08 114 GLU B N 1
ATOM 2661 C CA . GLU B 1 114 ? -3.158 -24.733 91.004 1.00 107.76 114 GLU B CA 1
ATOM 2662 C C . GLU B 1 114 ? -1.823 -25.378 90.690 1.00 105.28 114 GLU B C 1
ATOM 2663 O O . GLU B 1 114 ? -1.471 -25.466 89.526 1.00 107.39 114 GLU B O 1
ATOM 2669 N N . THR B 1 115 ? -1.067 -25.786 91.714 1.00 104.06 115 THR B N 1
ATOM 2670 C CA . THR B 1 115 ? 0.331 -26.199 91.532 1.00 101.86 115 THR B CA 1
ATOM 2671 C C . THR B 1 115 ? 0.406 -27.652 91.047 1.00 101.02 115 THR B C 1
ATOM 2672 O O . THR B 1 115 ? 0.323 -28.602 91.831 1.00 95.31 115 THR B O 1
ATOM 2676 N N . ARG B 1 116 ? 0.601 -27.799 89.733 1.00 105.83 116 ARG B N 1
ATOM 2677 C CA . ARG B 1 116 ? 0.556 -29.110 89.066 1.00 104.14 116 ARG B CA 1
ATOM 2678 C C . ARG B 1 116 ? 1.662 -30.033 89.573 1.00 97.05 116 ARG B C 1
ATOM 2679 O O . ARG B 1 116 ? 1.426 -31.224 89.678 1.00 92.18 116 ARG B O 1
ATOM 2687 N N . ALA B 1 117 ? 2.808 -29.469 89.976 1.00 94.23 117 ALA B N 1
ATOM 2688 C CA . ALA B 1 117 ? 3.941 -30.269 90.456 1.00 91.84 117 ALA B CA 1
ATOM 2689 C C . ALA B 1 117 ? 3.552 -31.225 91.579 1.00 89.71 117 ALA B C 1
ATOM 2690 O O . ALA B 1 117 ? 4.012 -32.351 91.602 1.00 93.94 117 ALA B O 1
ATOM 2692 N N . PHE B 1 118 ? 2.698 -30.785 92.494 1.00 87.05 118 PHE B N 1
ATOM 2693 C CA . PHE B 1 118 ? 2.332 -31.604 93.627 1.00 83.79 118 PHE B CA 1
ATOM 2694 C C . PHE B 1 118 ? 1.722 -32.919 93.151 1.00 82.55 118 PHE B C 1
ATOM 2695 O O . PHE B 1 118 ? 1.983 -33.975 93.742 1.00 77.78 118 PHE B O 1
ATOM 2703 N N . TYR B 1 119 ? 0.899 -32.835 92.102 1.00 80.88 119 TYR B N 1
ATOM 2704 C CA . TYR B 1 119 ? 0.026 -33.947 91.686 1.00 82.93 119 TYR B CA 1
ATOM 2705 C C . TYR B 1 119 ? 0.638 -34.848 90.620 1.00 81.19 119 TYR B C 1
ATOM 2706 O O . TYR B 1 119 ? 0.032 -35.815 90.176 1.00 79.19 119 TYR B O 1
ATOM 2715 N N . GLU B 1 120 ? 1.885 -34.566 90.272 1.00 80.47 120 GLU B N 1
ATOM 2716 C CA . GLU B 1 120 ? 2.641 -35.504 89.488 1.00 82.14 120 GLU B CA 1
ATOM 2717 C C . GLU B 1 120 ? 3.008 -36.732 90.330 1.00 78.20 120 GLU B C 1
ATOM 2718 O O . GLU B 1 120 ? 3.323 -37.763 89.771 1.00 73.32 120 GLU B O 1
ATOM 2724 N N . LYS B 1 121 ? 2.967 -36.645 91.661 1.00 75.32 121 LYS B N 1
ATOM 2725 C CA . LYS B 1 121 ? 3.358 -37.780 92.454 1.00 73.25 121 LYS B CA 1
ATOM 2726 C C . LYS B 1 121 ? 2.188 -38.706 92.676 1.00 74.65 121 LYS B C 1
ATOM 2727 O O . LYS B 1 121 ? 1.045 -38.338 92.428 1.00 76.70 121 LYS B O 1
ATOM 2733 N N . ASP B 1 122 ? 2.471 -39.903 93.193 1.00 75.33 122 ASP B N 1
ATOM 2734 C CA . ASP B 1 122 ? 1.402 -40.904 93.458 1.00 75.80 122 ASP B CA 1
ATOM 2735 C C . ASP B 1 122 ? 0.557 -40.549 94.669 1.00 73.56 122 ASP B C 1
ATOM 2736 O O . ASP B 1 122 ? -0.622 -40.856 94.709 1.00 69.66 122 ASP B O 1
ATOM 2741 N N . VAL B 1 123 ? 1.185 -39.916 95.656 1.00 72.55 123 VAL B N 1
ATOM 2742 C CA . VAL B 1 123 ? 0.575 -39.705 96.947 1.00 71.60 123 VAL B CA 1
ATOM 2743 C C . VAL B 1 123 ? 0.853 -38.261 97.330 1.00 73.41 123 VAL B C 1
ATOM 2744 O O . VAL B 1 123 ? 1.984 -37.808 97.262 1.00 74.65 123 VAL B O 1
ATOM 2748 N N . ILE B 1 124 ? -0.180 -37.535 97.727 1.00 74.86 124 ILE B N 1
ATOM 2749 C CA . ILE B 1 124 ? -0.004 -36.138 98.144 1.00 74.95 124 ILE B CA 1
ATOM 2750 C C . ILE B 1 124 ? -0.510 -35.964 99.580 1.00 74.29 124 ILE B C 1
ATOM 2751 O O . ILE B 1 124 ? -1.668 -36.293 99.870 1.00 70.02 124 ILE B O 1
ATOM 2756 N N . ILE B 1 125 ? 0.352 -35.414 100.446 1.00 73.29 125 ILE B N 1
ATOM 2757 C CA . ILE B 1 125 ? 0.087 -35.313 101.867 1.00 71.73 125 ILE B CA 1
ATOM 2758 C C . ILE B 1 125 ? 0.015 -33.831 102.271 1.00 72.40 125 ILE B C 1
ATOM 2759 O O . ILE B 1 125 ? 0.955 -33.068 101.985 1.00 70.62 125 ILE B O 1
ATOM 2764 N N . PHE B 1 126 ? -1.079 -33.422 102.928 1.00 71.81 126 PHE B N 1
ATOM 2765 C CA . PHE B 1 126 ? -1.191 -32.049 103.434 1.00 72.69 126 PHE B CA 1
ATOM 2766 C C . PHE B 1 126 ? -1.297 -32.103 104.927 1.00 73.09 126 PHE B C 1
ATOM 2767 O O . PHE B 1 126 ? -2.295 -32.554 105.451 1.00 72.14 126 PHE B O 1
ATOM 2775 N N . ASP B 1 127 ? -0.226 -31.675 105.584 1.00 73.62 127 ASP B N 1
ATOM 2776 C CA . ASP B 1 127 ? -0.117 -31.690 107.018 1.00 75.99 127 ASP B CA 1
ATOM 2777 C C . ASP B 1 127 ? 0.299 -30.270 107.410 1.00 79.25 127 ASP B C 1
ATOM 2778 O O . ASP B 1 127 ? 1.486 -30.014 107.605 1.00 73.28 127 ASP B O 1
ATOM 2783 N N . SER B 1 128 ? -0.641 -29.335 107.577 1.00 83.28 128 SER B N 1
ATOM 2784 C CA . SER B 1 128 ? -2.048 -29.550 107.883 1.00 84.55 128 SER B CA 1
ATOM 2785 C C . SER B 1 128 ? -2.944 -28.917 106.818 1.00 83.73 128 SER B C 1
ATOM 2786 O O . SER B 1 128 ? -2.728 -27.751 106.434 1.00 83.12 128 SER B O 1
ATOM 2789 N N . ILE B 1 129 ? -3.982 -29.640 106.389 1.00 80.55 129 ILE B N 1
ATOM 2790 C CA . ILE B 1 129 ? -4.960 -29.030 105.511 1.00 83.58 129 ILE B CA 1
ATOM 2791 C C . ILE B 1 129 ? -5.831 -28.071 106.321 1.00 85.83 129 ILE B C 1
ATOM 2792 O O . ILE B 1 129 ? -6.243 -27.041 105.800 1.00 87.86 129 ILE B O 1
ATOM 2797 N N . SER B 1 130 ? -6.078 -28.381 107.599 1.00 85.91 130 SER B N 1
ATOM 2798 C CA . SER B 1 130 ? -6.914 -27.492 108.438 1.00 89.39 130 SER B CA 1
ATOM 2799 C C . SER B 1 130 ? -6.283 -26.106 108.616 1.00 89.79 130 SER B C 1
ATOM 2800 O O . SER B 1 130 ? -6.974 -25.110 108.530 1.00 92.32 130 SER B O 1
ATOM 2803 N N . ALA B 1 131 ? -4.967 -26.035 108.787 1.00 89.33 131 ALA B N 1
ATOM 2804 C CA . ALA B 1 131 ? -4.304 -24.731 108.854 1.00 91.33 131 ALA B CA 1
ATOM 2805 C C . ALA B 1 131 ? -4.442 -23.964 107.525 1.00 92.99 131 ALA B C 1
ATOM 2806 O O . ALA B 1 131 ? -4.616 -22.752 107.524 1.00 95.38 131 ALA B O 1
ATOM 2808 N N . LEU B 1 132 ? -4.335 -24.665 106.399 1.00 92.69 132 LEU B N 1
ATOM 2809 C CA . LEU B 1 132 ? -4.402 -24.005 105.091 1.00 93.10 132 LEU B CA 1
ATOM 2810 C C . LEU B 1 132 ? -5.790 -23.444 104.803 1.00 97.27 132 LEU B C 1
ATOM 2811 O O . LEU B 1 132 ? -5.924 -22.368 104.220 1.00 95.09 132 LEU B O 1
ATOM 2816 N N . ILE B 1 133 ? -6.819 -24.181 105.208 1.00 98.10 133 ILE B N 1
ATOM 2817 C CA . ILE B 1 133 ? -8.181 -23.712 105.049 1.00 102.19 133 ILE B CA 1
ATOM 2818 C C . ILE B 1 133 ? -8.416 -22.525 105.999 1.00 105.35 133 ILE B C 1
ATOM 2819 O O . ILE B 1 133 ? -8.839 -21.454 105.576 1.00 105.67 133 ILE B O 1
ATOM 2824 N N . ALA B 1 134 ? -8.130 -22.733 107.284 1.00 103.97 134 ALA B N 1
ATOM 2825 C CA . ALA B 1 134 ? -8.425 -21.748 108.321 1.00 104.26 134 ALA B CA 1
ATOM 2826 C C . ALA B 1 134 ? -7.759 -20.408 108.054 1.00 105.06 134 ALA B C 1
ATOM 2827 O O . ALA B 1 134 ? -8.282 -19.393 108.467 1.00 110.06 134 ALA B O 1
ATOM 2829 N N . ASN B 1 135 ? -6.609 -20.404 107.390 1.00 103.63 135 ASN B N 1
ATOM 2830 C CA . ASN B 1 135 ? -5.906 -19.154 107.107 1.00 106.15 135 ASN B CA 1
ATOM 2831 C C . ASN B 1 135 ? -6.008 -18.708 105.665 1.00 105.19 135 ASN B C 1
ATOM 2832 O O . ASN B 1 135 ? -5.301 -17.783 105.253 1.00 103.21 135 ASN B O 1
ATOM 2837 N N . ASP B 1 136 ? -6.894 -19.342 104.901 1.00 105.08 136 ASP B N 1
ATOM 2838 C CA . ASP B 1 136 ? -7.130 -18.920 103.533 1.00 108.38 136 ASP B CA 1
ATOM 2839 C C . ASP B 1 136 ? -7.913 -17.606 103.509 1.00 112.85 136 ASP B C 1
ATOM 2840 O O . ASP B 1 136 ? -8.763 -17.371 104.362 1.00 115.53 136 ASP B O 1
ATOM 2845 N N . ALA B 1 137 ? -7.621 -16.765 102.523 1.00 114.42 137 ALA B N 1
ATOM 2846 C CA . ALA B 1 137 ? -8.282 -15.466 102.397 1.00 118.89 137 ALA B CA 1
ATOM 2847 C C . ALA B 1 137 ? -9.171 -15.325 101.135 1.00 121.68 137 ALA B C 1
ATOM 2848 O O . ALA B 1 137 ? -9.500 -14.205 100.756 1.00 125.06 137 ALA B O 1
ATOM 2850 N N . SER B 1 138 ? -9.642 -16.461 100.585 1.00 121.09 138 SER B N 1
ATOM 2851 C CA . SER B 1 138 ? -10.262 -16.568 99.258 1.00 124.34 138 SER B CA 1
ATOM 2852 C C . SER B 1 138 ? -11.775 -16.866 99.250 1.00 128.83 138 SER B C 1
ATOM 2853 O O . SER B 1 138 ? -12.383 -17.132 100.297 1.00 128.69 138 SER B O 1
ATOM 2856 N N . GLU B 1 139 ? -12.335 -16.871 98.048 1.00 132.34 139 GLU B N 1
ATOM 2857 C CA . GLU B 1 139 ? -13.673 -17.345 97.755 1.00 136.45 139 GLU B CA 1
ATOM 2858 C C . GLU B 1 139 ? -13.776 -18.819 98.033 1.00 133.98 139 GLU B C 1
ATOM 2859 O O . GLU B 1 139 ? -14.798 -19.327 98.481 1.00 137.78 139 GLU B O 1
ATOM 2865 N N . VAL B 1 140 ? -12.706 -19.507 97.685 1.00 127.46 140 VAL B N 1
ATOM 2866 C CA . VAL B 1 140 ? -12.646 -20.936 97.670 1.00 123.53 140 VAL B CA 1
ATOM 2867 C C . VAL B 1 140 ? -13.193 -21.489 98.971 1.00 120.65 140 VAL B C 1
ATOM 2868 O O . VAL B 1 140 ? -12.703 -21.113 100.050 1.00 117.71 140 VAL B O 1
ATOM 2872 N N . ASN B 1 141 ? -14.186 -22.378 98.865 1.00 119.27 141 ASN B N 1
ATOM 2873 C CA . ASN B 1 141 ? -14.703 -23.106 100.022 1.00 117.41 141 ASN B CA 1
ATOM 2874 C C . ASN B 1 141 ? -14.375 -24.610 99.990 1.00 114.47 141 ASN B C 1
ATOM 2875 O O . ASN B 1 141 ? -13.791 -25.148 99.035 1.00 111.70 141 ASN B O 1
ATOM 2880 N N . VAL B 1 142 ? -14.747 -25.270 101.081 1.00 116.35 142 VAL B N 1
ATOM 2881 C CA . VAL B 1 142 ? -14.415 -26.682 101.353 1.00 114.19 142 VAL B CA 1
ATOM 2882 C C . VAL B 1 142 ? -14.997 -27.658 100.318 1.00 115.59 142 VAL B C 1
ATOM 2883 O O . VAL B 1 142 ? -14.283 -28.564 99.882 1.00 114.62 142 VAL B O 1
ATOM 2887 N N . ASP B 1 143 ? -16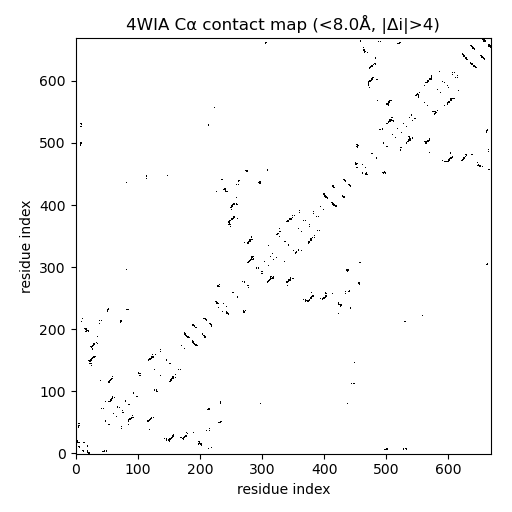.261 -27.468 99.926 1.00 116.71 143 ASP B N 1
ATOM 2888 C CA . ASP B 1 143 ? -16.881 -28.302 98.892 1.00 116.11 143 ASP B CA 1
ATOM 2889 C C . ASP B 1 143 ? -16.078 -28.276 97.589 1.00 113.62 143 ASP B C 1
ATOM 2890 O O . ASP B 1 143 ? -15.951 -29.302 96.899 1.00 110.03 143 ASP B O 1
ATOM 2895 N N . ASP B 1 144 ? -15.532 -27.103 97.268 1.00 114.85 144 ASP B N 1
ATOM 2896 C CA . ASP B 1 144 ? -14.696 -26.936 96.076 1.00 115.62 144 ASP B CA 1
ATOM 2897 C C . ASP B 1 144 ? -13.390 -27.672 96.202 1.00 111.98 144 ASP B C 1
ATOM 2898 O O . ASP B 1 144 ? -12.928 -28.338 95.276 1.00 109.58 144 ASP B O 1
ATOM 2903 N N . LEU B 1 145 ? -12.784 -27.532 97.367 1.00 111.82 145 LEU B N 1
ATOM 2904 C CA . LEU B 1 145 ? -11.548 -28.213 97.630 1.00 108.46 145 LEU B CA 1
ATOM 2905 C C . LEU B 1 145 ? -11.785 -29.722 97.590 1.00 106.61 145 LEU B C 1
ATOM 2906 O O . LEU B 1 145 ? -10.986 -30.450 96.990 1.00 107.68 145 LEU B O 1
ATOM 2919 N N . ALA B 1 147 ? -14.200 -31.420 96.058 1.00 108.76 147 ALA B N 1
ATOM 2920 C CA . ALA B 1 147 ? -14.444 -31.797 94.673 1.00 110.21 147 ALA B CA 1
ATOM 2921 C C . ALA B 1 147 ? -13.126 -31.923 93.883 1.00 107.82 147 ALA B C 1
ATOM 2922 O O . ALA B 1 147 ? -12.982 -32.820 93.065 1.00 106.42 147 ALA B O 1
ATOM 2924 N N . PHE B 1 148 ? -12.188 -31.011 94.127 1.00 106.44 148 PHE B N 1
ATOM 2925 C CA . PHE B 1 148 ? -10.882 -31.035 93.461 1.00 106.47 148 PHE B CA 1
ATOM 2926 C C . PHE B 1 148 ? -10.095 -32.299 93.877 1.00 105.63 148 PHE B C 1
ATOM 2927 O O . PHE B 1 148 ? -9.584 -33.023 93.031 1.00 103.57 148 PHE B O 1
ATOM 2935 N N . PHE B 1 149 ? -10.032 -32.577 95.182 1.00 104.39 149 PHE B N 1
ATOM 2936 C CA . PHE B 1 149 ? -9.412 -33.821 95.673 1.00 99.95 149 PHE B CA 1
ATOM 2937 C C . PHE B 1 149 ? -10.043 -35.092 95.077 1.00 101.85 149 PHE B C 1
ATOM 2938 O O . PHE B 1 149 ? -9.325 -36.003 94.673 1.00 98.33 149 PHE B O 1
ATOM 2946 N N . LYS B 1 150 ? -11.375 -35.129 94.986 1.00 106.62 150 LYS B N 1
ATOM 2947 C CA . LYS B 1 150 ? -12.106 -36.252 94.345 1.00 106.99 150 LYS B CA 1
ATOM 2948 C C . LYS B 1 150 ? -11.739 -36.500 92.884 1.00 106.00 150 LYS B C 1
ATOM 2949 O O . LYS B 1 150 ? -11.686 -37.655 92.412 1.00 102.81 150 LYS B O 1
ATOM 2955 N N . ARG B 1 151 ? -11.465 -35.406 92.182 1.00 107.76 151 ARG B N 1
ATOM 2956 C CA . ARG B 1 151 ? -11.046 -35.487 90.783 1.00 109.20 151 ARG B CA 1
ATOM 2957 C C . ARG B 1 151 ? -9.649 -36.101 90.709 1.00 103.58 151 ARG B C 1
ATOM 2958 O O . ARG B 1 151 ? -9.377 -36.923 89.862 1.00 102.71 151 ARG B O 1
ATOM 2966 N N . ILE B 1 152 ? -8.775 -35.701 91.622 1.00 101.70 152 ILE B N 1
ATOM 2967 C CA . ILE B 1 152 ? -7.413 -36.221 91.631 1.00 97.64 152 ILE B CA 1
ATOM 2968 C C . ILE B 1 152 ? -7.385 -37.681 92.070 1.00 96.65 152 ILE B C 1
ATOM 2969 O O . ILE B 1 152 ? -6.708 -38.490 91.449 1.00 93.82 152 ILE B O 1
ATOM 2974 N N . THR B 1 153 ? -8.129 -38.027 93.121 1.00 99.05 153 THR B N 1
ATOM 2975 C CA . THR B 1 153 ? -8.199 -39.437 93.546 1.00 99.39 153 THR B CA 1
ATOM 2976 C C . THR B 1 153 ? -8.861 -40.312 92.465 1.00 103.50 153 THR B C 1
ATOM 2977 O O . THR B 1 153 ? -8.553 -41.486 92.360 1.00 102.81 153 THR B O 1
ATOM 2981 N N . ALA B 1 154 ? -9.739 -39.740 91.643 1.00 107.14 154 ALA B N 1
ATOM 2982 C CA . ALA B 1 154 ? -10.298 -40.481 90.506 1.00 109.32 154 ALA B CA 1
ATOM 2983 C C . ALA B 1 154 ? -9.207 -40.881 89.497 1.00 109.01 154 ALA B C 1
ATOM 2984 O O . ALA B 1 154 ? -9.406 -41.804 88.724 1.00 111.82 154 ALA B O 1
ATOM 2986 N N . LEU B 1 155 ? -8.051 -40.211 89.525 1.00 107.41 155 LEU B N 1
ATOM 2987 C CA . LEU B 1 155 ? -6.888 -40.632 88.735 1.00 104.09 155 LEU B CA 1
ATOM 2988 C C . LEU B 1 155 ? -6.054 -41.697 89.432 1.00 100.63 155 LEU B C 1
ATOM 2989 O O . LEU B 1 155 ? -4.942 -41.960 88.996 1.00 99.26 155 LEU B O 1
ATOM 2994 N N . LYS B 1 156 ? -6.576 -42.309 90.497 1.00 98.40 156 LYS B N 1
ATOM 2995 C CA . LYS B 1 156 ? -5.895 -43.400 91.213 1.00 92.95 156 LYS B CA 1
ATOM 2996 C C . LYS B 1 156 ? -4.815 -42.914 92.161 1.00 86.34 156 LYS B C 1
ATOM 2997 O O . LYS B 1 156 ? -4.183 -43.715 92.846 1.00 84.23 156 LYS B O 1
ATOM 3003 N N . LYS B 1 157 ? -4.648 -41.597 92.244 1.00 84.03 157 LYS B N 1
ATOM 3004 C CA . LYS B 1 157 ? -3.802 -40.998 93.253 1.00 80.21 157 LYS B CA 1
ATOM 3005 C C . LYS B 1 157 ? -4.415 -41.187 94.625 1.00 76.92 157 LYS B C 1
ATOM 3006 O O . LYS B 1 157 ? -5.602 -41.454 94.777 1.00 77.08 157 LYS B O 1
ATOM 3012 N N . ILE B 1 158 ? -3.573 -40.986 95.622 1.00 72.88 158 ILE B N 1
ATOM 3013 C CA . ILE B 1 158 ? -3.985 -41.042 96.986 1.00 70.81 158 ILE B CA 1
ATOM 3014 C C . ILE B 1 158 ? -3.719 -39.676 97.605 1.00 71.90 158 ILE B C 1
ATOM 3015 O O . ILE B 1 158 ? -2.637 -39.136 97.455 1.00 69.47 158 ILE B O 1
ATOM 3020 N N . ILE B 1 159 ? -4.701 -39.136 98.327 1.00 77.60 159 ILE B N 1
ATOM 3021 C CA . ILE B 1 159 ? -4.516 -37.891 99.078 1.00 80.50 159 ILE B CA 1
ATOM 3022 C C . ILE B 1 159 ? -4.725 -38.103 100.602 1.00 81.39 159 ILE B C 1
ATOM 3023 O O . ILE B 1 159 ? -5.632 -38.816 101.032 1.00 79.63 159 ILE B O 1
ATOM 3028 N N . ILE B 1 160 ? -3.855 -37.491 101.412 1.00 79.09 160 ILE B N 1
ATOM 3029 C CA . ILE B 1 160 ? -3.880 -37.672 102.856 1.00 75.61 160 ILE B CA 1
ATOM 3030 C C . ILE B 1 160 ? -3.770 -36.293 103.487 1.00 75.09 160 ILE B C 1
ATOM 3031 O O . ILE B 1 160 ? -2.797 -35.583 103.205 1.00 71.40 160 ILE B O 1
ATOM 3036 N N . CYS B 1 161 ? -4.757 -35.918 104.321 1.00 74.40 161 CYS B N 1
ATOM 3037 C CA . CYS B 1 161 ? -4.726 -34.639 105.032 1.00 75.16 161 CYS B CA 1
ATOM 3038 C C . CYS B 1 161 ? -4.849 -34.832 106.524 1.00 76.13 161 CYS B C 1
ATOM 3039 O O . CYS B 1 161 ? -5.542 -35.748 106.989 1.00 77.63 161 CYS B O 1
ATOM 3042 N N . THR B 1 162 ? -4.171 -33.975 107.279 1.00 74.21 162 THR B N 1
ATOM 3043 C CA . THR B 1 162 ? -4.414 -33.925 108.697 1.00 72.89 162 THR B CA 1
ATOM 3044 C C . THR B 1 162 ? -5.288 -32.711 108.995 1.00 74.58 162 THR B C 1
ATOM 3045 O O . THR B 1 162 ? -5.207 -31.667 108.313 1.00 76.41 162 THR B O 1
ATOM 3049 N N . VAL B 1 163 ? -6.131 -32.885 109.999 1.00 74.36 163 VAL B N 1
ATOM 3050 C CA . VAL B 1 163 ? -7.109 -31.898 110.384 1.00 79.05 163 VAL B CA 1
ATOM 3051 C C . VAL B 1 163 ? -7.051 -31.744 111.896 1.00 78.27 163 VAL B C 1
ATOM 3052 O O . VAL B 1 163 ? -7.213 -32.731 112.604 1.00 76.20 163 VAL B O 1
ATOM 3056 N N . ASN B 1 164 ? -6.798 -30.525 112.370 1.00 79.08 164 ASN B N 1
ATOM 3057 C CA . ASN B 1 164 ? -6.960 -30.210 113.783 1.00 81.97 164 ASN B CA 1
ATOM 3058 C C . ASN B 1 164 ? -8.350 -29.587 113.976 1.00 86.67 164 ASN B C 1
ATOM 3059 O O . ASN B 1 164 ? -8.607 -28.493 113.495 1.00 85.13 164 ASN B O 1
ATOM 3064 N N . PRO B 1 165 ? -9.264 -30.301 114.663 1.00 90.30 165 PRO B N 1
ATOM 3065 C CA . PRO B 1 165 ? -10.641 -29.794 114.715 1.00 95.31 165 PRO B CA 1
ATOM 3066 C C . PRO B 1 165 ? -10.791 -28.448 115.434 1.00 98.64 165 PRO B C 1
ATOM 3067 O O . PRO B 1 165 ? -11.793 -27.769 115.235 1.00 101.02 165 PRO B O 1
ATOM 3071 N N . LYS B 1 166 ? -9.782 -28.067 116.220 1.00 99.09 166 LYS B N 1
ATOM 3072 C CA . LYS B 1 166 ? -9.729 -26.791 116.934 1.00 102.54 166 LYS B CA 1
ATOM 3073 C C . LYS B 1 166 ? -9.545 -25.590 116.005 1.00 102.91 166 LYS B C 1
ATOM 3074 O O . LYS B 1 166 ? -9.600 -24.444 116.439 1.00 104.10 166 LYS B O 1
ATOM 3080 N N . GLU B 1 167 ? -9.288 -25.853 114.734 1.00 103.81 167 GLU B N 1
ATOM 3081 C CA . GLU B 1 167 ? -8.948 -24.814 113.798 1.00 107.18 167 GLU B CA 1
ATOM 3082 C C . GLU B 1 167 ? -10.126 -24.505 112.886 1.00 109.69 167 GLU B C 1
ATOM 3083 O O . GLU B 1 167 ? -10.104 -23.493 112.200 1.00 110.92 167 GLU B O 1
ATOM 3089 N N . LEU B 1 168 ? -11.142 -25.366 112.865 1.00 110.53 168 LEU B N 1
ATOM 3090 C CA . LEU B 1 168 ? -12.270 -25.201 111.952 1.00 113.92 168 LEU B CA 1
ATOM 3091 C C . LEU B 1 168 ? -13.602 -25.418 112.655 1.00 116.82 168 LEU B C 1
ATOM 3092 O O . LEU B 1 168 ? -13.675 -26.226 113.585 1.00 116.75 168 LEU B O 1
ATOM 3097 N N . PRO B 1 169 ? -14.658 -24.694 112.214 1.00 119.84 169 PRO B N 1
ATOM 3098 C CA . PRO B 1 169 ? -16.020 -25.000 112.681 1.00 123.26 169 PRO B CA 1
ATOM 3099 C C . PRO B 1 169 ? -16.525 -26.382 112.241 1.00 122.38 169 PRO B C 1
ATOM 3100 O O . PRO B 1 169 ? -16.060 -26.974 111.240 1.00 118.06 169 PRO B O 1
ATOM 3104 N N . GLU B 1 170 ? -17.461 -26.885 113.038 1.00 124.83 170 GLU B N 1
ATOM 3105 C CA . GLU B 1 170 ? -18.035 -28.211 112.888 1.00 125.04 170 GLU B CA 1
ATOM 3106 C C . GLU B 1 170 ? -18.727 -28.345 111.539 1.00 127.56 170 GLU B C 1
ATOM 3107 O O . GLU B 1 170 ? -18.707 -29.421 110.927 1.00 130.41 170 GLU B O 1
ATOM 3113 N N . SER B 1 171 ? -19.294 -27.245 111.049 1.00 130.98 171 SER B N 1
ATOM 3114 C CA . SER B 1 171 ? -19.922 -27.238 109.731 1.00 132.26 171 SER B CA 1
ATOM 3115 C C . SER B 1 171 ? -18.939 -27.726 108.663 1.00 128.79 171 SER B C 1
ATOM 3116 O O . SER B 1 171 ? -19.270 -28.641 107.893 1.00 130.33 171 SER B O 1
ATOM 3119 N N . VAL B 1 172 ? -17.713 -27.189 108.667 1.00 125.01 172 VAL B N 1
ATOM 3120 C CA . VAL B 1 172 ? -16.716 -27.581 107.638 1.00 119.51 172 VAL B CA 1
ATOM 3121 C C . VAL B 1 172 ? -16.153 -28.995 107.896 1.00 115.52 172 VAL B C 1
ATOM 3122 O O . VAL B 1 172 ? -15.993 -29.786 106.965 1.00 113.78 172 VAL B O 1
ATOM 3126 N N . LEU B 1 173 ? -15.930 -29.337 109.166 1.00 114.50 173 LEU B N 1
ATOM 3127 C CA . LEU B 1 173 ? -15.411 -30.665 109.531 1.00 109.09 173 LEU B CA 1
ATOM 3128 C C . LEU B 1 173 ? -16.317 -31.797 109.031 1.00 109.38 173 LEU B C 1
ATOM 3129 O O . LEU B 1 173 ? -15.816 -32.738 108.399 1.00 104.71 173 LEU B O 1
ATOM 3134 N N . THR B 1 174 ? -17.632 -31.690 109.311 1.00 111.69 174 THR B N 1
ATOM 3135 C CA . THR B 1 174 ? -18.623 -32.684 108.840 1.00 110.68 174 THR B CA 1
ATOM 3136 C C . THR B 1 174 ? -18.537 -32.912 107.314 1.00 108.26 174 THR B C 1
ATOM 3137 O O . THR B 1 174 ? -18.686 -34.041 106.857 1.00 108.56 174 THR B O 1
ATOM 3141 N N . ILE B 1 175 ? -18.231 -31.873 106.533 1.00 106.10 175 ILE B N 1
ATOM 3142 C CA . ILE B 1 175 ? -18.088 -32.027 105.070 1.00 104.97 175 ILE B CA 1
ATOM 3143 C C . ILE B 1 175 ? -16.820 -32.815 104.695 1.00 99.41 175 ILE B C 1
ATOM 3144 O O . ILE B 1 175 ? -16.835 -33.678 103.831 1.00 95.82 175 ILE B O 1
ATOM 3149 N N . ILE B 1 176 ? -15.724 -32.482 105.343 1.00 97.20 176 ILE B N 1
ATOM 3150 C CA . ILE B 1 176 ? -14.490 -33.160 105.074 1.00 95.60 176 ILE B CA 1
ATOM 3151 C C . ILE B 1 176 ? -14.691 -34.636 105.400 1.00 95.67 176 ILE B C 1
ATOM 3152 O O . ILE B 1 176 ? -14.264 -35.510 104.643 1.00 95.02 176 ILE B O 1
ATOM 3157 N N . ARG B 1 177 ? -15.333 -34.916 106.532 1.00 97.44 177 ARG B N 1
ATOM 3158 C CA . ARG B 1 177 ? -15.517 -36.308 106.986 1.00 97.47 177 ARG B CA 1
ATOM 3159 C C . ARG B 1 177 ? -16.361 -37.135 106.038 1.00 98.82 177 ARG B C 1
ATOM 3160 O O . ARG B 1 177 ? -16.018 -38.289 105.749 1.00 95.49 177 ARG B O 1
ATOM 3168 N N . THR B 1 178 ? -17.468 -36.554 105.574 1.00 101.39 178 THR B N 1
ATOM 3169 C CA . THR B 1 178 ? -18.356 -37.285 104.681 1.00 103.32 178 THR B CA 1
ATOM 3170 C C . THR B 1 178 ? -17.586 -37.480 103.356 1.00 102.64 178 THR B C 1
ATOM 3171 O O . THR B 1 178 ? -17.674 -38.516 102.718 1.00 101.27 178 THR B O 1
ATOM 3175 N N . SER B 1 179 ? -16.719 -36.535 103.015 1.00 103.13 179 SER B N 1
ATOM 3176 C CA . SER B 1 179 ? -15.935 -36.615 101.781 1.00 103.68 179 SER B CA 1
ATOM 3177 C C . SER B 1 179 ? -14.739 -37.629 101.854 1.00 100.15 179 SER B C 1
ATOM 3178 O O . SER B 1 179 ? -14.309 -38.180 100.842 1.00 98.45 179 SER B O 1
ATOM 3181 N N . ALA B 1 180 ? -14.241 -37.909 103.059 1.00 98.22 180 ALA B N 1
ATOM 3182 C CA . ALA B 1 180 ? -13.176 -38.912 103.272 1.00 94.29 180 ALA B CA 1
ATOM 3183 C C . ALA B 1 180 ? -13.591 -40.304 102.774 1.00 93.90 180 ALA B C 1
ATOM 3184 O O . ALA B 1 180 ? -14.731 -40.717 102.984 1.00 97.52 180 ALA B O 1
ATOM 3186 N N . THR B 1 181 ? -12.700 -41.031 102.120 1.00 90.70 181 THR B N 1
ATOM 3187 C CA . THR B 1 181 ? -12.941 -42.458 101.906 1.00 92.07 181 THR B CA 1
ATOM 3188 C C . THR B 1 181 ? -12.433 -43.256 103.124 1.00 91.89 181 THR B C 1
ATOM 3189 O O . THR B 1 181 ? -12.955 -44.314 103.460 1.00 87.82 181 THR B O 1
ATOM 3201 N N . LEU B 1 183 ? -11.419 -42.466 107.097 1.00 87.01 183 LEU B N 1
ATOM 3202 C CA . LEU B 1 183 ? -11.371 -41.500 108.172 1.00 87.36 183 LEU B CA 1
ATOM 3203 C C . LEU B 1 183 ? -10.757 -42.124 109.411 1.00 84.86 183 LEU B C 1
ATOM 3204 O O . LEU B 1 183 ? -11.230 -43.132 109.937 1.00 86.08 183 LEU B O 1
ATOM 3209 N N . ILE B 1 184 ? -9.714 -41.475 109.891 1.00 82.28 184 ILE B N 1
ATOM 3210 C CA . ILE B 1 184 ? -8.994 -41.948 111.049 1.00 81.20 184 ILE B CA 1
ATOM 3211 C C . ILE B 1 184 ? -8.960 -40.837 112.078 1.00 80.98 184 ILE B C 1
ATOM 3212 O O . ILE B 1 184 ? -8.548 -39.691 111.770 1.00 79.17 184 ILE B O 1
ATOM 3217 N N . ARG B 1 185 ? -9.379 -41.163 113.293 1.00 81.77 185 ARG B N 1
ATOM 3218 C CA . ARG B 1 185 ? -9.322 -40.183 114.356 1.00 81.69 185 ARG B CA 1
ATOM 3219 C C . ARG B 1 185 ? -8.262 -40.553 115.356 1.00 80.14 185 ARG B C 1
ATOM 3220 O O . ARG B 1 185 ? -8.204 -41.703 115.796 1.00 80.88 185 ARG B O 1
ATOM 3228 N N . THR B 1 186 ? -7.443 -39.566 115.726 1.00 78.63 186 THR B N 1
ATOM 3229 C CA . THR B 1 186 ? -6.342 -39.775 116.663 1.00 77.80 186 THR B CA 1
ATOM 3230 C C . THR B 1 186 ? -6.604 -39.088 118.000 1.00 80.38 186 THR B C 1
ATOM 3231 O O . THR B 1 186 ? -7.152 -38.010 118.031 1.00 82.23 186 THR B O 1
ATOM 3235 N N . GLU B 1 187 ? -6.221 -39.751 119.086 1.00 82.58 187 GLU B N 1
ATOM 3236 C CA . GLU B 1 187 ? -6.235 -39.180 120.439 1.00 86.82 187 GLU B CA 1
ATOM 3237 C C . GLU B 1 187 ? -5.069 -39.708 121.261 1.00 88.86 187 GLU B C 1
ATOM 3238 O O . GLU B 1 187 ? -4.391 -40.680 120.887 1.00 90.70 187 GLU B O 1
ATOM 3244 N N . LEU B 1 188 ? -4.865 -39.064 122.402 1.00 91.52 188 LEU B N 1
ATOM 3245 C CA . LEU B 1 188 ? -3.953 -39.549 123.409 1.00 91.43 188 LEU B CA 1
ATOM 3246 C C . LEU B 1 188 ? -4.754 -40.248 124.489 1.00 90.04 188 LEU B C 1
ATOM 3247 O O . LEU B 1 188 ? -5.868 -39.886 124.745 1.00 88.82 188 LEU B O 1
ATOM 3252 N N . PHE B 1 189 ? -4.169 -41.257 125.103 1.00 90.46 189 PHE B N 1
ATOM 3253 C CA . PHE B 1 189 ? -4.731 -41.854 126.293 1.00 99.24 189 PHE B CA 1
ATOM 3254 C C . PHE B 1 189 ? -3.577 -42.454 127.070 1.00 100.97 189 PHE B C 1
ATOM 3255 O O . PHE B 1 189 ? -2.469 -42.683 126.525 1.00 94.36 189 PHE B O 1
ATOM 3263 N N . THR B 1 190 ? -3.834 -42.723 128.341 1.00 104.09 190 THR B N 1
ATOM 3264 C CA . THR B 1 190 ? -2.776 -43.155 129.218 1.00 108.12 190 THR B CA 1
ATOM 3265 C C . THR B 1 190 ? -3.077 -44.500 129.856 1.00 114.07 190 THR B C 1
ATOM 3266 O O . THR B 1 190 ? -4.137 -44.705 130.455 1.00 115.72 190 THR B O 1
ATOM 3270 N N . PHE B 1 191 ? -2.138 -45.430 129.699 1.00 116.55 191 PHE B N 1
ATOM 3271 C CA . PHE B 1 191 ? -2.270 -46.740 130.291 1.00 115.94 191 PHE B CA 1
ATOM 3272 C C . PHE B 1 191 ? -0.972 -47.239 130.961 1.00 115.31 191 PHE B C 1
ATOM 3273 O O . PHE B 1 191 ? 0.099 -47.275 130.367 1.00 105.85 191 PHE B O 1
ATOM 3281 N N . GLY B 1 192 ? -1.096 -47.646 132.214 1.00 121.98 192 GLY B N 1
ATOM 3282 C CA . GLY B 1 192 ? 0.067 -47.980 133.031 1.00 128.25 192 GLY B CA 1
ATOM 3283 C C . GLY B 1 192 ? 0.941 -46.769 133.281 1.00 129.01 192 GLY B C 1
ATOM 3284 O O . GLY B 1 192 ? 2.159 -46.895 133.321 1.00 126.84 192 GLY B O 1
ATOM 3285 N N . GLY B 1 193 ? 0.335 -45.586 133.394 1.00 128.73 193 GLY B N 1
ATOM 3286 C CA . GLY B 1 193 ? 1.106 -44.358 133.497 1.00 127.20 193 GLY B CA 1
ATOM 3287 C C . GLY B 1 193 ? 1.920 -44.006 132.245 1.00 125.07 193 GLY B C 1
ATOM 3288 O O . GLY B 1 193 ? 2.714 -43.067 132.287 1.00 126.35 193 GLY B O 1
ATOM 3289 N N . ASP B 1 194 ? 1.678 -44.718 131.147 1.00 116.02 194 ASP B N 1
ATOM 3290 C CA . ASP B 1 194 ? 2.333 -44.427 129.885 1.00 111.11 194 ASP B CA 1
ATOM 3291 C C . ASP B 1 194 ? 1.361 -43.837 128.870 1.00 107.95 194 ASP B C 1
ATOM 3292 O O . ASP B 1 194 ? 0.282 -44.357 128.664 1.00 106.39 194 ASP B O 1
ATOM 3297 N N . LEU B 1 195 ? 1.753 -42.732 128.247 1.00 106.61 195 LEU B N 1
ATOM 3298 C CA . LEU B 1 195 ? 0.894 -42.009 127.329 1.00 104.66 195 LEU B CA 1
ATOM 3299 C C . LEU B 1 195 ? 1.044 -42.577 125.907 1.00 96.93 195 LEU B C 1
ATOM 3300 O O . LEU B 1 195 ? 2.152 -42.828 125.470 1.00 96.85 195 LEU B O 1
ATOM 3305 N N . LYS B 1 196 ? -0.072 -42.844 125.227 1.00 92.78 196 LYS B N 1
ATOM 3306 C CA . LYS B 1 196 ? -0.065 -43.560 123.960 1.00 88.03 196 LYS B CA 1
ATOM 3307 C C . LYS B 1 196 ? -0.990 -42.861 123.027 1.00 85.62 196 LYS B C 1
ATOM 3308 O O . LYS B 1 196 ? -1.844 -42.107 123.453 1.00 86.31 196 LYS B O 1
ATOM 3314 N N . ASN B 1 197 ? -0.798 -43.109 121.742 1.00 80.34 197 ASN B N 1
ATOM 3315 C CA . ASN B 1 197 ? -1.676 -42.621 120.708 1.00 80.56 197 ASN B CA 1
ATOM 3316 C C . ASN B 1 197 ? -2.656 -43.715 120.329 1.00 80.71 197 ASN B C 1
ATOM 3317 O O . ASN B 1 197 ? -2.321 -44.899 120.314 1.00 79.11 197 ASN B O 1
ATOM 3322 N N . LEU B 1 198 ? -3.878 -43.335 120.019 1.00 84.22 198 LEU B N 1
ATOM 3323 C CA . LEU B 1 198 ? -4.815 -44.286 119.455 1.00 87.68 198 LEU B CA 1
ATOM 3324 C C . LEU B 1 198 ? -5.269 -43.676 118.169 1.00 87.58 198 LEU B C 1
ATOM 3325 O O . LEU B 1 198 ? -5.628 -42.509 118.149 1.00 87.63 198 LEU B O 1
ATOM 3330 N N . ALA B 1 199 ? -5.222 -44.481 117.101 1.00 84.96 199 ALA B N 1
ATOM 3331 C CA . ALA B 1 199 ? -5.760 -44.135 115.805 1.00 81.36 199 ALA B CA 1
ATOM 3332 C C . ALA B 1 199 ? -6.929 -45.056 115.534 1.00 80.96 199 ALA B C 1
ATOM 3333 O O . ALA B 1 199 ? -6.775 -46.269 115.461 1.00 80.40 199 ALA B O 1
ATOM 3335 N N . LYS B 1 200 ? -8.114 -44.494 115.423 1.00 81.53 200 LYS B N 1
ATOM 3336 C CA . LYS B 1 200 ? -9.278 -45.320 115.207 1.00 83.93 200 LYS B CA 1
ATOM 3337 C C . LYS B 1 200 ? -9.827 -45.071 113.821 1.00 84.13 200 LYS B C 1
ATOM 3338 O O . LYS B 1 200 ? -10.038 -43.921 113.413 1.00 84.91 200 LYS B O 1
ATOM 3344 N N . ILE B 1 201 ? -10.103 -46.163 113.118 1.00 82.19 201 ILE B N 1
ATOM 3345 C CA . ILE B 1 201 ? -10.555 -46.075 111.747 1.00 83.59 201 ILE B CA 1
ATOM 3346 C C . ILE B 1 201 ? -12.047 -46.028 111.791 1.00 85.04 201 ILE B C 1
ATOM 3347 O O . ILE B 1 201 ? -12.696 -47.053 111.915 1.00 84.85 201 ILE B O 1
ATOM 3352 N N . LEU B 1 202 ? -12.590 -44.826 111.688 1.00 87.19 202 LEU B N 1
ATOM 3353 C CA . LEU B 1 202 ? -14.020 -44.653 111.797 1.00 91.29 202 LEU B CA 1
ATOM 3354 C C . LEU B 1 202 ? -14.712 -45.074 110.541 1.00 92.59 202 LEU B C 1
ATOM 3355 O O . LEU B 1 202 ? -15.885 -45.363 110.561 1.00 96.17 202 LEU B O 1
ATOM 3360 N N . LYS B 1 203 ? -14.006 -45.072 109.430 1.00 91.70 203 LYS B N 1
ATOM 3361 C CA . LYS B 1 203 ? -14.643 -45.322 108.152 1.00 93.60 203 LYS B CA 1
ATOM 3362 C C . LYS B 1 203 ? -13.572 -45.746 107.187 1.00 91.35 203 LYS B C 1
ATOM 3363 O O . LYS B 1 203 ? -12.484 -45.199 107.220 1.00 90.23 203 LYS B O 1
ATOM 3369 N N . TYR B 1 204 ? -13.886 -46.689 106.309 1.00 91.61 204 TYR B N 1
ATOM 3370 C CA . TYR B 1 204 ? -12.903 -47.216 105.395 1.00 87.61 204 TYR B CA 1
ATOM 3371 C C . TYR B 1 204 ? -13.574 -47.748 104.151 1.00 89.72 204 TYR B C 1
ATOM 3372 O O . TYR B 1 204 ? -13.807 -48.943 104.044 1.00 89.39 204 TYR B O 1
ATOM 3381 N N . ASN B 1 205 ? -13.913 -46.861 103.220 1.00 91.72 205 ASN B N 1
ATOM 3382 C CA . ASN B 1 205 ? -14.447 -47.294 101.940 1.00 95.34 205 ASN B CA 1
ATOM 3383 C C . ASN B 1 205 ? -13.383 -48.020 101.165 1.00 93.70 205 ASN B C 1
ATOM 3384 O O . ASN B 1 205 ? -12.212 -47.623 101.164 1.00 93.06 205 ASN B O 1
ATOM 3397 N N . ALA B 1 207 ? -12.334 -50.880 101.709 1.00 95.14 207 ALA B N 1
ATOM 3398 C CA . ALA B 1 207 ? -11.470 -51.606 102.626 1.00 92.39 207 ALA B CA 1
ATOM 3399 C C . ALA B 1 207 ? -11.086 -52.875 101.906 1.00 89.29 207 ALA B C 1
ATOM 3400 O O . ALA B 1 207 ? -11.941 -53.620 101.494 1.00 90.14 207 ALA B O 1
ATOM 3402 N N . PRO B 1 208 ? -9.792 -53.092 101.716 1.00 87.69 208 PRO B N 1
ATOM 3403 C CA . PRO B 1 208 ? -9.289 -54.185 100.899 1.00 89.30 208 PRO B CA 1
ATOM 3404 C C . PRO B 1 208 ? -9.275 -55.534 101.582 1.00 89.31 208 PRO B C 1
ATOM 3405 O O . PRO B 1 208 ? -8.892 -56.512 100.967 1.00 89.92 208 PRO B O 1
ATOM 3409 N N . GLY B 1 209 ? -9.626 -55.576 102.858 1.00 89.10 209 GLY B N 1
ATOM 3410 C CA . GLY B 1 209 ? -9.683 -56.836 103.584 1.00 86.41 209 GLY B CA 1
ATOM 3411 C C . GLY B 1 209 ? -10.120 -56.596 105.011 1.00 84.15 209 GLY B C 1
ATOM 3412 O O . GLY B 1 209 ? -10.550 -55.477 105.362 1.00 82.65 209 GLY B O 1
ATOM 3413 N N . SER B 1 210 ? -10.021 -57.650 105.817 1.00 80.77 210 SER B N 1
ATOM 3414 C CA . SER B 1 210 ? -10.221 -57.560 107.250 1.00 81.65 210 SER B CA 1
ATOM 3415 C C . SER B 1 210 ? -9.214 -56.567 107.839 1.00 76.43 210 SER B C 1
ATOM 3416 O O . SER B 1 210 ? -8.053 -56.572 107.465 1.00 74.89 210 SER B O 1
ATOM 3419 N N . TYR B 1 211 ? -9.651 -55.682 108.713 1.00 74.07 211 TYR B N 1
ATOM 3420 C CA . TYR B 1 211 ? -8.744 -54.664 109.259 1.00 72.14 211 TYR B CA 1
ATOM 3421 C C . TYR B 1 211 ? -9.032 -54.399 110.733 1.00 72.83 211 TYR B C 1
ATOM 3422 O O . TYR B 1 211 ? -10.131 -54.667 111.207 1.00 71.93 211 TYR B O 1
ATOM 3431 N N . GLN B 1 212 ? -8.059 -53.828 111.434 1.00 72.78 212 GLN B N 1
ATOM 3432 C CA . GLN B 1 212 ? -8.240 -53.482 112.841 1.00 75.38 212 GLN B CA 1
ATOM 3433 C C . GLN B 1 212 ? -8.780 -52.076 112.981 1.00 76.38 212 GLN B C 1
ATOM 3434 O O . GLN B 1 212 ? -8.324 -51.152 112.364 1.00 73.45 212 GLN B O 1
ATOM 3440 N N . LYS B 1 213 ? -9.820 -51.935 113.769 1.00 84.20 213 LYS B N 1
ATOM 3441 C CA . LYS B 1 213 ? -10.449 -50.648 113.983 1.00 90.26 213 LYS B CA 1
ATOM 3442 C C . LYS B 1 213 ? -9.633 -49.707 114.876 1.00 90.93 213 LYS B C 1
ATOM 3443 O O . LYS B 1 213 ? -9.569 -48.508 114.652 1.00 90.17 213 LYS B O 1
ATOM 3449 N N . ASN B 1 214 ? -9.024 -50.270 115.902 1.00 94.13 214 ASN B N 1
ATOM 3450 C CA . ASN B 1 214 ? -8.239 -49.507 116.849 1.00 93.60 214 ASN B CA 1
ATOM 3451 C C . ASN B 1 214 ? -6.802 -49.791 116.691 1.00 90.19 214 ASN B C 1
ATOM 3452 O O . ASN B 1 214 ? -6.403 -50.936 116.740 1.00 95.79 214 ASN B O 1
ATOM 3457 N N . ILE B 1 215 ? -5.999 -48.768 116.497 1.00 85.63 215 ILE B N 1
ATOM 3458 C CA . ILE B 1 215 ? -4.579 -49.009 116.376 1.00 81.30 215 ILE B CA 1
ATOM 3459 C C . ILE B 1 215 ? -3.833 -48.189 117.431 1.00 80.57 215 ILE B C 1
ATOM 3460 O O . ILE B 1 215 ? -3.791 -46.970 117.385 1.00 82.17 215 ILE B O 1
ATOM 3465 N N . VAL B 1 216 ? -3.272 -48.872 118.398 1.00 78.47 216 VAL B N 1
ATOM 3466 C CA . VAL B 1 216 ? -2.550 -48.193 119.431 1.00 79.74 216 VAL B CA 1
ATOM 3467 C C . VAL B 1 216 ? -1.114 -48.129 119.043 1.00 76.51 216 VAL B C 1
ATOM 3468 O O . VAL B 1 216 ? -0.562 -49.123 118.557 1.00 74.71 216 VAL B O 1
ATOM 3472 N N . PHE B 1 217 ? -0.493 -46.978 119.298 1.00 75.94 217 PHE B N 1
ATOM 3473 C CA . PHE B 1 217 ? 0.955 -46.845 119.118 1.00 75.38 217 PHE B CA 1
ATOM 3474 C C . PHE B 1 217 ? 1.562 -45.767 120.006 1.00 76.84 217 PHE B C 1
ATOM 3475 O O . PHE B 1 217 ? 0.875 -44.995 120.641 1.00 84.55 217 PHE B O 1
ATOM 3483 N N . ARG B 1 218 ? 2.868 -45.795 120.093 1.00 77.31 218 ARG B N 1
ATOM 3484 C CA . ARG B 1 218 ? 3.637 -44.734 120.703 1.00 79.41 218 ARG B CA 1
ATOM 3485 C C . ARG B 1 218 ? 4.708 -44.385 119.677 1.00 76.41 218 ARG B C 1
ATOM 3486 O O . ARG B 1 218 ? 5.022 -45.177 118.786 1.00 68.03 218 ARG B O 1
ATOM 3494 N N . VAL B 1 219 ? 5.254 -43.192 119.786 1.00 75.44 219 VAL B N 1
ATOM 3495 C CA . VAL B 1 219 ? 6.273 -42.765 118.862 1.00 71.15 219 VAL B CA 1
ATOM 3496 C C . VAL B 1 219 ? 7.603 -43.050 119.505 1.00 68.74 219 VAL B C 1
ATOM 3497 O O . VAL B 1 219 ? 7.848 -42.603 120.628 1.00 70.68 219 VAL B O 1
ATOM 3501 N N . GLU B 1 220 ? 8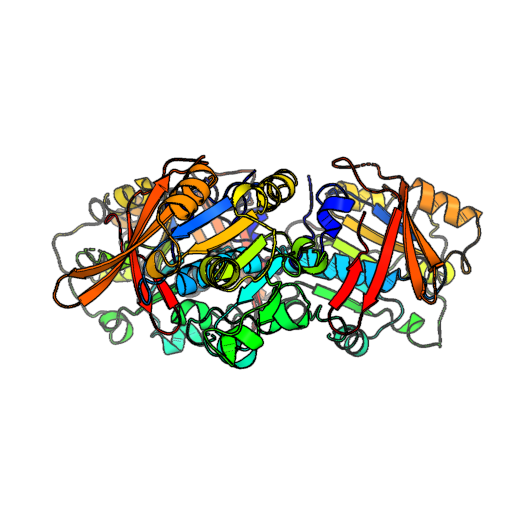.428 -43.855 118.833 1.00 65.39 220 GLU B N 1
ATOM 3502 C CA . GLU B 1 220 ? 9.659 -44.319 119.432 1.00 68.94 220 GLU B CA 1
ATOM 3503 C C . GLU B 1 220 ? 10.882 -43.870 118.651 1.00 66.90 220 GLU B C 1
ATOM 3504 O O . GLU B 1 220 ? 10.867 -43.953 117.433 1.00 61.59 220 GLU B O 1
ATOM 3510 N N . PRO B 1 221 ? 11.961 -43.461 119.376 1.00 67.47 221 PRO B N 1
ATOM 3511 C CA . PRO B 1 221 ? 13.247 -43.143 118.718 1.00 70.00 221 PRO B CA 1
ATOM 3512 C C . PRO B 1 221 ? 13.749 -44.252 117.787 1.00 69.87 221 PRO B C 1
ATOM 3513 O O . PRO B 1 221 ? 13.839 -45.415 118.217 1.00 69.23 221 PRO B O 1
ATOM 3517 N N . LYS B 1 222 ? 14.061 -43.889 116.532 1.00 74.39 222 LYS B N 1
ATOM 3518 C CA . LYS B 1 222 ? 14.641 -44.822 115.512 1.00 73.32 222 LYS B CA 1
ATOM 3519 C C . LYS B 1 222 ? 13.773 -46.034 115.163 1.00 70.59 222 LYS B C 1
ATOM 3520 O O . LYS B 1 222 ? 14.258 -47.062 114.595 1.00 64.64 222 LYS B O 1
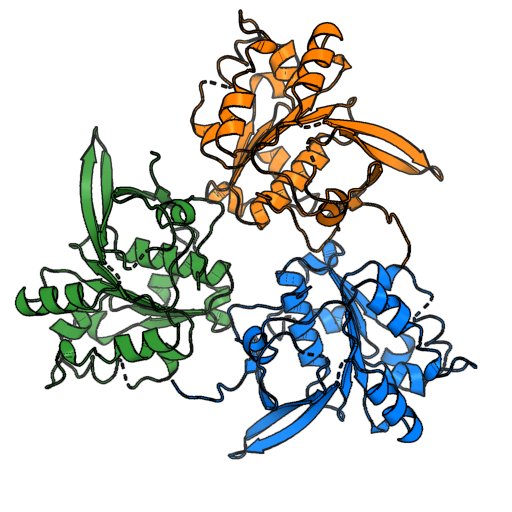ATOM 3526 N N . ILE B 1 223 ? 12.496 -45.895 115.497 1.00 70.61 223 ILE B N 1
ATOM 3527 C CA . ILE B 1 223 ? 11.480 -46.833 115.067 1.00 72.29 223 ILE B CA 1
ATOM 3528 C C . ILE B 1 223 ? 10.415 -46.033 114.340 1.00 70.03 223 ILE B C 1
ATOM 3529 O O . ILE B 1 223 ? 10.039 -46.352 113.235 1.00 69.09 223 ILE B O 1
ATOM 3534 N N . GLY B 1 224 ? 9.945 -44.980 114.988 1.00 70.24 224 GLY B N 1
ATOM 3535 C CA . GLY B 1 224 ? 8.810 -44.234 114.501 1.00 70.52 224 GLY B CA 1
ATOM 3536 C C . GLY B 1 224 ? 7.590 -44.716 115.274 1.00 68.03 224 GLY B C 1
ATOM 3537 O O . GLY B 1 224 ? 7.677 -44.976 116.465 1.00 63.74 224 GLY B O 1
ATOM 3538 N N . ILE B 1 225 ? 6.512 -44.915 114.532 1.00 66.88 225 ILE B N 1
ATOM 3539 C CA . ILE B 1 225 ? 5.326 -45.550 115.015 1.00 70.27 225 ILE B CA 1
ATOM 3540 C C . ILE B 1 225 ? 5.673 -46.975 115.431 1.00 74.33 225 ILE B C 1
ATOM 3541 O O . ILE B 1 225 ? 6.127 -47.813 114.596 1.00 64.32 225 ILE B O 1
ATOM 3546 N N . ALA B 1 226 ? 5.525 -47.213 116.750 1.00 73.43 226 ALA B N 1
ATOM 3547 C CA . ALA B 1 226 ? 5.692 -48.533 117.338 1.00 70.37 226 ALA B CA 1
ATOM 3548 C C . ALA B 1 226 ? 4.297 -48.975 117.655 1.00 70.37 226 ALA B C 1
ATOM 3549 O O . ALA B 1 226 ? 3.698 -48.496 118.606 1.00 72.47 226 ALA B O 1
ATOM 3551 N N . VAL B 1 227 ? 3.777 -49.861 116.819 1.00 70.30 227 VAL B N 1
ATOM 3552 C CA . VAL B 1 227 ? 2.429 -50.347 116.933 1.00 75.05 227 VAL B CA 1
ATOM 3553 C C . VAL B 1 227 ? 2.424 -51.407 118.020 1.00 79.01 227 VAL B C 1
ATOM 3554 O O . VAL B 1 227 ? 3.299 -52.271 118.052 1.00 81.26 227 VAL B O 1
ATOM 3558 N N . GLU B 1 228 ? 1.445 -51.357 118.897 1.00 77.34 228 GLU B N 1
ATOM 3559 C CA . GLU B 1 228 ? 1.278 -52.441 119.847 1.00 83.15 228 GLU B CA 1
ATOM 3560 C C . GLU B 1 228 ? 0.576 -53.644 119.311 1.00 82.33 228 GLU B C 1
ATOM 3561 O O . GLU B 1 228 ? -0.390 -53.535 118.585 1.00 83.45 228 GLU B O 1
ATOM 3567 N N . ILE B 1 229 ? 1.001 -54.777 119.839 1.00 84.13 229 ILE B N 1
ATOM 3568 C CA . ILE B 1 229 ? 0.408 -56.067 119.623 1.00 86.98 229 ILE B CA 1
ATOM 3569 C C . ILE B 1 229 ? -1.093 -55.887 119.674 1.00 84.20 229 ILE B C 1
ATOM 3570 O O . ILE B 1 229 ? -1.621 -55.285 120.608 1.00 81.92 229 ILE B O 1
ATOM 3575 N N . ALA B 1 230 ? -1.799 -56.438 118.707 1.00 81.64 230 ALA B N 1
ATOM 3576 C CA . ALA B 1 230 ? -3.227 -56.720 118.924 1.00 78.13 230 ALA B CA 1
ATOM 3577 C C . ALA B 1 230 ? -3.281 -57.951 119.792 1.00 74.75 230 ALA B C 1
ATOM 3578 O O . ALA B 1 230 ? -3.827 -57.943 120.885 1.00 73.30 230 ALA B O 1
ATOM 3580 N N . SER B 1 231 ? -2.646 -59.003 119.287 1.00 72.53 231 SER B N 1
ATOM 3581 C CA . SER B 1 231 ? -2.878 -60.362 119.757 1.00 73.51 231 SER B CA 1
ATOM 3582 C C . SER B 1 231 ? -1.546 -61.101 119.879 1.00 69.07 231 SER B C 1
ATOM 3583 O O . SER B 1 231 ? -0.645 -60.869 119.135 1.00 66.17 231 SER B O 1
ATOM 3586 N N . VAL B 1 232 ? -1.473 -61.968 120.867 1.00 68.41 232 VAL B N 1
ATOM 3587 C CA . VAL B 1 232 ? -0.308 -62.726 121.151 1.00 65.03 232 VAL B CA 1
ATOM 3588 C C . VAL B 1 232 ? -0.496 -64.066 120.516 1.00 63.52 232 VAL B C 1
ATOM 3589 O O . VAL B 1 232 ? -1.390 -64.811 120.865 1.00 64.06 232 VAL B O 1
ATOM 3593 N N . ALA B 1 233 ? 0.434 -64.389 119.645 1.00 61.83 233 ALA B N 1
ATOM 3594 C CA . ALA B 1 233 ? 0.445 -65.638 118.909 1.00 62.27 233 ALA B CA 1
ATOM 3595 C C . ALA B 1 233 ? 0.823 -66.716 119.891 1.00 63.54 233 ALA B C 1
ATOM 3596 O O . ALA B 1 233 ? 1.664 -66.548 120.787 1.00 64.86 233 ALA B O 1
ATOM 3599 N N . GLU C 1 5 ? 4.928 -63.295 83.831 1.00 88.52 5 GLU C N 1
ATOM 3600 C CA . GLU C 1 5 ? 5.687 -62.955 82.620 1.00 84.84 5 GLU C CA 1
ATOM 3601 C C . GLU C 1 5 ? 6.188 -61.486 82.548 1.00 86.02 5 GLU C C 1
ATOM 3602 O O . GLU C 1 5 ? 6.774 -61.121 81.538 1.00 77.74 5 GLU C O 1
ATOM 3608 N N . LEU C 1 6 ? 6.026 -60.666 83.603 1.00 82.97 6 LEU C N 1
ATOM 3609 C CA . LEU C 1 6 ? 6.470 -59.253 83.565 1.00 76.73 6 LEU C CA 1
ATOM 3610 C C . LEU C 1 6 ? 7.627 -58.939 84.505 1.00 67.56 6 LEU C C 1
ATOM 3611 O O . LEU C 1 6 ? 7.497 -59.065 85.726 1.00 67.09 6 LEU C O 1
ATOM 3616 N N . ALA C 1 7 ? 8.741 -58.475 83.962 1.00 53.94 7 ALA C N 1
ATOM 3617 C CA . ALA C 1 7 ? 9.836 -58.022 84.810 1.00 49.81 7 ALA C CA 1
ATOM 3618 C C . ALA C 1 7 ? 9.640 -56.578 85.182 1.00 51.77 7 ALA C C 1
ATOM 3619 O O . ALA C 1 7 ? 9.406 -55.722 84.309 1.00 49.40 7 ALA C O 1
ATOM 3621 N N . ARG C 1 8 ? 9.784 -56.281 86.474 1.00 52.02 8 ARG C N 1
ATOM 3622 C CA . ARG C 1 8 ? 9.520 -54.937 86.998 1.00 54.56 8 ARG C CA 1
ATOM 3623 C C . ARG C 1 8 ? 10.723 -54.032 86.989 1.00 49.09 8 ARG C C 1
ATOM 3624 O O . ARG C 1 8 ? 11.857 -54.448 87.287 1.00 48.55 8 ARG C O 1
ATOM 3632 N N . ILE C 1 9 ? 10.460 -52.773 86.662 1.00 48.36 9 ILE C N 1
ATOM 3633 C CA . ILE C 1 9 ? 11.466 -51.741 86.589 1.00 47.39 9 ILE C CA 1
ATOM 3634 C C . ILE C 1 9 ? 11.098 -50.496 87.388 1.00 48.92 9 ILE C C 1
ATOM 3635 O O . ILE C 1 9 ? 11.762 -49.467 87.302 1.00 48.47 9 ILE C O 1
ATOM 3640 N N . ASP C 1 10 ? 10.095 -50.628 88.235 1.00 53.64 10 ASP C N 1
ATOM 3641 C CA . ASP C 1 10 ? 9.505 -49.521 89.007 1.00 56.62 10 ASP C CA 1
ATOM 3642 C C . ASP C 1 10 ? 10.488 -48.788 89.867 1.00 55.83 10 ASP C C 1
ATOM 3643 O O . ASP C 1 10 ? 11.268 -49.412 90.601 1.00 52.64 10 ASP C O 1
ATOM 3648 N N . LEU C 1 11 ? 10.424 -47.466 89.789 1.00 57.24 11 LEU C N 1
ATOM 3649 C CA . LEU C 1 11 ? 11.101 -46.579 90.711 1.00 58.09 11 LEU C CA 1
ATOM 3650 C C . LEU C 1 11 ? 10.167 -45.502 91.263 1.00 59.32 11 LEU C C 1
ATOM 3651 O O . LEU C 1 11 ? 9.178 -45.149 90.636 1.00 56.92 11 LEU C O 1
ATOM 3656 N N . SER C 1 12 ? 10.476 -45.011 92.464 1.00 60.50 12 SER C N 1
ATOM 3657 C CA . SER C 1 12 ? 9.633 -43.985 93.076 1.00 64.28 12 SER C CA 1
ATOM 3658 C C . SER C 1 12 ? 9.623 -42.743 92.187 1.00 66.11 12 SER C C 1
ATOM 3659 O O . SER C 1 12 ? 8.595 -42.112 92.001 1.00 66.91 12 SER C O 1
ATOM 3662 N N . ARG C 1 13 ? 10.789 -42.434 91.611 1.00 63.15 13 ARG C N 1
ATOM 3663 C CA . ARG C 1 13 ? 11.030 -41.125 91.025 1.00 65.37 13 ARG C CA 1
ATOM 3664 C C . ARG C 1 13 ? 10.416 -40.929 89.630 1.00 65.69 13 ARG C C 1
ATOM 3665 O O . ARG C 1 13 ? 10.366 -39.818 89.163 1.00 67.50 13 ARG C O 1
ATOM 3673 N N . ASP C 1 14 ? 9.952 -41.972 88.960 1.00 63.47 14 ASP C N 1
ATOM 3674 C CA . ASP C 1 14 ? 9.246 -41.762 87.704 1.00 65.75 14 ASP C CA 1
ATOM 3675 C C . ASP C 1 14 ? 8.152 -42.790 87.520 1.00 65.86 14 ASP C C 1
ATOM 3676 O O . ASP C 1 14 ? 8.063 -43.738 88.268 1.00 63.10 14 ASP C O 1
ATOM 3681 N N . ASP C 1 15 ? 7.347 -42.625 86.486 1.00 69.37 15 ASP C N 1
ATOM 3682 C CA . ASP C 1 15 ? 6.304 -43.607 86.156 1.00 69.14 15 ASP C CA 1
ATOM 3683 C C . ASP C 1 15 ? 6.582 -44.316 84.796 1.00 65.11 15 ASP C C 1
ATOM 3684 O O . ASP C 1 15 ? 5.659 -44.699 84.062 1.00 64.41 15 ASP C O 1
ATOM 3689 N N . LEU C 1 16 ? 7.843 -44.554 84.496 1.00 61.63 16 LEU C N 1
ATOM 3690 C CA . LEU C 1 16 ? 8.163 -45.263 83.253 1.00 62.45 16 LEU C CA 1
ATOM 3691 C C . LEU C 1 16 ? 7.506 -46.642 83.163 1.00 63.25 16 LEU C C 1
ATOM 3692 O O . LEU C 1 16 ? 7.108 -47.071 82.088 1.00 59.98 16 LEU C O 1
ATOM 3697 N N . ASP C 1 17 ? 7.354 -47.317 84.301 1.00 62.24 17 ASP C N 1
ATOM 3698 C CA . ASP C 1 17 ? 6.686 -48.612 84.333 1.00 60.61 17 ASP C CA 1
ATOM 3699 C C . ASP C 1 17 ? 5.273 -48.552 83.780 1.00 64.68 17 ASP C C 1
ATOM 3700 O O . ASP C 1 17 ? 4.827 -49.503 83.161 1.00 63.87 17 ASP C O 1
ATOM 3705 N N . LYS C 1 18 ? 4.541 -47.470 84.048 1.00 69.00 18 LYS C N 1
ATOM 3706 C CA . LYS C 1 18 ? 3.163 -47.370 83.553 1.00 75.60 18 LYS C CA 1
ATOM 3707 C C . LYS C 1 18 ? 3.158 -47.176 82.049 1.00 73.55 18 LYS C C 1
ATOM 3708 O O . LYS C 1 18 ? 2.341 -47.713 81.340 1.00 73.65 18 LYS C O 1
ATOM 3714 N N . ARG C 1 19 ? 4.087 -46.387 81.576 1.00 73.17 19 ARG C N 1
ATOM 3715 C CA . ARG C 1 19 ? 4.102 -46.031 80.155 1.00 74.05 19 ARG C CA 1
ATOM 3716 C C . ARG C 1 19 ? 4.595 -47.124 79.241 1.00 66.66 19 ARG C C 1
ATOM 3717 O O . ARG C 1 19 ? 4.336 -47.054 78.084 1.00 69.85 19 ARG C O 1
ATOM 3725 N N . ILE C 1 20 ? 5.304 -48.113 79.767 1.00 62.34 20 ILE C N 1
ATOM 3726 C CA . ILE C 1 20 ? 5.633 -49.313 79.002 1.00 59.48 20 ILE C CA 1
ATOM 3727 C C . ILE C 1 20 ? 4.657 -50.448 79.210 1.00 60.54 20 ILE C C 1
ATOM 3728 O O . ILE C 1 20 ? 4.902 -51.602 78.788 1.00 55.57 20 ILE C O 1
ATOM 3733 N N . GLY C 1 21 ? 3.553 -50.129 79.894 1.00 62.86 21 GLY C N 1
ATOM 3734 C CA . GLY C 1 21 ? 2.468 -51.070 80.093 1.00 65.58 21 GLY C CA 1
ATOM 3735 C C . GLY C 1 21 ? 2.561 -51.951 81.345 1.00 66.19 21 GLY C C 1
ATOM 3736 O O . GLY C 1 21 ? 1.792 -52.889 81.446 1.00 69.00 21 GLY C O 1
ATOM 3737 N N . GLY C 1 22 ? 3.441 -51.633 82.301 1.00 64.07 22 GLY C N 1
ATOM 3738 C CA . GLY C 1 22 ? 3.534 -52.370 83.586 1.00 64.19 22 GLY C CA 1
ATOM 3739 C C . GLY C 1 22 ? 4.914 -52.921 83.920 1.00 61.12 22 GLY C C 1
ATOM 3740 O O . GLY C 1 22 ? 5.279 -53.050 85.071 1.00 57.26 22 GLY C O 1
ATOM 3741 N N . GLY C 1 23 ? 5.683 -53.214 82.886 1.00 60.69 23 GLY C N 1
ATOM 3742 C CA . GLY C 1 23 ? 7.006 -53.789 83.029 1.00 56.67 23 GLY C CA 1
ATOM 3743 C C . GLY C 1 23 ? 7.509 -54.211 81.650 1.00 53.81 23 GLY C C 1
ATOM 3744 O O . GLY C 1 23 ? 6.874 -53.924 80.643 1.00 53.40 23 GLY C O 1
ATOM 3745 N N . ILE C 1 24 ? 8.615 -54.933 81.631 1.00 48.76 24 ILE C N 1
ATOM 3746 C CA . ILE C 1 24 ? 9.201 -55.419 80.417 1.00 48.21 24 ILE C CA 1
ATOM 3747 C C . ILE C 1 24 ? 8.911 -56.893 80.376 1.00 51.21 24 ILE C C 1
ATOM 3748 O O . ILE C 1 24 ? 9.121 -57.590 81.380 1.00 49.69 24 ILE C O 1
ATOM 3753 N N . PRO C 1 25 ? 8.386 -57.389 79.228 1.00 52.92 25 PRO C N 1
ATOM 3754 C CA . PRO C 1 25 ? 8.046 -58.818 79.216 1.00 53.06 25 PRO C CA 1
ATOM 3755 C C . PRO C 1 25 ? 9.278 -59.673 79.223 1.00 51.67 25 PRO C C 1
ATOM 3756 O O . PRO C 1 25 ? 10.248 -59.377 78.558 1.00 47.08 25 PRO C O 1
ATOM 3760 N N . HIS C 1 26 ? 9.227 -60.719 80.025 1.00 54.90 26 HIS C N 1
ATOM 3761 C CA . HIS C 1 26 ? 10.215 -61.755 79.969 1.00 58.31 26 HIS C CA 1
ATOM 3762 C C . HIS C 1 26 ? 10.336 -62.253 78.550 1.00 54.58 26 HIS C C 1
ATOM 3763 O O . HIS C 1 26 ? 9.348 -62.339 77.853 1.00 57.05 26 HIS C O 1
ATOM 3770 N N . GLY C 1 27 ? 11.539 -62.604 78.151 1.00 50.91 27 GLY C N 1
ATOM 3771 C CA . GLY C 1 27 ? 11.754 -63.046 76.811 1.00 51.34 27 GLY C CA 1
ATOM 3772 C C . GLY C 1 27 ? 11.832 -61.885 75.816 1.00 52.09 27 GLY C C 1
ATOM 3773 O O . GLY C 1 27 ? 11.785 -62.115 74.649 1.00 54.60 27 GLY C O 1
ATOM 3774 N N . SER C 1 28 ? 11.955 -60.642 76.264 1.00 50.66 28 SER C N 1
ATOM 3775 C CA . SER C 1 28 ? 12.017 -59.548 75.352 1.00 48.60 28 SER C CA 1
ATOM 3776 C C . SER C 1 28 ? 13.437 -59.403 74.772 1.00 49.07 28 SER C C 1
ATOM 3777 O O . SER C 1 28 ? 14.429 -59.569 75.486 1.00 47.24 28 SER C O 1
ATOM 3780 N N . LEU C 1 29 ? 13.497 -59.101 73.467 1.00 47.45 29 LEU C N 1
ATOM 3781 C CA . LEU C 1 29 ? 14.668 -58.505 72.837 1.00 45.57 29 LEU C CA 1
ATOM 3782 C C . LEU C 1 29 ? 14.340 -57.053 72.481 1.00 45.26 29 LEU C C 1
ATOM 3783 O O . LEU C 1 29 ? 13.594 -56.763 71.533 1.00 46.02 29 LEU C O 1
ATOM 3788 N N . ILE C 1 30 ? 14.934 -56.149 73.240 1.00 43.11 30 ILE C N 1
ATOM 3789 C CA . ILE C 1 30 ? 14.657 -54.745 73.092 1.00 43.51 30 ILE C CA 1
ATOM 3790 C C . ILE C 1 30 ? 15.775 -54.154 72.297 1.00 44.17 30 ILE C C 1
ATOM 3791 O O . ILE C 1 30 ? 16.937 -54.305 72.660 1.00 41.33 30 ILE C O 1
ATOM 3796 N N . ILE C 1 31 ? 15.434 -53.485 71.213 1.00 42.26 31 ILE C N 1
ATOM 3797 C CA . ILE C 1 31 ? 16.421 -52.746 70.452 1.00 39.65 31 ILE C CA 1
ATOM 3798 C C . ILE C 1 31 ? 16.193 -51.255 70.590 1.00 38.79 31 ILE C C 1
ATOM 3799 O O . ILE C 1 31 ? 15.120 -50.753 70.314 1.00 39.22 31 ILE C O 1
ATOM 3804 N N . ILE C 1 32 ? 17.214 -50.548 71.038 1.00 38.64 32 ILE C N 1
ATOM 3805 C CA . ILE C 1 32 ? 17.115 -49.116 71.155 1.00 39.52 32 ILE C CA 1
ATOM 3806 C C . ILE C 1 32 ? 18.007 -48.497 70.098 1.00 41.24 32 ILE C C 1
ATOM 3807 O O . ILE C 1 32 ? 19.202 -48.557 70.201 1.00 38.52 32 ILE C O 1
ATOM 3812 N N . GLU C 1 33 ? 17.400 -47.910 69.075 1.00 42.56 33 GLU C N 1
ATOM 3813 C CA . GLU C 1 33 ? 18.109 -47.455 67.878 1.00 43.75 33 GLU C CA 1
ATOM 3814 C C . GLU C 1 33 ? 17.985 -45.942 67.767 1.00 42.96 33 GLU C C 1
ATOM 3815 O O . GLU C 1 33 ? 16.894 -45.397 67.803 1.00 45.87 33 GLU C O 1
ATOM 3821 N N . GLY C 1 34 ? 19.092 -45.266 67.594 1.00 40.40 34 GLY C N 1
ATOM 3822 C CA . GLY C 1 34 ? 19.051 -43.836 67.430 1.00 41.56 34 GLY C CA 1
ATOM 3823 C C . GLY C 1 34 ? 20.450 -43.347 67.341 1.00 42.68 34 GLY C C 1
ATOM 3824 O O . GLY C 1 34 ? 21.404 -44.094 67.663 1.00 40.06 34 GLY C O 1
ATOM 3825 N N . GLU C 1 35 ? 20.593 -42.117 66.871 1.00 44.79 35 GLU C N 1
ATOM 3826 C CA . GLU C 1 35 ? 21.897 -41.545 66.673 1.00 48.67 35 GLU C CA 1
ATOM 3827 C C . GLU C 1 35 ? 22.597 -41.163 67.990 1.00 51.81 35 GLU C C 1
ATOM 3828 O O . GLU C 1 35 ? 22.025 -41.256 69.092 1.00 51.07 35 GLU C O 1
ATOM 3834 N N . GLU C 1 36 ? 23.861 -40.781 67.903 1.00 52.33 36 GLU C N 1
ATOM 3835 C CA . GLU C 1 36 ? 24.575 -40.315 69.096 1.00 56.09 36 GLU C CA 1
ATOM 3836 C C . GLU C 1 36 ? 23.806 -39.259 69.824 1.00 54.27 36 GLU C C 1
ATOM 3837 O O . GLU C 1 36 ? 23.162 -38.462 69.187 1.00 50.90 36 GLU C O 1
ATOM 3843 N N . SER C 1 37 ? 23.920 -39.256 71.164 1.00 53.55 37 SER C N 1
ATOM 3844 C CA . SER C 1 37 ? 23.365 -38.194 72.013 1.00 53.17 37 SER C CA 1
ATOM 3845 C C . SER C 1 37 ? 21.851 -38.148 72.045 1.00 52.21 37 SER C C 1
ATOM 3846 O O . SER C 1 37 ? 21.285 -37.165 72.478 1.00 60.52 37 SER C O 1
ATOM 3849 N N . THR C 1 38 ? 21.180 -39.204 71.617 1.00 50.85 38 THR C N 1
ATOM 3850 C CA . THR C 1 38 ? 19.734 -39.228 71.652 1.00 51.29 38 THR C CA 1
ATOM 3851 C C . THR C 1 38 ? 19.197 -39.966 72.923 1.00 53.02 38 THR C C 1
ATOM 3852 O O . THR C 1 38 ? 17.980 -40.052 73.089 1.00 49.10 38 THR C O 1
ATOM 3856 N N . GLY C 1 39 ? 20.086 -40.447 73.812 1.00 50.43 39 GLY C N 1
ATOM 3857 C CA . GLY C 1 39 ? 19.652 -40.920 75.122 1.00 54.93 39 GLY C CA 1
ATOM 3858 C C . GLY C 1 39 ? 19.585 -42.432 75.262 1.00 55.38 39 GLY C C 1
ATOM 3859 O O . GLY C 1 39 ? 19.067 -42.946 76.259 1.00 52.03 39 GLY C O 1
ATOM 3860 N N . LYS C 1 40 ? 20.192 -43.156 74.333 1.00 48.58 40 LYS C N 1
ATOM 3861 C CA . LYS C 1 40 ? 20.116 -44.614 74.389 1.00 45.28 40 LYS C CA 1
ATOM 3862 C C . LYS C 1 40 ? 20.733 -45.209 75.666 1.00 40.70 40 LYS C C 1
ATOM 3863 O O . LYS C 1 40 ? 20.193 -46.128 76.289 1.00 36.93 40 LYS C O 1
ATOM 3869 N N . SER C 1 41 ? 21.931 -44.748 75.966 1.00 40.30 41 SER C N 1
ATOM 3870 C CA . SER C 1 41 ? 22.696 -45.247 77.086 1.00 41.00 41 SER C CA 1
ATOM 3871 C C . SER C 1 41 ? 21.938 -44.947 78.412 1.00 41.73 41 SER C C 1
ATOM 3872 O O . SER C 1 41 ? 21.750 -45.823 79.238 1.00 38.62 41 SER C O 1
ATOM 3875 N N . VAL C 1 42 ? 21.520 -43.708 78.584 1.00 44.12 42 VAL C N 1
ATOM 3876 C CA . VAL C 1 42 ? 20.824 -43.355 79.778 1.00 49.51 42 VAL C CA 1
ATOM 3877 C C . VAL C 1 42 ? 19.574 -44.209 79.937 1.00 48.71 42 VAL C C 1
ATOM 3878 O O . VAL C 1 42 ? 19.253 -44.615 81.043 1.00 51.32 42 VAL C O 1
ATOM 3882 N N . LEU C 1 43 ? 18.923 -44.529 78.843 1.00 43.95 43 LEU C N 1
ATOM 3883 C CA . LEU C 1 43 ? 17.782 -45.386 78.884 1.00 44.13 43 LEU C CA 1
ATOM 3884 C C . LEU C 1 43 ? 18.147 -46.781 79.375 1.00 42.99 43 LEU C C 1
ATOM 3885 O O . LEU C 1 43 ? 17.447 -47.346 80.234 1.00 43.72 43 LEU C O 1
ATOM 3890 N N . CYS C 1 44 ? 19.251 -47.320 78.869 1.00 39.35 44 CYS C N 1
ATOM 3891 C CA . CYS C 1 44 ? 19.725 -48.604 79.323 1.00 38.20 44 CYS C CA 1
ATOM 3892 C C . CYS C 1 44 ? 20.026 -48.540 80.822 1.00 39.83 44 CYS C C 1
ATOM 3893 O O . CYS C 1 44 ? 19.804 -49.498 81.528 1.00 39.16 44 CYS C O 1
ATOM 3896 N N . GLN C 1 45 ? 20.561 -47.418 81.244 1.00 39.49 45 GLN C N 1
ATOM 3897 C CA . GLN C 1 45 ? 20.969 -47.217 82.611 1.00 43.06 45 GLN C CA 1
ATOM 3898 C C . GLN C 1 45 ? 19.760 -47.157 83.573 1.00 45.68 45 GLN C C 1
ATOM 3899 O O . GLN C 1 45 ? 19.797 -47.822 84.589 1.00 44.93 45 GLN C O 1
ATOM 3905 N N . ARG C 1 46 ? 18.728 -46.390 83.210 1.00 45.22 46 ARG C N 1
ATOM 3906 C CA . ARG C 1 46 ? 17.479 -46.376 83.906 1.00 42.55 46 ARG C CA 1
ATOM 3907 C C . ARG C 1 46 ? 16.872 -47.764 83.986 1.00 44.56 46 ARG C C 1
ATOM 3908 O O . ARG C 1 46 ? 16.435 -48.203 85.056 1.00 42.33 46 ARG C O 1
ATOM 3916 N N . LEU C 1 47 ? 16.821 -48.475 82.871 1.00 41.14 47 LEU C N 1
ATOM 3917 C CA . LEU C 1 47 ? 16.275 -49.821 82.911 1.00 39.23 47 LEU C CA 1
ATOM 3918 C C . LEU C 1 47 ? 17.129 -50.741 83.806 1.00 40.06 47 LEU C C 1
ATOM 3919 O O . LEU C 1 47 ? 16.566 -51.484 84.629 1.00 39.43 47 LEU C O 1
ATOM 3924 N N . ALA C 1 48 ? 18.468 -50.717 83.656 1.00 35.53 48 ALA C N 1
ATOM 3925 C CA . ALA C 1 48 ? 19.318 -51.518 84.511 1.00 36.22 48 ALA C CA 1
ATOM 3926 C C . ALA C 1 48 ? 19.080 -51.223 86.012 1.00 37.02 48 ALA C C 1
ATOM 3927 O O . ALA C 1 48 ? 18.945 -52.139 86.799 1.00 39.82 48 ALA C O 1
ATOM 3929 N N . TYR C 1 49 ? 19.026 -49.956 86.389 1.00 37.41 49 TYR C N 1
ATOM 3930 C CA . TYR C 1 49 ? 18.792 -49.591 87.760 1.00 40.81 49 TYR C CA 1
ATOM 3931 C C . TYR C 1 49 ? 17.447 -50.065 88.245 1.00 43.01 49 TYR C C 1
ATOM 3932 O O . TYR C 1 49 ? 17.357 -50.604 89.361 1.00 45.57 49 TYR C O 1
ATOM 3941 N N . GLY C 1 50 ? 16.411 -49.898 87.437 1.00 42.57 50 GLY C N 1
ATOM 3942 C CA . GLY C 1 50 ? 15.078 -50.439 87.778 1.00 44.54 50 GLY C CA 1
ATOM 3943 C C . GLY C 1 50 ? 15.114 -51.925 88.056 1.00 42.59 50 GLY C C 1
ATOM 3944 O O . GLY C 1 50 ? 14.678 -52.406 89.097 1.00 42.33 50 GLY C O 1
ATOM 3945 N N . PHE C 1 51 ? 15.602 -52.683 87.101 1.00 38.79 51 PHE C N 1
ATOM 3946 C CA . PHE C 1 51 ? 15.735 -54.107 87.344 1.00 41.06 51 PHE C CA 1
ATOM 3947 C C . PHE C 1 51 ? 16.469 -54.407 88.693 1.00 40.17 51 PHE C C 1
ATOM 3948 O O . PHE C 1 51 ? 16.081 -55.291 89.463 1.00 35.81 51 PHE C O 1
ATOM 3956 N N . LEU C 1 52 ? 17.620 -53.777 88.884 1.00 40.26 52 LEU C N 1
ATOM 3957 C CA . LEU C 1 52 ? 18.483 -54.126 90.010 1.00 42.12 52 LEU C CA 1
ATOM 3958 C C . LEU C 1 52 ? 17.782 -53.800 91.326 1.00 42.46 52 LEU C C 1
ATOM 3959 O O . LEU C 1 52 ? 17.847 -54.575 92.260 1.00 45.78 52 LEU C O 1
ATOM 3964 N N . GLN C 1 53 ? 17.059 -52.695 91.353 1.00 42.77 53 GLN C N 1
ATOM 3965 C CA . GLN C 1 53 ? 16.285 -52.344 92.518 1.00 46.92 53 GLN C CA 1
ATOM 3966 C C . GLN C 1 53 ? 15.147 -53.299 92.746 1.00 47.22 53 GLN C C 1
ATOM 3967 O O . GLN C 1 53 ? 14.743 -53.454 93.885 1.00 48.30 53 GLN C O 1
ATOM 397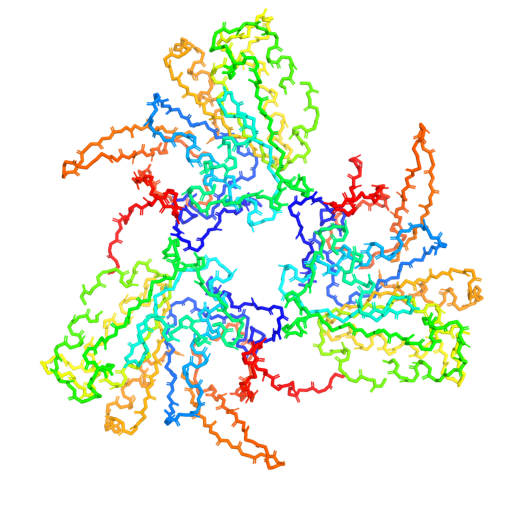3 N N . ASN C 1 54 ? 14.608 -53.923 91.697 1.00 43.35 54 ASN C N 1
ATOM 3974 C CA . ASN C 1 54 ? 13.534 -54.872 91.895 1.00 44.01 54 ASN C CA 1
ATOM 3975 C C . ASN C 1 54 ? 14.020 -56.295 92.053 1.00 44.13 54 ASN C C 1
ATOM 3976 O O . ASN C 1 54 ? 13.274 -57.200 91.843 1.00 45.26 54 ASN C O 1
ATOM 3981 N N . ARG C 1 55 ? 15.304 -56.480 92.363 1.00 45.86 55 ARG C N 1
ATOM 3982 C CA . ARG C 1 55 ? 15.908 -57.777 92.739 1.00 44.51 55 ARG C CA 1
ATOM 3983 C C . ARG C 1 55 ? 16.196 -58.702 91.559 1.00 42.24 55 ARG C C 1
ATOM 3984 O O . ARG C 1 55 ? 16.346 -59.922 91.761 1.00 41.52 55 ARG C O 1
ATOM 3992 N N . TYR C 1 56 ? 16.341 -58.122 90.381 1.00 38.97 56 TYR C N 1
ATOM 3993 C CA . TYR C 1 56 ? 16.851 -58.848 89.225 1.00 41.56 56 TYR C CA 1
ATOM 3994 C C . TYR C 1 56 ? 18.390 -58.661 89.121 1.00 40.19 56 TYR C C 1
ATOM 3995 O O . TYR C 1 56 ? 18.953 -57.755 89.718 1.00 40.91 56 TYR C O 1
ATOM 4004 N N . SER C 1 57 ? 19.056 -59.560 88.423 1.00 40.04 57 SER C N 1
ATOM 4005 C CA . SER C 1 57 ? 20.506 -59.419 88.163 1.00 39.97 57 SER C CA 1
ATOM 4006 C C . SER C 1 57 ? 20.654 -58.934 86.740 1.00 38.17 57 SER C C 1
ATOM 4007 O O . SER C 1 57 ? 19.816 -59.176 85.897 1.00 41.73 57 SER C O 1
ATOM 4010 N N . VAL C 1 58 ? 21.714 -58.198 86.483 1.00 40.72 58 VAL C N 1
ATOM 4011 C CA . VAL C 1 58 ? 21.936 -57.561 85.176 1.00 37.80 58 VAL C CA 1
ATOM 4012 C C . VAL C 1 58 ? 23.382 -57.751 84.748 1.00 39.32 58 VAL C C 1
ATOM 4013 O O . VAL C 1 58 ? 24.300 -57.659 85.588 1.00 43.08 58 VAL C O 1
ATOM 4017 N N . THR C 1 59 ? 23.586 -58.075 83.469 1.00 37.97 59 THR C N 1
ATOM 4018 C CA . THR C 1 59 ? 24.900 -57.974 82.841 1.00 38.85 59 THR C CA 1
ATOM 4019 C C . THR C 1 59 ? 24.851 -56.746 81.935 1.00 38.05 59 THR C C 1
ATOM 4020 O O . THR C 1 59 ? 23.926 -56.588 81.133 1.00 39.30 59 THR C O 1
ATOM 4024 N N . TYR C 1 60 ? 25.819 -55.865 82.078 1.00 39.83 60 TYR C N 1
ATOM 4025 C CA . TYR C 1 60 ? 25.881 -54.649 81.278 1.00 37.90 60 TYR C CA 1
ATOM 4026 C C . TYR C 1 60 ? 27.214 -54.635 80.538 1.00 40.45 60 TYR C C 1
ATOM 4027 O O . TYR C 1 60 ? 28.278 -54.591 81.148 1.00 42.03 60 TYR C O 1
ATOM 4036 N N . VAL C 1 61 ? 27.146 -54.772 79.219 1.00 42.01 61 VAL C N 1
ATOM 4037 C CA . VAL C 1 61 ? 28.365 -54.879 78.362 1.00 41.42 61 VAL C CA 1
ATOM 4038 C C . VAL C 1 61 ? 28.451 -53.570 77.663 1.00 39.41 61 VAL C C 1
ATOM 4039 O O . VAL C 1 61 ? 27.526 -53.209 76.934 1.00 36.95 61 VAL C O 1
ATOM 4043 N N . SER C 1 62 ? 29.509 -52.814 77.956 1.00 39.05 62 SER C N 1
ATOM 4044 C CA . SER C 1 62 ? 29.647 -51.450 77.441 1.00 37.38 62 SER C CA 1
ATOM 4045 C C . SER C 1 62 ? 30.848 -51.397 76.503 1.00 42.41 62 SER C C 1
ATOM 4046 O O . SER C 1 62 ? 31.955 -51.811 76.876 1.00 42.12 62 SER C O 1
ATOM 4049 N N . THR C 1 63 ? 30.617 -50.875 75.292 1.00 42.34 63 THR C N 1
ATOM 4050 C CA . THR C 1 63 ? 31.704 -50.535 74.377 1.00 45.09 63 THR C CA 1
ATOM 4051 C C . THR C 1 63 ? 32.202 -49.114 74.601 1.00 48.64 63 THR C C 1
ATOM 4052 O O . THR C 1 63 ? 33.005 -48.664 73.816 1.00 48.41 63 THR C O 1
ATOM 4056 N N . GLN C 1 64 ? 31.768 -48.417 75.672 1.00 49.68 64 GLN C N 1
ATOM 4057 C CA . GLN C 1 64 ? 32.116 -46.984 75.856 1.00 47.67 64 GLN C CA 1
ATOM 4058 C C . GLN C 1 64 ? 32.787 -46.620 77.200 1.00 49.06 64 GLN C C 1
ATOM 4059 O O . GLN C 1 64 ? 33.687 -45.842 77.203 1.00 47.41 64 GLN C O 1
ATOM 4065 N N . LEU C 1 65 ? 32.397 -47.237 78.322 1.00 46.48 65 LEU C N 1
ATOM 4066 C CA . LEU C 1 65 ? 32.876 -46.818 79.629 1.00 45.70 65 LEU C CA 1
ATOM 4067 C C . LEU C 1 65 ? 33.579 -47.964 80.373 1.00 45.91 65 LEU C C 1
ATOM 4068 O O . LEU C 1 65 ? 33.134 -49.144 80.400 1.00 45.53 65 LEU C O 1
ATOM 4073 N N . THR C 1 66 ? 34.711 -47.628 80.951 1.00 48.80 66 THR C N 1
ATOM 4074 C CA . THR C 1 66 ? 35.410 -48.509 81.869 1.00 50.10 66 THR C CA 1
ATOM 4075 C C . THR C 1 66 ? 34.508 -48.626 83.071 1.00 49.10 66 THR C C 1
ATOM 4076 O O . THR C 1 66 ? 33.516 -47.885 83.209 1.00 46.32 66 THR C O 1
ATOM 4080 N N . THR C 1 67 ? 34.866 -49.549 83.950 1.00 53.62 67 THR C N 1
ATOM 4081 C CA . THR C 1 67 ? 34.107 -49.728 85.188 1.00 52.50 67 THR C CA 1
ATOM 4082 C C . THR C 1 67 ? 34.055 -48.425 85.989 1.00 49.86 67 THR C C 1
ATOM 4083 O O . THR C 1 67 ? 32.992 -47.922 86.364 1.00 50.43 67 THR C O 1
ATOM 4087 N N . LEU C 1 68 ? 35.176 -47.784 86.117 1.00 54.17 68 LEU C N 1
ATOM 4088 C CA . LEU C 1 68 ? 35.217 -46.503 86.858 1.00 57.42 68 LEU C CA 1
ATOM 4089 C C . LEU C 1 68 ? 34.257 -45.450 86.282 1.00 56.23 68 LEU C C 1
ATOM 4090 O O . LEU C 1 68 ? 33.411 -44.903 86.975 1.00 52.03 68 LEU C O 1
ATOM 4095 N N . GLU C 1 69 ? 34.371 -45.200 84.971 1.00 58.06 69 GLU C N 1
ATOM 4096 C CA . GLU C 1 69 ? 33.527 -44.207 84.300 1.00 56.39 69 GLU C CA 1
ATOM 4097 C C . GLU C 1 69 ? 32.042 -44.531 84.393 1.00 49.74 69 GLU C C 1
ATOM 4098 O O . GLU C 1 69 ? 31.207 -43.664 84.649 1.00 48.25 69 GLU C O 1
ATOM 4104 N N . PHE C 1 70 ? 31.722 -45.795 84.290 1.00 46.76 70 PHE C N 1
ATOM 4105 C CA . PHE C 1 70 ? 30.322 -46.230 84.551 1.00 48.08 70 PHE C CA 1
ATOM 4106 C C . PHE C 1 70 ? 29.842 -45.922 85.985 1.00 49.96 70 PHE C C 1
ATOM 4107 O O . PHE C 1 70 ? 28.748 -45.396 86.208 1.00 48.05 70 PHE C O 1
ATOM 4115 N N . ILE C 1 71 ? 30.660 -46.273 86.970 1.00 50.87 71 ILE C N 1
ATOM 4116 C CA . ILE C 1 71 ? 30.285 -45.931 88.382 1.00 54.98 71 ILE C CA 1
ATOM 4117 C C . ILE C 1 71 ? 30.036 -44.441 88.568 1.00 53.93 71 ILE C C 1
ATOM 4118 O O . ILE C 1 71 ? 29.038 -44.056 89.141 1.00 51.67 71 ILE C O 1
ATOM 4123 N N . LYS C 1 72 ? 30.885 -43.605 87.967 1.00 57.12 72 LYS C N 1
ATOM 4124 C CA . LYS C 1 72 ? 30.690 -42.145 88.056 1.00 57.17 72 LYS C CA 1
ATOM 4125 C C . LYS C 1 72 ? 29.437 -41.741 87.376 1.00 55.59 72 LYS C C 1
ATOM 4126 O O . LYS C 1 72 ? 28.707 -40.915 87.893 1.00 55.08 72 LYS C O 1
ATOM 4132 N N . GLN C 1 73 ? 29.187 -42.319 86.182 1.00 53.77 73 GLN C N 1
ATOM 4133 C CA . GLN C 1 73 ? 28.026 -41.928 85.404 1.00 52.92 73 GLN C CA 1
ATOM 4134 C C . GLN C 1 73 ? 26.768 -42.319 86.177 1.00 51.33 73 GLN C C 1
ATOM 4135 O O . GLN C 1 73 ? 25.809 -41.541 86.290 1.00 50.32 73 GLN C O 1
ATOM 4149 N N . ASN C 1 75 ? 26.516 -42.849 89.332 1.00 55.08 75 ASN C N 1
ATOM 4150 C CA . ASN C 1 75 ? 26.415 -42.030 90.536 1.00 61.30 75 ASN C CA 1
ATOM 4151 C C . ASN C 1 75 ? 25.889 -40.635 90.186 1.00 62.85 75 ASN C C 1
ATOM 4152 O O . ASN C 1 75 ? 25.139 -40.019 90.953 1.00 57.27 75 ASN C O 1
ATOM 4157 N N . SER C 1 76 ? 26.262 -40.142 88.999 1.00 61.65 76 SER C N 1
ATOM 4158 C CA . SER C 1 76 ? 25.882 -38.786 88.587 1.00 63.47 76 SER C CA 1
ATOM 4159 C C . SER C 1 76 ? 24.371 -38.685 88.401 1.00 63.49 76 SER C C 1
ATOM 4160 O O . SER C 1 76 ? 23.798 -37.624 88.529 1.00 67.32 76 SER C O 1
ATOM 4163 N N . LEU C 1 77 ? 23.737 -39.793 88.037 1.00 62.83 77 LEU C N 1
ATOM 4164 C CA . LEU C 1 77 ? 22.278 -39.877 87.820 1.00 61.03 77 LEU C CA 1
ATOM 4165 C C . LEU C 1 77 ? 21.546 -40.334 89.087 1.00 62.43 77 LEU C C 1
ATOM 4166 O O . LEU C 1 77 ? 20.312 -40.475 89.081 1.00 58.11 77 LEU C O 1
ATOM 4171 N N . ASN C 1 78 ? 22.285 -40.513 90.178 1.00 64.98 78 ASN C N 1
ATOM 4172 C CA . ASN C 1 78 ? 21.689 -41.064 91.405 1.00 65.24 78 ASN C CA 1
ATOM 4173 C C . ASN C 1 78 ? 21.089 -42.436 91.139 1.00 59.20 78 ASN C C 1
ATOM 4174 O O . ASN C 1 78 ? 20.000 -42.733 91.600 1.00 57.67 78 ASN C O 1
ATOM 4179 N N . TYR C 1 79 ? 21.751 -43.213 90.294 1.00 55.65 79 TYR C N 1
ATOM 4180 C CA . TYR C 1 79 ? 21.386 -44.592 90.059 1.00 52.19 79 TYR C CA 1
ATOM 4181 C C . TYR C 1 79 ? 22.570 -45.382 90.544 1.00 53.77 79 TYR C C 1
ATOM 4182 O O . TYR C 1 79 ? 23.054 -46.263 89.843 1.00 48.29 79 TYR C O 1
ATOM 4191 N N . SER C 1 80 ? 23.072 -45.109 91.742 1.00 55.24 80 SER C N 1
ATOM 4192 C CA . SER C 1 80 ? 24.347 -45.698 92.136 1.00 56.03 80 SER C CA 1
ATOM 4193 C C . SER C 1 80 ? 24.271 -47.224 92.302 1.00 54.46 80 SER C C 1
ATOM 4194 O O . SER C 1 80 ? 23.326 -47.733 92.825 1.00 53.24 80 SER C O 1
ATOM 4197 N N . ILE C 1 81 ? 25.283 -47.924 91.831 1.00 52.15 81 ILE C N 1
ATOM 4198 C CA . ILE C 1 81 ? 25.227 -49.351 91.768 1.00 50.17 81 ILE C CA 1
ATOM 4199 C C . ILE C 1 81 ? 26.458 -50.045 92.359 1.00 54.14 81 ILE C C 1
ATOM 4200 O O . ILE C 1 81 ? 26.773 -51.177 92.013 1.00 53.20 81 ILE C O 1
ATOM 4205 N N . ASN C 1 82 ? 27.128 -49.369 93.283 1.00 60.29 82 ASN C N 1
ATOM 4206 C CA . ASN C 1 82 ? 28.306 -49.916 93.966 1.00 62.36 82 ASN C CA 1
ATOM 4207 C C . ASN C 1 82 ? 28.033 -51.211 94.719 1.00 55.44 82 ASN C C 1
ATOM 4208 O O . ASN C 1 82 ? 28.739 -52.183 94.540 1.00 52.46 82 ASN C O 1
ATOM 4213 N N . LYS C 1 83 ? 26.990 -51.221 95.518 1.00 52.38 83 LYS C N 1
ATOM 4214 C CA . LYS C 1 83 ? 26.613 -52.459 96.214 1.00 53.13 83 LYS C CA 1
ATOM 4215 C C . LYS C 1 83 ? 26.255 -53.611 95.321 1.00 49.56 83 LYS C C 1
ATOM 4216 O O . LYS C 1 83 ? 26.591 -54.770 95.619 1.00 51.06 83 LYS C O 1
ATOM 4222 N N . LYS C 1 84 ? 25.669 -53.287 94.176 1.00 47.52 84 LYS C N 1
ATOM 4223 C CA . LYS C 1 84 ? 25.274 -54.311 93.250 1.00 45.28 84 LYS C CA 1
ATOM 4224 C C . LYS C 1 84 ? 26.475 -54.883 92.567 1.00 46.02 84 LYS C C 1
ATOM 4225 O O . LYS C 1 84 ? 26.518 -56.100 92.278 1.00 48.99 84 LYS C O 1
ATOM 4231 N N . LEU C 1 85 ? 27.469 -54.050 92.314 1.00 45.54 85 LEU C N 1
ATOM 4232 C CA . LEU C 1 85 ? 28.737 -54.545 91.744 1.00 45.74 85 LEU C CA 1
ATOM 4233 C C . LEU C 1 85 ? 29.483 -55.435 92.693 1.00 45.25 85 LEU C C 1
ATOM 4234 O O . LEU C 1 85 ? 30.023 -56.487 92.321 1.00 47.31 85 LEU C O 1
ATOM 4239 N N . LEU C 1 86 ? 29.490 -55.046 93.928 1.00 47.10 86 LEU C N 1
ATOM 4240 C CA . LEU C 1 86 ? 30.229 -55.810 94.937 1.00 51.78 86 LEU C CA 1
ATOM 4241 C C . LEU C 1 86 ? 29.666 -57.213 95.155 1.00 54.47 86 LEU C C 1
ATOM 4242 O O . LEU C 1 86 ? 30.419 -58.100 95.546 1.00 56.99 86 LEU C O 1
ATOM 4247 N N . SER C 1 87 ? 28.354 -57.382 94.978 1.00 50.20 87 SER C N 1
ATOM 4248 C CA . SER C 1 87 ? 27.710 -58.651 95.288 1.00 51.50 87 SER C CA 1
ATOM 4249 C C . SER C 1 87 ? 27.719 -59.523 94.045 1.00 53.31 87 SER C C 1
ATOM 4250 O O . SER C 1 87 ? 27.386 -60.703 94.112 1.00 56.74 87 SER C O 1
ATOM 4253 N N . GLY C 1 88 ? 28.089 -58.943 92.904 1.00 51.93 88 GLY C N 1
ATOM 4254 C CA . GLY C 1 88 ? 27.909 -59.604 91.619 1.00 49.16 88 GLY C CA 1
ATOM 4255 C C . GLY C 1 88 ? 26.512 -59.517 91.031 1.00 46.70 88 GLY C C 1
ATOM 4256 O O . GLY C 1 88 ? 26.287 -60.031 89.930 1.00 50.58 88 GLY C O 1
ATOM 4257 N N . ALA C 1 89 ? 25.547 -58.944 91.759 1.00 45.40 89 ALA C N 1
ATOM 4258 C CA . ALA C 1 89 ? 24.255 -58.673 91.192 1.00 43.62 89 ALA C CA 1
ATOM 4259 C C . ALA C 1 89 ? 24.362 -58.009 89.834 1.00 44.24 89 ALA C C 1
ATOM 4260 O O . ALA C 1 89 ? 23.565 -58.303 88.933 1.00 43.61 89 ALA C O 1
ATOM 4262 N N . LEU C 1 90 ? 25.262 -57.019 89.731 1.00 45.98 90 LEU C N 1
ATOM 4263 C CA . LEU C 1 90 ? 25.543 -56.347 88.462 1.00 45.27 90 LEU C CA 1
ATOM 4264 C C . LEU C 1 90 ? 26.926 -56.834 87.950 1.00 46.58 90 LEU C C 1
ATOM 4265 O O . LEU C 1 90 ? 27.911 -56.696 88.658 1.00 45.10 90 LEU C O 1
ATOM 4270 N N . LEU C 1 91 ? 26.951 -57.454 86.771 1.00 43.87 91 LEU C N 1
ATOM 4271 C CA . LEU C 1 91 ? 28.171 -57.880 86.141 1.00 46.95 91 LEU C CA 1
ATOM 4272 C C . LEU C 1 91 ? 28.389 -56.880 85.016 1.00 47.97 91 LEU C C 1
ATOM 4273 O O . LEU C 1 91 ? 27.610 -56.821 84.047 1.00 44.91 91 LEU C O 1
ATOM 4278 N N . TYR C 1 92 ? 29.417 -56.068 85.189 1.00 45.02 92 TYR C N 1
ATOM 4279 C CA . TYR C 1 92 ? 29.766 -55.057 84.233 1.00 43.74 92 TYR C CA 1
ATOM 4280 C C . TYR C 1 92 ? 30.970 -55.533 83.370 1.00 44.43 92 TYR C C 1
ATOM 4281 O O . TYR C 1 92 ? 32.015 -55.881 83.888 1.00 40.12 92 TYR C O 1
ATOM 4290 N N . ILE C 1 93 ? 30.823 -55.475 82.058 1.00 41.10 93 ILE C N 1
ATOM 4291 C CA . ILE C 1 93 ? 31.829 -55.997 81.133 1.00 45.45 93 ILE C CA 1
ATOM 4292 C C . ILE C 1 93 ? 32.277 -54.861 80.208 1.00 43.94 93 ILE C C 1
ATOM 4293 O O . ILE C 1 93 ? 31.610 -54.549 79.228 1.00 47.88 93 ILE C O 1
ATOM 4298 N N . PRO C 1 94 ? 33.344 -54.170 80.544 1.00 46.16 94 PRO C N 1
ATOM 4299 C CA . PRO C 1 94 ? 33.889 -53.155 79.600 1.00 48.04 94 PRO C CA 1
ATOM 4300 C C . PRO C 1 94 ? 34.633 -53.812 78.420 1.00 48.36 94 PRO C C 1
ATOM 4301 O O . PRO C 1 94 ? 35.492 -54.661 78.640 1.00 51.83 94 PRO C O 1
ATOM 4305 N N . VAL C 1 95 ? 34.264 -53.454 77.193 1.00 48.43 95 VAL C N 1
ATOM 4306 C CA . VAL C 1 95 ? 34.938 -53.989 76.006 1.00 49.85 95 VAL C CA 1
ATOM 4307 C C . VAL C 1 95 ? 36.134 -53.103 75.674 1.00 52.41 95 VAL C C 1
ATOM 4308 O O . VAL C 1 95 ? 36.035 -52.204 74.834 1.00 50.93 95 VAL C O 1
ATOM 4312 N N . TYR C 1 96 ? 37.254 -53.337 76.360 1.00 56.06 96 TYR C N 1
ATOM 4313 C CA . TYR C 1 96 ? 38.423 -52.417 76.306 1.00 62.04 96 TYR C CA 1
ATOM 4314 C C . TYR C 1 96 ? 38.889 -52.062 74.902 1.00 60.32 96 TYR C C 1
ATOM 4315 O O . TYR C 1 96 ? 39.223 -50.899 74.623 1.00 60.79 96 TYR C O 1
ATOM 4324 N N . PRO C 1 97 ? 38.970 -53.067 74.017 1.00 61.50 97 PRO C N 1
ATOM 4325 C CA . PRO C 1 97 ? 39.460 -52.714 72.674 1.00 61.96 97 PRO C CA 1
ATOM 4326 C C . PRO C 1 97 ? 38.555 -51.708 71.908 1.00 60.86 97 PRO C C 1
ATOM 4327 O O . PRO C 1 97 ? 39.072 -50.987 71.063 1.00 59.82 97 PRO C O 1
ATOM 4331 N N . LEU C 1 98 ? 37.238 -51.656 72.183 1.00 54.32 98 LEU C N 1
ATOM 4332 C CA . LEU C 1 98 ? 36.369 -50.601 71.598 1.00 55.51 98 LEU C CA 1
ATOM 4333 C C . LEU C 1 98 ? 36.284 -49.302 72.387 1.00 57.31 98 LEU C C 1
ATOM 4334 O O . LEU C 1 98 ? 36.023 -48.235 71.820 1.00 54.52 98 LEU C O 1
ATOM 4339 N N . ILE C 1 99 ? 36.482 -49.407 73.701 1.00 59.79 99 ILE C N 1
ATOM 4340 C CA . ILE C 1 99 ? 36.638 -48.252 74.572 1.00 59.67 99 ILE C CA 1
ATOM 4341 C C . ILE C 1 99 ? 37.891 -47.505 74.184 1.00 65.10 99 ILE C C 1
ATOM 4342 O O . ILE C 1 99 ? 37.864 -46.291 74.060 1.00 65.19 99 ILE C O 1
ATOM 4347 N N . ALA C 1 100 ? 38.993 -48.246 74.065 1.00 75.01 100 ALA C N 1
ATOM 4348 C CA . ALA C 1 100 ? 40.307 -47.686 73.700 1.00 90.65 100 ALA C CA 1
ATOM 4349 C C . ALA C 1 100 ? 40.287 -47.382 72.235 1.00 96.84 100 ALA C C 1
ATOM 4350 O O . ALA C 1 100 ? 39.961 -48.264 71.458 1.00 103.90 100 ALA C O 1
ATOM 4352 N N . ASP C 1 101 ? 40.654 -46.181 71.807 1.00 109.44 101 ASP C N 1
ATOM 4353 C CA . ASP C 1 101 ? 40.408 -45.901 70.396 1.00 116.39 101 ASP C CA 1
ATOM 4354 C C . ASP C 1 101 ? 41.264 -46.698 69.406 1.00 114.72 101 ASP C C 1
ATOM 4355 O O . ASP C 1 101 ? 41.056 -46.547 68.212 1.00 113.53 101 ASP C O 1
ATOM 4360 N N . ASN C 1 102 ? 42.020 -47.643 69.934 1.00 123.45 102 ASN C N 1
ATOM 4361 C CA . ASN C 1 102 ? 42.756 -48.595 69.135 1.00 137.42 102 ASN C CA 1
ATOM 4362 C C . ASN C 1 102 ? 41.742 -49.356 68.295 1.00 129.57 102 ASN C C 1
ATOM 4363 O O . ASN C 1 102 ? 42.037 -49.777 67.187 1.00 141.37 102 ASN C O 1
ATOM 4368 N N . LYS C 1 103 ? 40.557 -49.559 68.846 1.00 125.51 103 LYS C N 1
ATOM 4369 C CA . LYS C 1 103 ? 39.358 -49.943 68.077 1.00 119.55 103 LYS C CA 1
ATOM 4370 C C . LYS C 1 103 ? 39.458 -51.258 67.282 1.00 124.27 103 LYS C C 1
ATOM 4371 O O . LYS C 1 103 ? 38.753 -51.427 66.284 1.00 128.32 103 LYS C O 1
ATOM 4377 N N . LYS C 1 104 ? 40.302 -52.188 67.731 1.00 124.80 104 LYS C N 1
ATOM 4378 C CA . LYS C 1 104 ? 40.799 -53.222 66.823 1.00 122.12 104 LYS C CA 1
ATOM 4379 C C . LYS C 1 104 ? 39.699 -54.176 66.374 1.00 115.57 104 LYS C C 1
ATOM 4380 O O . LYS C 1 104 ? 38.841 -54.554 67.169 1.00 113.45 104 LYS C O 1
ATOM 4386 N N . LYS C 1 105 ? 39.733 -54.566 65.099 1.00 110.06 105 LYS C N 1
ATOM 4387 C CA . LYS C 1 105 ? 38.758 -55.565 64.594 1.00 101.62 105 LYS C CA 1
ATOM 4388 C C . LYS C 1 105 ? 39.053 -56.976 65.164 1.00 97.27 105 LYS C C 1
ATOM 4389 O O . LYS C 1 105 ? 40.208 -57.401 65.223 1.00 92.82 105 LYS C O 1
ATOM 4395 N N . ASP C 1 106 ? 37.995 -57.688 65.553 1.00 92.37 106 ASP C N 1
ATOM 4396 C CA . ASP C 1 106 ? 38.102 -58.900 66.384 1.00 88.47 106 ASP C CA 1
ATOM 4397 C C . ASP C 1 106 ? 36.815 -59.747 66.312 1.00 82.21 106 ASP C C 1
ATOM 4398 O O . ASP C 1 106 ? 35.779 -59.256 65.843 1.00 81.33 106 ASP C O 1
ATOM 4403 N N . GLY C 1 107 ? 36.889 -61.006 66.761 1.00 76.25 107 GLY C N 1
ATOM 4404 C CA . GLY C 1 107 ? 35.732 -61.892 66.842 1.00 71.70 107 GLY C CA 1
ATOM 4405 C C . GLY C 1 107 ? 34.876 -61.525 68.043 1.00 71.93 107 GLY C C 1
ATOM 4406 O O . GLY C 1 107 ? 34.715 -62.324 68.988 1.00 68.00 107 GLY C O 1
ATOM 4407 N N . PHE C 1 108 ? 34.323 -60.310 68.006 1.00 67.35 108 PHE C N 1
ATOM 4408 C CA . PHE C 1 108 ? 33.483 -59.806 69.099 1.00 60.94 108 PHE C CA 1
ATOM 4409 C C . PHE C 1 108 ? 32.257 -60.664 69.212 1.00 59.76 108 PHE C C 1
ATOM 4410 O O . PHE C 1 108 ? 31.872 -61.055 70.296 1.00 60.78 108 PHE C O 1
ATOM 4418 N N . LEU C 1 109 ? 31.633 -60.934 68.086 1.00 60.07 109 LEU C N 1
ATOM 4419 C CA . LEU C 1 109 ? 30.368 -61.654 68.072 1.00 62.83 109 LEU C CA 1
ATOM 4420 C C . LEU C 1 109 ? 30.444 -63.130 68.535 1.00 63.89 109 LEU C C 1
ATOM 4421 O O . LEU C 1 109 ? 29.524 -63.650 69.183 1.00 59.91 109 LEU C O 1
ATOM 4426 N N . LYS C 1 110 ? 31.557 -63.773 68.225 1.00 63.96 110 LYS C N 1
ATOM 4427 C CA . LYS C 1 110 ? 31.836 -65.080 68.741 1.00 68.06 110 LYS C CA 1
ATOM 4428 C C . LYS C 1 110 ? 31.949 -65.010 70.279 1.00 68.65 110 LYS C C 1
ATOM 4429 O O . LYS C 1 110 ? 31.325 -65.828 70.967 1.00 67.82 110 LYS C O 1
ATOM 4435 N N . LYS C 1 111 ? 32.712 -64.049 70.803 1.00 64.07 111 LYS C N 1
ATOM 4436 C CA . LYS C 1 111 ? 32.826 -63.848 72.252 1.00 63.98 111 LYS C CA 1
ATOM 4437 C C . LYS C 1 111 ? 31.477 -63.594 72.936 1.00 62.75 111 LYS C C 1
ATOM 4438 O O . LYS C 1 111 ? 31.173 -64.154 73.998 1.00 67.06 111 LYS C O 1
ATOM 4444 N N . VAL C 1 112 ? 30.691 -62.722 72.338 1.00 58.25 112 VAL C N 1
ATOM 4445 C CA . VAL C 1 112 ? 29.380 -62.442 72.814 1.00 57.25 112 VAL C CA 1
ATOM 4446 C C . VAL C 1 112 ? 28.538 -63.722 72.902 1.00 61.40 112 VAL C C 1
ATOM 4447 O O . VAL C 1 112 ? 27.779 -63.931 73.861 1.00 62.13 112 VAL C O 1
ATOM 4459 N N . GLU C 1 114 ? 29.502 -66.879 73.071 1.00 58.20 114 GLU C N 1
ATOM 4460 C CA . GLU C 1 114 ? 30.116 -68.003 73.712 1.00 62.65 114 GLU C CA 1
ATOM 4461 C C . GLU C 1 114 ? 30.489 -67.802 75.198 1.00 64.32 114 GLU C C 1
ATOM 4462 O O . GLU C 1 114 ? 30.893 -68.771 75.846 1.00 68.80 114 GLU C O 1
ATOM 4468 N N . THR C 1 115 ? 30.356 -66.579 75.734 1.00 62.02 115 THR C N 1
ATOM 4469 C CA . THR C 1 115 ? 30.674 -66.301 77.145 1.00 60.18 115 THR C CA 1
ATOM 4470 C C . THR C 1 115 ? 29.451 -66.578 78.035 1.00 58.16 115 THR C C 1
ATOM 4471 O O . THR C 1 115 ? 28.535 -65.747 78.189 1.00 54.93 115 THR C O 1
ATOM 4475 N N . ARG C 1 116 ? 29.468 -67.751 78.634 1.00 60.72 116 ARG C N 1
ATOM 4476 C CA . ARG C 1 116 ? 28.352 -68.234 79.450 1.00 61.43 116 ARG C CA 1
ATOM 4477 C C . ARG C 1 116 ? 27.961 -67.279 80.559 1.00 54.10 116 ARG C C 1
ATOM 4478 O O . ARG C 1 116 ? 26.784 -67.147 80.870 1.00 51.01 116 ARG C O 1
ATOM 4486 N N . ALA C 1 117 ? 28.967 -66.642 81.151 1.00 51.22 117 ALA C N 1
ATOM 4487 C CA . ALA C 1 117 ? 28.765 -65.813 82.334 1.00 49.85 117 ALA C CA 1
ATOM 4488 C C . ALA C 1 117 ? 27.729 -64.749 82.136 1.00 46.35 117 ALA C C 1
ATOM 4489 O O . ALA C 1 117 ? 26.951 -64.459 83.032 1.00 44.96 117 ALA C O 1
ATOM 4491 N N . PHE C 1 118 ? 27.689 -64.173 80.960 1.00 46.48 118 PHE C N 1
ATOM 4492 C CA . PHE C 1 118 ? 26.805 -63.061 80.720 1.00 47.33 118 PHE C CA 1
ATOM 4493 C C . PHE C 1 118 ? 25.384 -63.485 80.956 1.00 46.88 118 PHE C C 1
ATOM 4494 O O . PHE C 1 118 ? 24.585 -62.710 81.478 1.00 49.21 118 PHE C O 1
ATOM 4502 N N . TYR C 1 119 ? 25.074 -64.712 80.544 1.00 49.19 119 TYR C N 1
ATOM 4503 C CA . TYR C 1 119 ? 23.679 -65.162 80.462 1.00 48.86 119 TYR C CA 1
ATOM 4504 C C . TYR C 1 119 ? 23.168 -65.841 81.713 1.00 49.88 119 TYR C C 1
ATOM 4505 O O . TYR C 1 119 ? 22.042 -66.347 81.783 1.00 47.36 119 TYR C O 1
ATOM 4514 N N . GLU C 1 120 ? 24.004 -65.912 82.714 1.00 50.22 120 GLU C N 1
ATOM 4515 C CA . GLU C 1 120 ? 23.487 -66.369 83.999 1.00 51.96 120 GLU C CA 1
ATOM 4516 C C . GLU C 1 120 ? 22.594 -65.278 84.599 1.00 48.02 120 GLU C C 1
ATOM 4517 O O . GLU C 1 120 ? 21.878 -65.558 85.512 1.00 57.00 120 GLU C O 1
ATOM 4523 N N . LYS C 1 121 ? 22.671 -64.025 84.154 1.00 44.62 121 LYS C N 1
ATOM 4524 C CA . LYS C 1 121 ? 21.878 -62.973 84.784 1.00 42.91 121 LYS C CA 1
ATOM 4525 C C . LYS C 1 121 ? 20.547 -62.933 84.150 1.00 42.19 121 LYS C C 1
ATOM 4526 O O . LYS C 1 121 ? 20.324 -63.547 83.087 1.00 45.76 121 LYS C O 1
ATOM 4532 N N . ASP C 1 122 ? 19.648 -62.178 84.759 1.00 38.82 122 ASP C N 1
ATOM 4533 C CA . ASP C 1 122 ? 18.274 -62.081 84.228 1.00 39.47 122 ASP C CA 1
ATOM 4534 C C . ASP C 1 122 ? 18.182 -61.234 83.016 1.00 37.40 122 ASP C C 1
ATOM 4535 O O . ASP C 1 122 ? 17.373 -61.480 82.153 1.00 42.50 122 ASP C O 1
ATOM 4540 N N . VAL C 1 123 ? 19.028 -60.214 82.955 1.00 37.75 123 VAL C N 1
ATOM 4541 C CA . VAL C 1 123 ? 18.932 -59.181 81.939 1.00 37.68 123 VAL C CA 1
ATOM 4542 C C . VAL C 1 123 ? 20.307 -58.951 81.387 1.00 39.62 123 VAL C C 1
ATOM 4543 O O . VAL C 1 123 ? 21.215 -58.778 82.169 1.00 39.75 123 VAL C O 1
ATOM 4547 N N . ILE C 1 124 ? 20.457 -58.979 80.052 1.00 38.27 124 ILE C N 1
ATOM 4548 C CA . ILE C 1 124 ? 21.753 -58.720 79.435 1.00 37.94 124 ILE C CA 1
ATOM 4549 C C . ILE C 1 124 ? 21.699 -57.535 78.469 1.00 36.88 124 ILE C C 1
ATOM 4550 O O . ILE C 1 124 ? 20.890 -57.511 77.553 1.00 34.63 124 ILE C O 1
ATOM 4555 N N . ILE C 1 125 ? 22.552 -56.543 78.692 1.00 36.53 125 ILE C N 1
ATOM 4556 C CA . ILE C 1 125 ? 22.498 -55.272 77.971 1.00 35.44 125 ILE C CA 1
ATOM 4557 C C . ILE C 1 125 ? 23.784 -55.087 77.158 1.00 40.43 125 ILE C C 1
ATOM 4558 O O . ILE C 1 125 ? 24.879 -55.181 77.736 1.00 42.33 125 ILE C O 1
ATOM 4563 N N . PHE C 1 126 ? 23.664 -54.810 75.855 1.00 36.37 126 PHE C N 1
ATOM 4564 C CA . PHE C 1 126 ? 24.832 -54.522 75.033 1.00 35.45 126 PHE C CA 1
ATOM 4565 C C . PHE C 1 126 ? 24.697 -53.102 74.550 1.00 36.68 126 PHE C C 1
ATOM 4566 O O . PHE C 1 126 ? 23.844 -52.790 73.722 1.00 37.73 126 PHE C O 1
ATOM 4574 N N . ASP C 1 127 ? 25.513 -52.230 75.098 1.00 36.49 127 ASP C N 1
ATOM 4575 C CA . ASP C 1 127 ? 25.520 -50.842 74.719 1.00 38.08 127 ASP C CA 1
ATOM 4576 C C . ASP C 1 127 ? 26.957 -50.565 74.273 1.00 42.85 127 ASP C C 1
ATOM 4577 O O . ASP C 1 127 ? 27.763 -50.122 75.097 1.00 44.13 127 ASP C O 1
ATOM 4582 N N . SER C 1 128 ? 27.341 -50.810 73.014 1.00 43.34 128 SER C N 1
ATOM 4583 C CA . SER C 1 128 ? 26.524 -50.855 71.815 1.00 40.75 128 SER C CA 1
ATOM 4584 C C . SER C 1 128 ? 26.700 -52.164 71.056 1.00 41.28 128 SER C C 1
ATOM 4585 O O . SER C 1 128 ? 27.844 -52.666 70.879 1.00 39.14 128 SER C O 1
ATOM 4588 N N . ILE C 1 129 ? 25.584 -52.761 70.639 1.00 37.47 129 ILE C N 1
ATOM 4589 C CA . ILE C 1 129 ? 25.703 -53.952 69.878 1.00 38.98 129 ILE C CA 1
ATOM 4590 C C . ILE C 1 129 ? 26.130 -53.516 68.464 1.00 40.31 129 ILE C C 1
ATOM 4591 O O . ILE C 1 129 ? 26.839 -54.276 67.788 1.00 42.64 129 ILE C O 1
ATOM 4596 N N . SER C 1 130 ? 25.775 -52.295 68.041 1.00 38.54 130 SER C N 1
ATOM 4597 C CA . SER C 1 130 ? 26.178 -51.825 66.687 1.00 40.93 130 SER C CA 1
ATOM 4598 C C . SER C 1 130 ? 27.715 -51.713 66.569 1.00 41.63 130 SER C C 1
ATOM 4599 O O . SER C 1 130 ? 28.275 -52.114 65.562 1.00 42.08 130 SER C O 1
ATOM 4602 N N . ALA C 1 131 ? 28.388 -51.253 67.613 1.00 40.27 131 ALA C N 1
ATOM 4603 C CA . ALA C 1 131 ? 29.840 -51.188 67.556 1.00 39.34 131 ALA C CA 1
ATOM 4604 C C . ALA C 1 131 ? 30.420 -52.585 67.531 1.00 41.98 131 ALA C C 1
ATOM 4605 O O . ALA C 1 131 ? 31.404 -52.852 66.839 1.00 44.78 131 ALA C O 1
ATOM 4607 N N . LEU C 1 132 ? 29.833 -53.513 68.281 1.00 42.72 132 LEU C N 1
ATOM 4608 C CA . LEU C 1 132 ? 30.349 -54.903 68.262 1.00 44.02 132 LEU C CA 1
ATOM 4609 C C . LEU C 1 132 ? 30.197 -55.605 66.884 1.00 42.23 132 LEU C C 1
ATOM 4610 O O . LEU C 1 132 ? 31.063 -56.393 66.468 1.00 43.45 132 LEU C O 1
ATOM 4615 N N . ILE C 1 133 ? 29.075 -55.369 66.213 1.00 41.26 133 ILE C N 1
ATOM 4616 C CA . ILE C 1 133 ? 28.878 -55.938 64.880 1.00 45.27 133 ILE C CA 1
ATOM 4617 C C . ILE C 1 133 ? 29.807 -55.240 63.854 1.00 46.56 133 ILE C C 1
ATOM 4618 O O . ILE C 1 133 ? 30.589 -55.897 63.205 1.00 48.14 133 ILE C O 1
ATOM 4623 N N . ALA C 1 134 ? 29.797 -53.898 63.847 1.00 47.95 134 ALA C N 1
ATOM 4624 C CA . ALA C 1 134 ? 30.560 -53.090 62.909 1.00 49.13 134 ALA C CA 1
ATOM 4625 C C . ALA C 1 134 ? 32.039 -53.362 62.994 1.00 53.10 134 ALA C C 1
ATOM 4626 O O . ALA C 1 134 ? 32.723 -53.263 61.958 1.00 51.37 134 ALA C O 1
ATOM 4628 N N . ASN C 1 135 ? 32.540 -53.774 64.161 1.00 48.89 135 ASN C N 1
ATOM 4629 C CA . ASN C 1 135 ? 33.970 -54.138 64.309 1.00 53.90 135 ASN C CA 1
ATOM 4630 C C . ASN C 1 135 ? 34.286 -55.634 64.416 1.00 56.55 135 ASN C C 1
ATOM 4631 O O . ASN C 1 135 ? 35.410 -56.007 64.678 1.00 58.16 135 ASN C O 1
ATOM 4636 N N . ASP C 1 136 ? 33.308 -56.477 64.116 1.00 59.53 136 ASP C N 1
ATOM 4637 C CA . ASP C 1 136 ? 33.532 -57.914 64.091 1.00 62.45 136 ASP C CA 1
ATOM 4638 C C . ASP C 1 136 ? 34.348 -58.325 62.847 1.00 69.70 136 ASP C C 1
ATOM 4639 O O . ASP C 1 136 ? 34.192 -57.755 61.782 1.00 65.26 136 ASP C O 1
ATOM 4644 N N . ALA C 1 137 ? 35.204 -59.336 63.019 1.00 74.34 137 ALA C N 1
ATOM 4645 C CA . ALA C 1 137 ? 36.097 -59.815 61.985 1.00 78.10 137 ALA C CA 1
ATOM 4646 C C . ALA C 1 137 ? 35.919 -61.319 61.840 1.00 81.07 137 ALA C C 1
ATOM 4647 O O . ALA C 1 137 ? 36.732 -62.090 62.341 1.00 91.35 137 ALA C O 1
ATOM 4649 N N . SER C 1 138 ? 34.832 -61.736 61.213 1.00 75.11 138 SER C N 1
ATOM 4650 C CA . SER C 1 138 ? 34.482 -63.150 61.178 1.00 74.51 138 SER C CA 1
ATOM 4651 C C . SER C 1 138 ? 33.359 -63.389 60.200 1.00 76.41 138 SER C C 1
ATOM 4652 O O . SER C 1 138 ? 32.762 -62.445 59.676 1.00 76.58 138 SER C O 1
ATOM 4655 N N . GLU C 1 139 ? 33.035 -64.660 59.995 1.00 83.05 139 GLU C N 1
ATOM 4656 C CA . GLU C 1 139 ? 31.865 -65.037 59.180 1.00 85.36 139 GLU C CA 1
ATOM 4657 C C . GLU C 1 139 ? 30.566 -65.104 59.978 1.00 78.79 139 GLU C C 1
ATOM 4658 O O . GLU C 1 139 ? 29.523 -65.399 59.413 1.00 80.62 139 GLU C O 1
ATOM 4664 N N . VAL C 1 140 ? 30.609 -64.822 61.268 1.00 75.42 140 VAL C N 1
ATOM 4665 C CA . VAL C 1 140 ? 29.359 -64.671 62.013 1.00 71.52 140 VAL C CA 1
ATOM 4666 C C . VAL C 1 140 ? 28.612 -63.458 61.478 1.00 69.53 140 VAL C C 1
ATOM 4667 O O . VAL C 1 140 ? 29.161 -62.354 61.431 1.00 63.88 140 VAL C O 1
ATOM 4671 N N . ASN C 1 141 ? 27.366 -63.685 61.072 1.00 70.27 141 ASN C N 1
ATOM 4672 C CA . ASN C 1 141 ? 26.495 -62.606 60.653 1.00 71.05 141 ASN C CA 1
ATOM 4673 C C . ASN C 1 141 ? 25.384 -62.325 61.653 1.00 66.46 141 ASN C C 1
ATOM 4674 O O . ASN C 1 141 ? 25.188 -63.005 62.655 1.00 61.49 141 ASN C O 1
ATOM 4679 N N . VAL C 1 142 ? 24.632 -61.303 61.324 1.00 66.61 142 VAL C N 1
ATOM 4680 C CA . VAL C 1 142 ? 23.618 -60.800 62.177 1.00 67.15 142 VAL C CA 1
ATOM 4681 C C . VAL C 1 142 ? 22.449 -61.774 62.369 1.00 68.22 142 VAL C C 1
ATOM 4682 O O . VAL C 1 142 ? 21.948 -61.865 63.487 1.00 66.40 142 VAL C O 1
ATOM 4686 N N . ASP C 1 143 ? 22.018 -62.490 61.311 1.00 66.47 143 ASP C N 1
ATOM 4687 C CA . ASP C 1 143 ? 21.007 -63.539 61.449 1.00 64.52 143 ASP C CA 1
ATOM 4688 C C . ASP C 1 143 ? 21.399 -64.570 62.520 1.00 61.52 143 ASP C C 1
ATOM 4689 O O . ASP C 1 143 ? 20.551 -65.052 63.279 1.00 58.18 143 ASP C O 1
ATOM 4694 N N . ASP C 1 144 ? 22.686 -64.907 62.546 1.00 62.09 144 ASP C N 1
ATOM 4695 C CA . ASP C 1 144 ? 23.224 -65.845 63.532 1.00 64.99 144 ASP C CA 1
ATOM 4696 C C . ASP C 1 144 ? 23.157 -65.271 64.923 1.00 61.75 144 ASP C C 1
ATOM 4697 O O . ASP C 1 144 ? 22.789 -65.962 65.884 1.00 62.34 144 ASP C O 1
ATOM 4702 N N . LEU C 1 145 ? 23.528 -64.006 65.028 1.00 58.18 145 LEU C N 1
ATOM 4703 C CA . LEU C 1 145 ? 23.496 -63.335 66.295 1.00 55.06 145 LEU C CA 1
ATOM 4704 C C . LEU C 1 145 ? 22.062 -63.235 66.781 1.00 53.86 145 LEU C C 1
ATOM 4705 O O . LEU C 1 145 ? 21.794 -63.541 67.955 1.00 54.21 145 LEU C O 1
ATOM 4718 N N . ALA C 1 147 ? 19.456 -65.109 65.922 1.00 54.70 147 ALA C N 1
ATOM 4719 C CA . ALA C 1 147 ? 19.017 -66.453 66.276 1.00 57.46 147 ALA C CA 1
ATOM 4720 C C . ALA C 1 147 ? 19.532 -66.848 67.678 1.00 57.31 147 ALA C C 1
ATOM 4721 O O . ALA C 1 147 ? 18.826 -67.501 68.442 1.00 58.64 147 ALA C O 1
ATOM 4723 N N . PHE C 1 148 ? 20.760 -66.482 67.986 1.00 57.19 148 PHE C N 1
ATOM 4724 C CA . PHE C 1 148 ? 21.327 -66.786 69.257 1.00 57.28 148 PHE C CA 1
ATOM 4725 C C . PHE C 1 148 ? 20.578 -66.008 70.381 1.00 56.95 148 PHE C C 1
ATOM 4726 O O . PHE C 1 148 ? 20.220 -66.586 71.431 1.00 56.81 148 PHE C O 1
ATOM 4734 N N . PHE C 1 149 ? 20.383 -64.714 70.183 1.00 52.28 149 PHE C N 1
ATOM 4735 C CA . PHE C 1 149 ? 19.631 -63.953 71.130 1.00 52.01 149 PHE C CA 1
ATOM 4736 C C . PHE C 1 149 ? 18.215 -64.516 71.349 1.00 53.18 149 PHE C C 1
ATOM 4737 O O . PHE C 1 149 ? 17.736 -64.575 72.494 1.00 52.88 149 PHE C O 1
ATOM 4745 N N . LYS C 1 150 ? 17.539 -64.914 70.276 1.00 56.62 150 LYS C N 1
ATOM 4746 C CA . LYS C 1 150 ? 16.198 -65.564 70.359 1.00 61.10 150 LYS C CA 1
ATOM 4747 C C . LYS C 1 150 ? 16.156 -66.840 71.204 1.00 62.30 150 LYS C C 1
ATOM 4748 O O . LYS C 1 150 ? 15.188 -67.133 71.930 1.00 60.88 150 LYS C O 1
ATOM 4754 N N . ARG C 1 151 ? 17.245 -67.573 71.136 1.00 61.91 151 ARG C N 1
ATOM 4755 C CA . ARG C 1 151 ? 17.428 -68.748 71.924 1.00 65.61 151 ARG C CA 1
ATOM 4756 C C . ARG C 1 151 ? 17.554 -68.404 73.409 1.00 64.15 151 ARG C C 1
ATOM 4757 O O . ARG C 1 151 ? 16.976 -69.083 74.268 1.00 67.41 151 ARG C O 1
ATOM 4765 N N . ILE C 1 152 ? 18.292 -67.351 73.718 1.00 56.61 152 ILE C N 1
ATOM 4766 C CA . ILE C 1 152 ? 18.448 -66.926 75.108 1.00 54.96 152 ILE C CA 1
ATOM 4767 C C . ILE C 1 152 ? 17.150 -66.322 75.652 1.00 53.95 152 ILE C C 1
ATOM 4768 O O . ILE C 1 152 ? 16.746 -66.626 76.773 1.00 51.72 152 ILE C O 1
ATOM 4773 N N . THR C 1 153 ? 16.502 -65.460 74.874 1.00 54.39 153 THR C N 1
ATOM 4774 C CA . THR C 1 153 ? 15.230 -64.886 75.312 1.00 56.53 153 THR C CA 1
ATOM 4775 C C . THR C 1 153 ? 14.134 -65.982 75.449 1.00 60.89 153 THR C C 1
ATOM 4776 O O . THR C 1 153 ? 13.232 -65.854 76.254 1.00 62.08 153 THR C O 1
ATOM 4780 N N . ALA C 1 154 ? 14.262 -67.085 74.728 1.00 60.74 154 ALA C N 1
ATOM 4781 C CA . ALA C 1 154 ? 13.359 -68.220 74.920 1.00 63.20 154 ALA C CA 1
ATOM 4782 C C . ALA C 1 154 ? 13.509 -68.850 76.302 1.00 63.83 154 ALA C C 1
ATOM 4783 O O . ALA C 1 154 ? 12.606 -69.528 76.758 1.00 65.24 154 ALA C O 1
ATOM 4785 N N . LEU C 1 155 ? 14.634 -68.620 76.974 1.00 64.12 155 LEU C N 1
ATOM 4786 C CA . LEU C 1 155 ? 14.779 -68.995 78.385 1.00 62.78 155 LEU C CA 1
ATOM 4787 C C . LEU C 1 155 ? 14.151 -67.986 79.359 1.00 60.48 155 LEU C C 1
ATOM 4788 O O . LEU C 1 155 ? 14.453 -68.048 80.520 1.00 64.67 155 LEU C O 1
ATOM 4793 N N . LYS C 1 156 ? 13.348 -67.035 78.881 1.00 60.27 156 LYS C N 1
ATOM 4794 C CA . LYS C 1 156 ? 12.716 -65.999 79.699 1.00 64.94 156 LYS C CA 1
ATOM 4795 C C . LYS C 1 156 ? 13.666 -64.848 80.146 1.00 59.87 156 LYS C C 1
ATOM 4796 O O . LYS C 1 156 ? 13.253 -63.902 80.798 1.00 58.23 156 LYS C O 1
ATOM 4802 N N . LYS C 1 157 ? 14.917 -64.902 79.749 1.00 55.79 157 LYS C N 1
ATOM 4803 C CA . LYS C 1 157 ? 15.797 -63.754 79.950 1.00 49.96 157 LYS C CA 1
ATOM 4804 C C . LYS C 1 157 ? 15.419 -62.599 79.038 1.00 46.85 157 LYS C C 1
ATOM 4805 O O . LYS C 1 157 ? 14.633 -62.753 78.067 1.00 49.07 157 LYS C O 1
ATOM 4811 N N . ILE C 1 158 ? 15.966 -61.442 79.384 1.00 43.63 158 ILE C N 1
ATOM 4812 C CA . ILE C 1 158 ? 15.732 -60.219 78.639 1.00 42.02 158 ILE C CA 1
ATOM 4813 C C . ILE C 1 158 ? 17.014 -59.697 78.085 1.00 41.02 158 ILE C C 1
ATOM 4814 O O . ILE C 1 158 ? 17.985 -59.650 78.816 1.00 39.52 158 ILE C O 1
ATOM 4819 N N . ILE C 1 159 ? 17.039 -59.385 76.767 1.00 41.97 159 ILE C N 1
ATOM 4820 C CA . ILE C 1 159 ? 18.218 -58.760 76.158 1.00 41.86 159 ILE C CA 1
ATOM 4821 C C . ILE C 1 159 ? 17.912 -57.359 75.622 1.00 39.37 159 ILE C C 1
ATOM 4822 O O . ILE C 1 159 ? 16.885 -57.135 75.016 1.00 43.26 159 ILE C O 1
ATOM 4827 N N . ILE C 1 160 ? 18.827 -56.432 75.842 1.00 39.13 160 ILE C N 1
ATOM 4828 C CA . ILE C 1 160 ? 18.635 -55.029 75.454 1.00 38.79 160 ILE C CA 1
ATOM 4829 C C . ILE C 1 160 ? 19.896 -54.572 74.726 1.00 39.05 160 ILE C C 1
ATOM 4830 O O . ILE C 1 160 ? 20.971 -54.663 75.296 1.00 38.08 160 ILE C O 1
ATOM 4835 N N . CYS C 1 161 ? 19.764 -54.124 73.466 1.00 36.46 161 CYS C N 1
ATOM 4836 C CA . CYS C 1 161 ? 20.894 -53.586 72.723 1.00 35.23 161 CYS C CA 1
ATOM 4837 C C . CYS C 1 161 ? 20.642 -52.175 72.294 1.00 34.94 161 CYS C C 1
ATOM 4838 O O . CYS C 1 161 ? 19.511 -51.810 71.972 1.00 34.88 161 CYS C O 1
ATOM 4841 N N . THR C 1 162 ? 21.708 -51.360 72.276 1.00 32.13 162 THR C N 1
ATOM 4842 C CA . THR C 1 162 ? 21.614 -50.081 71.594 1.00 34.14 162 THR C CA 1
ATOM 4843 C C . THR C 1 162 ? 22.282 -50.210 70.211 1.00 36.56 162 THR C C 1
ATOM 4844 O O . THR C 1 162 ? 23.256 -50.982 70.027 1.00 39.15 162 THR C O 1
ATOM 4848 N N . VAL C 1 163 ? 21.741 -49.454 69.265 1.00 37.09 163 VAL C N 1
ATOM 4849 C CA . VAL C 1 163 ? 22.182 -49.457 67.894 1.00 36.56 163 VAL C CA 1
ATOM 4850 C C . VAL C 1 163 ? 22.301 -48.042 67.464 1.00 36.59 163 VAL C C 1
ATOM 4851 O O . VAL C 1 163 ? 21.325 -47.281 67.528 1.00 37.50 163 VAL C O 1
ATOM 4855 N N . ASN C 1 164 ? 23.478 -47.680 66.971 1.00 36.30 164 ASN C N 1
ATOM 4856 C CA . ASN C 1 164 ? 23.614 -46.408 66.265 1.00 39.56 164 ASN C CA 1
ATOM 4857 C C . ASN C 1 164 ? 23.530 -46.681 64.746 1.00 41.26 164 ASN C C 1
ATOM 4858 O O . ASN C 1 164 ? 24.412 -47.309 64.191 1.00 40.81 164 ASN C O 1
ATOM 4863 N N . PRO C 1 165 ? 22.487 -46.182 64.081 1.00 43.36 165 PRO C N 1
ATOM 4864 C CA . PRO C 1 165 ? 22.318 -46.571 62.683 1.00 46.79 165 PRO C CA 1
ATOM 4865 C C . PRO C 1 165 ? 23.413 -46.094 61.745 1.00 45.72 165 PRO C C 1
ATOM 4866 O O . PRO C 1 165 ? 23.567 -46.628 60.652 1.00 48.54 165 PRO C O 1
ATOM 4870 N N . LYS C 1 166 ? 24.159 -45.091 62.163 1.00 46.22 166 LYS C N 1
ATOM 4871 C CA . LYS C 1 166 ? 25.184 -44.514 61.316 1.00 47.62 166 LYS C CA 1
ATOM 4872 C C . LYS C 1 166 ? 26.415 -45.359 61.174 1.00 44.02 166 LYS C C 1
ATOM 4873 O O . LYS C 1 166 ? 27.322 -45.010 60.398 1.00 45.90 166 LYS C O 1
ATOM 4879 N N . GLU C 1 167 ? 26.472 -46.469 61.879 1.00 44.37 167 GLU C N 1
ATOM 4880 C CA . GLU C 1 167 ? 27.689 -47.296 61.818 1.00 48.34 167 GLU C CA 1
ATOM 4881 C C . GLU C 1 167 ? 27.399 -48.696 61.270 1.00 47.29 167 GLU C C 1
ATOM 4882 O O . GLU C 1 167 ? 28.265 -49.531 61.191 1.00 52.32 167 GLU C O 1
ATOM 4888 N N . LEU C 1 168 ? 26.165 -48.928 60.852 1.00 45.91 168 LEU C N 1
ATOM 4889 C CA . LEU C 1 168 ? 25.780 -50.168 60.109 1.00 47.10 168 LEU C CA 1
ATOM 4890 C C . LEU C 1 168 ? 24.982 -49.873 58.852 1.00 45.73 168 LEU C C 1
ATOM 4891 O O . LEU C 1 168 ? 24.216 -48.887 58.825 1.00 44.81 168 LEU C O 1
ATOM 4896 N N . PRO C 1 169 ? 25.137 -50.739 57.835 1.00 47.07 169 PRO C N 1
ATOM 4897 C CA . PRO C 1 169 ? 24.242 -50.701 56.651 1.00 49.09 169 PRO C CA 1
ATOM 4898 C C . PRO C 1 169 ? 22.802 -51.061 56.945 1.00 49.90 169 PRO C C 1
ATOM 4899 O O . PRO C 1 169 ? 22.497 -51.776 57.931 1.00 49.03 169 PRO C O 1
ATOM 4903 N N . GLU C 1 170 ? 21.928 -50.508 56.129 1.00 51.87 170 GLU C N 1
ATOM 4904 C CA . GLU C 1 170 ? 20.483 -50.660 56.216 1.00 55.82 170 GLU C CA 1
ATOM 4905 C C . GLU C 1 170 ? 20.084 -52.108 56.174 1.00 57.12 170 GLU C C 1
ATOM 4906 O O . GLU C 1 170 ? 19.137 -52.539 56.847 1.00 57.27 170 GLU C O 1
ATOM 4912 N N . SER C 1 171 ? 20.804 -52.863 55.356 1.00 63.38 171 SER C N 1
ATOM 4913 C CA . SER C 1 171 ? 20.530 -54.304 55.214 1.00 66.93 171 SER C CA 1
ATOM 4914 C C . SER C 1 171 ? 20.572 -54.970 56.589 1.00 61.70 171 SER C C 1
ATOM 4915 O O . SER C 1 171 ? 19.654 -55.663 56.962 1.00 67.37 171 SER C O 1
ATOM 4918 N N . VAL C 1 172 ? 21.595 -54.669 57.363 1.00 58.56 172 VAL C N 1
ATOM 4919 C CA . VAL C 1 172 ? 21.768 -55.229 58.688 1.00 53.77 172 VAL C CA 1
ATOM 4920 C C . VAL C 1 172 ? 20.747 -54.689 59.713 1.00 49.62 172 VAL C C 1
ATOM 4921 O O . VAL C 1 172 ? 20.173 -55.449 60.493 1.00 47.58 172 VAL C O 1
ATOM 4925 N N . LEU C 1 173 ? 20.512 -53.390 59.670 1.00 47.93 173 LEU C N 1
ATOM 4926 C CA . LEU C 1 173 ? 19.585 -52.749 60.569 1.00 45.86 173 LEU C CA 1
ATOM 4927 C C . LEU C 1 173 ? 18.220 -53.366 60.462 1.00 48.19 173 LEU C C 1
ATOM 4928 O O . LEU C 1 173 ? 17.617 -53.689 61.485 1.00 45.25 173 LEU C O 1
ATOM 4933 N N . THR C 1 174 ? 17.707 -53.503 59.217 1.00 50.51 174 THR C N 1
ATOM 4934 C CA . THR C 1 174 ? 16.434 -54.119 58.962 1.00 53.54 174 THR C CA 1
ATOM 4935 C C . THR C 1 174 ? 16.312 -55.503 59.621 1.00 55.84 174 THR C C 1
ATOM 4936 O O . THR C 1 174 ? 15.236 -55.847 60.111 1.00 60.44 174 THR C O 1
ATOM 4940 N N . ILE C 1 175 ? 17.380 -56.300 59.632 1.00 54.08 175 ILE C N 1
ATOM 4941 C CA . ILE C 1 175 ? 17.330 -57.627 60.265 1.00 54.44 175 ILE C CA 1
ATOM 4942 C C . ILE C 1 175 ? 17.220 -57.510 61.820 1.00 53.41 175 ILE C C 1
ATOM 4943 O O . ILE C 1 175 ? 16.459 -58.221 62.461 1.00 55.15 175 ILE C O 1
ATOM 4948 N N . ILE C 1 176 ? 17.963 -56.586 62.397 1.00 50.42 176 ILE C N 1
ATOM 4949 C CA . ILE C 1 176 ? 17.897 -56.370 63.849 1.00 48.56 176 ILE C CA 1
ATOM 4950 C C . ILE C 1 176 ? 16.479 -55.941 64.236 1.00 48.77 176 ILE C C 1
ATOM 4951 O O . ILE C 1 176 ? 15.900 -56.489 65.177 1.00 44.89 176 ILE C O 1
ATOM 4956 N N . ARG C 1 177 ? 15.927 -55.012 63.449 1.00 50.99 177 ARG C N 1
ATOM 4957 C CA . ARG C 1 177 ? 14.613 -54.511 63.713 1.00 54.02 177 ARG C CA 1
ATOM 4958 C C . ARG C 1 177 ? 13.539 -55.622 63.640 1.00 56.14 177 ARG C C 1
ATOM 4959 O O . ARG C 1 177 ? 12.638 -55.671 64.457 1.00 54.44 177 ARG C O 1
ATOM 4967 N N . THR C 1 178 ? 13.638 -56.484 62.654 1.00 57.75 178 THR C N 1
ATOM 4968 C CA . THR C 1 178 ? 12.708 -57.620 62.543 1.00 60.94 178 THR C CA 1
ATOM 4969 C C . THR C 1 178 ? 12.832 -58.557 63.743 1.00 59.55 178 THR C C 1
ATOM 4970 O O . THR C 1 178 ? 11.851 -59.048 64.257 1.00 62.85 178 THR C O 1
ATOM 4974 N N . SER C 1 179 ? 14.043 -58.776 64.201 1.00 54.64 179 SER C N 1
ATOM 4975 C CA . SER C 1 179 ? 14.248 -59.628 65.315 1.00 56.35 179 SER C CA 1
ATOM 4976 C C . SER C 1 179 ? 13.714 -58.990 66.593 1.00 56.14 179 SER C C 1
ATOM 4977 O O . SER C 1 179 ? 13.332 -59.693 67.499 1.00 57.05 179 SER C O 1
ATOM 4980 N N . ALA C 1 180 ? 13.699 -57.668 66.686 1.00 53.75 180 ALA C N 1
ATOM 4981 C CA . ALA C 1 180 ? 13.308 -57.035 67.930 1.00 51.59 180 ALA C CA 1
ATOM 4982 C C . ALA C 1 180 ? 11.931 -57.475 68.355 1.00 53.31 180 ALA C C 1
ATOM 4983 O O . ALA C 1 180 ? 11.052 -57.547 67.502 1.00 53.61 180 ALA C O 1
ATOM 4985 N N . THR C 1 181 ? 11.719 -57.794 69.659 1.00 51.46 181 THR C N 1
ATOM 4986 C CA . THR C 1 181 ? 10.341 -57.891 70.173 1.00 53.00 181 THR C CA 1
ATOM 4987 C C . THR C 1 181 ? 9.863 -56.505 70.573 1.00 51.90 181 THR C C 1
ATOM 4988 O O . THR C 1 181 ? 8.706 -56.182 70.452 1.00 57.34 181 THR C O 1
ATOM 5000 N N . LEU C 1 183 ? 10.996 -52.460 69.861 1.00 49.70 183 LEU C N 1
ATOM 5001 C CA . LEU C 1 183 ? 11.845 -51.569 69.142 1.00 47.32 183 LEU C CA 1
ATOM 5002 C C . LEU C 1 183 ? 11.545 -50.155 69.500 1.00 47.38 183 LEU C C 1
ATOM 5003 O O . LEU C 1 183 ? 10.418 -49.665 69.373 1.00 48.24 183 LEU C O 1
ATOM 5008 N N . ILE C 1 184 ? 12.577 -49.482 69.936 1.00 47.14 184 ILE C N 1
ATOM 5009 C CA . ILE C 1 184 ? 12.444 -48.127 70.406 1.00 49.03 184 ILE C CA 1
ATOM 5010 C C . ILE C 1 184 ? 13.424 -47.308 69.631 1.00 50.19 184 ILE C C 1
ATOM 5011 O O . ILE C 1 184 ? 14.637 -47.604 69.630 1.00 46.77 184 ILE C O 1
ATOM 5016 N N . ARG C 1 185 ? 12.922 -46.236 69.049 1.00 52.76 185 ARG C N 1
ATOM 5017 C CA . ARG C 1 185 ? 13.789 -45.288 68.413 1.00 53.36 185 ARG C CA 1
ATOM 5018 C C . ARG C 1 185 ? 13.876 -43.992 69.179 1.00 52.30 185 ARG C C 1
ATOM 5019 O O . ARG C 1 185 ? 12.856 -43.381 69.534 1.00 52.29 185 ARG C O 1
ATOM 5027 N N . THR C 1 186 ? 15.099 -43.549 69.407 1.00 53.07 186 THR C N 1
ATOM 5028 C CA . THR C 1 186 ? 15.346 -42.313 70.141 1.00 55.66 186 THR C CA 1
ATOM 5029 C C . THR C 1 186 ? 15.755 -41.186 69.205 1.00 58.23 186 THR C C 1
ATOM 5030 O O . THR C 1 186 ? 16.463 -41.425 68.252 1.00 65.32 186 THR C O 1
ATOM 5034 N N . GLU C 1 187 ? 15.315 -39.968 69.512 1.00 63.69 187 GLU C N 1
ATOM 5035 C CA . GLU C 1 187 ? 15.707 -38.729 68.819 1.00 66.44 187 GLU C CA 1
ATOM 5036 C C . GLU C 1 187 ? 15.802 -37.550 69.792 1.00 68.76 187 GLU C C 1
ATOM 5037 O O . GLU C 1 187 ? 15.246 -37.586 70.891 1.00 70.10 187 GLU C O 1
ATOM 5043 N N . LEU C 1 188 ? 16.435 -36.482 69.338 1.00 70.65 188 LEU C N 1
ATOM 5044 C CA . LEU C 1 188 ? 16.369 -35.192 69.987 1.00 74.24 188 LEU C CA 1
ATOM 5045 C C . LEU C 1 188 ? 15.406 -34.311 69.234 1.00 79.64 188 LEU C C 1
ATOM 5046 O O . LEU C 1 188 ? 15.267 -34.433 68.029 1.00 83.00 188 LEU C O 1
ATOM 5051 N N . PHE C 1 189 ? 14.707 -33.443 69.953 1.00 88.02 189 PHE C N 1
ATOM 5052 C CA . PHE C 1 189 ? 13.862 -32.420 69.333 1.00 95.41 189 PHE C CA 1
ATOM 5053 C C . PHE C 1 189 ? 13.707 -31.273 70.329 1.00 99.83 189 PHE C C 1
ATOM 5054 O O . PHE C 1 189 ? 13.986 -31.425 71.523 1.00 96.52 189 PHE C O 1
ATOM 5062 N N . THR C 1 190 ? 13.267 -30.128 69.827 1.00 105.06 190 THR C N 1
ATOM 5063 C CA . THR C 1 190 ? 13.207 -28.924 70.635 1.00 110.92 190 THR C CA 1
ATOM 5064 C C . THR C 1 190 ? 11.801 -28.345 70.668 1.00 115.34 190 THR C C 1
ATOM 5065 O O . THR C 1 190 ? 11.213 -28.109 69.622 1.00 111.17 190 THR C O 1
ATOM 5069 N N . PHE C 1 191 ? 11.285 -28.082 71.869 1.00 117.34 191 PHE C N 1
ATOM 5070 C CA . PHE C 1 191 ? 10.053 -27.288 72.001 1.00 119.24 191 PHE C CA 1
ATOM 5071 C C . PHE C 1 191 ? 10.215 -26.191 73.044 1.00 120.52 191 PHE C C 1
ATOM 5072 O O . PHE C 1 191 ? 10.708 -26.425 74.146 1.00 119.62 191 PHE C O 1
ATOM 5080 N N . GLY C 1 192 ? 9.827 -24.974 72.678 1.00 125.72 192 GLY C N 1
ATOM 5081 C CA . GLY C 1 192 ? 10.170 -23.822 73.481 1.00 128.69 192 GLY C CA 1
ATOM 5082 C C . GLY C 1 192 ? 11.680 -23.820 73.405 1.00 127.70 192 GLY C C 1
ATOM 5083 O O . GLY C 1 192 ? 12.244 -24.307 72.414 1.00 129.44 192 GLY C O 1
ATOM 5084 N N . GLY C 1 193 ? 12.352 -23.339 74.443 1.00 126.98 193 GLY C N 1
ATOM 5085 C CA . GLY C 1 193 ? 13.813 -23.299 74.396 1.00 123.89 193 GLY C CA 1
ATOM 5086 C C . GLY C 1 193 ? 14.471 -24.659 74.553 1.00 120.07 193 GLY C C 1
ATOM 5087 O O . GLY C 1 193 ? 15.681 -24.787 74.358 1.00 119.05 193 GLY C O 1
ATOM 5088 N N . ASP C 1 194 ? 13.673 -25.666 74.862 1.00 119.39 194 ASP C N 1
ATOM 5089 C CA . ASP C 1 194 ? 14.197 -26.899 75.408 1.00 113.30 194 ASP C CA 1
ATOM 5090 C C . ASP C 1 194 ? 14.493 -27.994 74.415 1.00 109.45 194 ASP C C 1
ATOM 5091 O O . ASP C 1 194 ? 13.639 -28.390 73.640 1.00 108.55 194 ASP C O 1
ATOM 5096 N N . LEU C 1 195 ? 15.709 -28.511 74.471 1.00 106.01 195 LEU C N 1
ATOM 5097 C CA . LEU C 1 195 ? 15.970 -29.763 73.803 1.00 107.05 195 LEU C CA 1
ATOM 5098 C C . LEU C 1 195 ? 15.301 -30.804 74.654 1.00 105.00 195 LEU C C 1
ATOM 5099 O O . LEU C 1 195 ? 15.242 -30.676 75.873 1.00 108.18 195 LEU C O 1
ATOM 5104 N N . LYS C 1 196 ? 14.839 -31.858 74.022 1.00 101.79 196 LYS C N 1
ATOM 5105 C CA . LYS C 1 196 ? 14.326 -32.993 74.761 1.00 98.35 196 LYS C CA 1
ATOM 5106 C C . LYS C 1 196 ? 14.635 -34.268 74.001 1.00 92.05 196 LYS C C 1
ATOM 5107 O O . LYS C 1 196 ? 14.950 -34.219 72.810 1.00 91.92 196 LYS C O 1
ATOM 5113 N N . ASN C 1 197 ? 14.544 -35.397 74.696 1.00 79.16 197 ASN C N 1
ATOM 5114 C CA . ASN C 1 197 ? 14.633 -36.692 74.060 1.00 73.41 197 ASN C CA 1
ATOM 5115 C C . ASN C 1 197 ? 13.223 -37.215 73.766 1.00 74.69 197 ASN C C 1
ATOM 5116 O O . ASN C 1 197 ? 12.319 -36.986 74.539 1.00 82.30 197 ASN C O 1
ATOM 5121 N N . LEU C 1 198 ? 13.047 -37.925 72.670 1.00 69.51 198 LEU C N 1
ATOM 5122 C CA . LEU C 1 198 ? 11.831 -38.658 72.443 1.00 70.61 198 LEU C CA 1
ATOM 5123 C C . LEU C 1 198 ? 12.202 -40.090 72.195 1.00 70.88 198 LEU C C 1
ATOM 5124 O O . LEU C 1 198 ? 13.145 -40.364 71.443 1.00 71.43 198 LEU C O 1
ATOM 5129 N N . ALA C 1 199 ? 11.510 -40.997 72.876 1.00 66.52 199 ALA C N 1
ATOM 5130 C CA . ALA C 1 199 ? 11.671 -42.419 72.673 1.00 61.65 199 ALA C CA 1
ATOM 5131 C C . ALA C 1 199 ? 10.365 -42.877 72.123 1.00 64.03 199 ALA C C 1
ATOM 5132 O O . ALA C 1 199 ? 9.356 -42.791 72.800 1.00 65.93 199 ALA C O 1
ATOM 5134 N N . LYS C 1 200 ? 10.383 -43.371 70.893 1.00 65.74 200 LYS C N 1
ATOM 5135 C CA . LYS C 1 200 ? 9.187 -43.840 70.255 1.00 68.98 200 LYS C CA 1
ATOM 5136 C C . LYS C 1 200 ? 9.192 -45.352 70.106 1.00 64.88 200 LYS C C 1
ATOM 5137 O O . LYS C 1 200 ? 10.150 -45.945 69.616 1.00 62.04 200 LYS C O 1
ATOM 5143 N N . ILE C 1 201 ? 8.122 -45.972 70.571 1.00 63.83 201 ILE C N 1
ATOM 5144 C CA . ILE C 1 201 ? 8.045 -47.412 70.626 1.00 63.12 201 ILE C CA 1
ATOM 5145 C C . ILE C 1 201 ? 7.409 -47.818 69.350 1.00 64.54 201 ILE C C 1
ATOM 5146 O O . ILE C 1 201 ? 6.208 -47.760 69.199 1.00 70.07 201 ILE C O 1
ATOM 5151 N N . LEU C 1 202 ? 8.242 -48.187 68.398 1.00 67.61 202 LEU C N 1
ATOM 5152 C CA . LEU C 1 202 ? 7.764 -48.499 67.058 1.00 66.53 202 LEU C CA 1
ATOM 5153 C C . LEU C 1 202 ? 7.143 -49.864 67.017 1.00 64.25 202 LEU C C 1
ATOM 5154 O O . LEU C 1 202 ? 6.370 -50.131 66.163 1.00 66.23 202 LEU C O 1
ATOM 5159 N N . LYS C 1 203 ? 7.474 -50.720 67.956 1.00 63.51 203 LYS C N 1
ATOM 5160 C CA . LYS C 1 203 ? 6.971 -52.076 67.919 1.00 65.21 203 LYS C CA 1
ATOM 5161 C C . LYS C 1 203 ? 7.103 -52.645 69.323 1.00 64.76 203 LYS C C 1
ATOM 5162 O O . LYS C 1 203 ? 8.081 -52.371 70.017 1.00 62.97 203 LYS C O 1
ATOM 5168 N N . TYR C 1 204 ? 6.139 -53.441 69.740 1.00 67.93 204 TYR C N 1
ATOM 5169 C CA . TYR C 1 204 ? 6.138 -53.971 71.096 1.00 66.46 204 TYR C CA 1
ATOM 5170 C C . TYR C 1 204 ? 5.336 -55.259 71.116 1.00 69.86 204 TYR C C 1
ATOM 5171 O O . TYR C 1 204 ? 4.187 -55.269 71.450 1.00 73.07 204 TYR C O 1
ATOM 5180 N N . ASN C 1 205 ? 5.971 -56.355 70.761 1.00 73.06 205 ASN C N 1
ATOM 5181 C CA . ASN C 1 205 ? 5.344 -57.658 70.905 1.00 74.36 205 ASN C CA 1
ATOM 5182 C C . ASN C 1 205 ? 5.207 -58.021 72.351 1.00 75.82 205 ASN C C 1
ATOM 5183 O O . ASN C 1 205 ? 6.120 -57.750 73.165 1.00 73.20 205 ASN C O 1
ATOM 5196 N N . ALA C 1 207 ? 3.252 -56.803 74.274 1.00 89.18 207 ALA C N 1
ATOM 5197 C CA . ALA C 1 207 ? 2.991 -55.587 75.033 1.00 93.38 207 ALA C CA 1
ATOM 5198 C C . ALA C 1 207 ? 2.068 -56.003 76.156 1.00 104.53 207 ALA C C 1
ATOM 5199 O O . ALA C 1 207 ? 0.980 -56.531 75.903 1.00 116.39 207 ALA C O 1
ATOM 5201 N N . PRO C 1 208 ? 2.500 -55.811 77.398 1.00 96.79 208 PRO C N 1
ATOM 5202 C CA . PRO C 1 208 ? 1.748 -56.298 78.538 1.00 106.62 208 PRO C CA 1
ATOM 5203 C C . PRO C 1 208 ? 0.506 -55.486 78.910 1.00 115.60 208 PRO C C 1
ATOM 5204 O O . PRO C 1 208 ? -0.203 -55.838 79.854 1.00 111.46 208 PRO C O 1
ATOM 5208 N N . GLY C 1 209 ? 0.292 -54.368 78.228 1.00 121.49 209 GLY C N 1
ATOM 5209 C CA . GLY C 1 209 ? -0.866 -53.539 78.479 1.00 117.37 209 GLY C CA 1
ATOM 5210 C C . GLY C 1 209 ? -0.832 -52.365 77.533 1.00 109.02 209 GLY C C 1
ATOM 5211 O O . GLY C 1 209 ? -0.012 -52.293 76.626 1.00 105.24 209 GLY C O 1
ATOM 5212 N N . SER C 1 210 ? -1.741 -51.439 77.749 1.00 106.66 210 SER C N 1
ATOM 5213 C CA . SER C 1 210 ? -1.718 -50.209 77.014 1.00 101.56 210 SER C CA 1
ATOM 5214 C C . SER C 1 210 ? -0.431 -49.467 77.370 1.00 93.13 210 SER C C 1
ATOM 5215 O O . SER C 1 210 ? 0.006 -49.437 78.533 1.00 86.65 210 SER C O 1
ATOM 5218 N N . TYR C 1 211 ? 0.187 -48.877 76.360 1.00 85.78 211 TYR C N 1
ATOM 5219 C CA . TYR C 1 211 ? 1.454 -48.198 76.575 1.00 82.43 211 TYR C CA 1
ATOM 5220 C C . TYR C 1 211 ? 1.552 -46.947 75.731 1.00 79.11 211 TYR C C 1
ATOM 5221 O O . TYR C 1 211 ? 0.837 -46.791 74.767 1.00 81.23 211 TYR C O 1
ATOM 5230 N N . GLN C 1 212 ? 2.400 -46.031 76.151 1.00 74.91 212 GLN C N 1
ATOM 5231 C CA . GLN C 1 212 ? 2.503 -44.801 75.463 1.00 76.53 212 GLN C CA 1
ATOM 5232 C C . GLN C 1 212 ? 3.481 -45.015 74.310 1.00 78.36 212 GLN C C 1
ATOM 5233 O O . GLN C 1 212 ? 4.528 -45.596 74.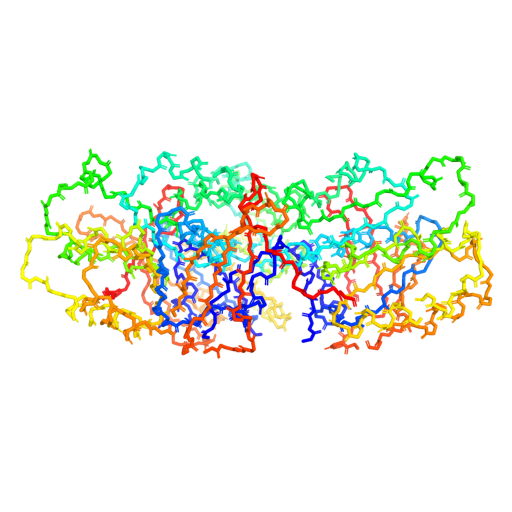507 1.00 79.05 212 GLN C O 1
ATOM 5239 N N . LYS C 1 213 ? 3.107 -44.574 73.110 1.00 80.84 213 LYS C N 1
ATOM 5240 C CA . LYS C 1 213 ? 3.933 -44.739 71.903 1.00 80.80 213 LYS C CA 1
ATOM 5241 C C . LYS C 1 213 ? 5.104 -43.757 71.927 1.00 75.07 213 LYS C C 1
ATOM 5242 O O . LYS C 1 213 ? 6.229 -44.119 71.614 1.00 72.15 213 LYS C O 1
ATOM 5248 N N . ASN C 1 214 ? 4.847 -42.530 72.354 1.00 74.48 214 ASN C N 1
ATOM 5249 C CA . ASN C 1 214 ? 5.857 -41.510 72.383 1.00 73.74 214 ASN C CA 1
ATOM 5250 C C . ASN C 1 214 ? 6.162 -41.088 73.770 1.00 74.34 214 ASN C C 1
ATOM 5251 O O . ASN C 1 214 ? 5.310 -40.590 74.455 1.00 81.89 214 ASN C O 1
ATOM 5256 N N . ILE C 1 215 ? 7.392 -41.263 74.190 1.00 69.67 215 ILE C N 1
ATOM 5257 C CA . ILE C 1 215 ? 7.761 -40.922 75.541 1.00 69.00 215 ILE C CA 1
ATOM 5258 C C . ILE C 1 215 ? 8.782 -39.796 75.469 1.00 69.33 215 ILE C C 1
ATOM 5259 O O . ILE C 1 215 ? 9.931 -39.999 75.070 1.00 71.60 215 ILE C O 1
ATOM 5264 N N . VAL C 1 216 ? 8.386 -38.621 75.914 1.00 70.57 216 VAL C N 1
ATOM 5265 C CA . VAL C 1 216 ? 9.302 -37.509 75.985 1.00 71.58 216 VAL C CA 1
ATOM 5266 C C . VAL C 1 216 ? 10.045 -37.449 77.336 1.00 73.05 216 VAL C C 1
ATOM 5267 O O . VAL C 1 216 ? 9.451 -37.660 78.378 1.00 77.54 216 VAL C O 1
ATOM 5271 N N . PHE C 1 217 ? 11.336 -37.155 77.319 1.00 71.80 217 PHE C N 1
ATOM 5272 C CA . PHE C 1 217 ? 12.102 -36.962 78.555 1.00 74.50 217 PHE C CA 1
ATOM 5273 C C . PHE C 1 217 ? 13.287 -36.049 78.390 1.00 78.81 217 PHE C C 1
ATOM 5274 O O . PHE C 1 217 ? 13.603 -35.648 77.268 1.00 81.65 217 PHE C O 1
ATOM 5282 N N . ARG C 1 218 ? 13.930 -35.730 79.517 1.00 78.16 218 ARG C N 1
ATOM 5283 C CA . ARG C 1 218 ? 15.250 -35.129 79.531 1.00 81.71 218 ARG C CA 1
ATOM 5284 C C . ARG C 1 218 ? 16.110 -35.863 80.583 1.00 75.99 218 ARG C C 1
ATOM 5285 O O . ARG C 1 218 ? 15.606 -36.509 81.485 1.00 80.59 218 ARG C O 1
ATOM 5293 N N . VAL C 1 219 ? 17.417 -35.755 80.459 1.00 72.00 219 VAL C N 1
ATOM 5294 C CA . VAL C 1 219 ? 18.339 -36.344 81.410 1.00 72.67 219 VAL C CA 1
ATOM 5295 C C . VAL C 1 219 ? 18.764 -35.264 82.402 1.00 76.32 219 VAL C C 1
ATOM 5296 O O . VAL C 1 219 ? 19.331 -34.239 82.022 1.00 70.55 219 VAL C O 1
ATOM 5300 N N . GLU C 1 220 ? 18.496 -35.508 83.680 1.00 81.40 220 GLU C N 1
ATOM 5301 C CA . GLU C 1 220 ? 18.792 -34.522 84.701 1.00 90.38 220 GLU C CA 1
ATOM 5302 C C . GLU C 1 220 ? 19.860 -35.022 85.663 1.00 89.46 220 GLU C C 1
ATOM 5303 O O . GLU C 1 220 ? 19.744 -36.151 86.160 1.00 86.18 220 GLU C O 1
ATOM 5309 N N . PRO C 1 221 ? 20.888 -34.178 85.935 1.00 92.13 221 PRO C N 1
ATOM 5310 C CA . PRO C 1 221 ? 21.848 -34.482 87.000 1.00 90.58 221 PRO C CA 1
ATOM 5311 C C . PRO C 1 221 ? 21.155 -34.899 88.314 1.00 91.76 221 PRO C C 1
ATOM 5312 O O . PRO C 1 221 ? 20.183 -34.268 88.747 1.00 95.70 221 PRO C O 1
ATOM 5316 N N . LYS C 1 222 ? 21.616 -36.014 88.884 1.00 91.03 222 LYS C N 1
ATOM 5317 C CA . LYS C 1 222 ? 21.183 -36.531 90.205 1.00 93.41 222 LYS C CA 1
ATOM 5318 C C . LYS C 1 222 ? 19.693 -36.972 90.264 1.00 88.03 222 LYS C C 1
ATOM 5319 O O . LYS C 1 222 ? 19.136 -37.167 91.347 1.00 83.72 222 LYS C O 1
ATOM 5325 N N . ILE C 1 223 ? 19.078 -37.136 89.092 1.00 81.79 223 ILE C N 1
ATOM 5326 C CA . ILE C 1 223 ? 17.753 -37.747 88.929 1.00 81.11 223 ILE C CA 1
ATOM 5327 C C . ILE C 1 223 ? 17.879 -38.893 87.920 1.00 76.12 223 ILE C C 1
ATOM 5328 O O . ILE C 1 223 ? 17.432 -40.018 88.150 1.00 74.07 223 ILE C O 1
ATOM 5333 N N . GLY C 1 224 ? 18.460 -38.578 86.767 1.00 76.48 224 GLY C N 1
ATOM 5334 C CA . GLY C 1 224 ? 18.477 -39.480 85.619 1.00 68.86 224 GLY C CA 1
ATOM 5335 C C . GLY C 1 224 ? 17.399 -39.040 84.647 1.00 65.91 224 GLY C C 1
ATOM 5336 O O . GLY C 1 224 ? 17.203 -37.838 84.436 1.00 68.54 224 GLY C O 1
ATOM 5337 N N . ILE C 1 225 ? 16.696 -40.013 84.066 1.00 61.04 225 ILE C N 1
ATOM 5338 C CA . ILE C 1 225 ? 15.552 -39.760 83.207 1.00 62.92 225 ILE C CA 1
ATOM 5339 C C . ILE C 1 225 ? 14.474 -39.030 83.999 1.00 65.80 225 ILE C C 1
ATOM 5340 O O . ILE C 1 225 ? 13.954 -39.558 85.004 1.00 66.40 225 ILE C O 1
ATOM 5345 N N . ALA C 1 226 ? 14.138 -37.832 83.547 1.00 69.65 226 ALA C N 1
ATOM 5346 C CA . ALA C 1 226 ? 12.940 -37.110 84.004 1.00 74.01 226 ALA C CA 1
ATOM 5347 C C . ALA C 1 226 ? 11.909 -37.197 82.885 1.00 76.17 226 ALA C C 1
ATOM 5348 O O . ALA C 1 226 ? 12.075 -36.575 81.859 1.00 81.82 226 ALA C O 1
ATOM 5350 N N . VAL C 1 227 ? 10.853 -37.969 83.080 1.00 77.48 227 VAL C N 1
ATOM 5351 C CA . VAL C 1 227 ? 9.811 -38.150 82.066 1.00 79.19 227 VAL C CA 1
ATOM 5352 C C . VAL C 1 227 ? 8.834 -37.003 82.108 1.00 84.11 227 VAL C C 1
ATOM 5353 O O . VAL C 1 227 ? 8.353 -36.655 83.168 1.00 84.60 227 VAL C O 1
ATOM 5357 N N . GLU C 1 228 ? 8.524 -36.427 80.950 1.00 91.15 228 GLU C N 1
ATOM 5358 C CA . GLU C 1 228 ? 7.523 -35.354 80.861 1.00 100.20 228 GLU C CA 1
ATOM 5359 C C . GLU C 1 228 ? 6.122 -35.948 80.684 1.00 106.56 228 GLU C C 1
ATOM 5360 O O . GLU C 1 228 ? 5.923 -36.974 80.053 1.00 104.89 228 GLU C O 1
ATOM 5366 N N . ILE C 1 229 ? 5.160 -35.292 81.307 1.00 118.73 229 ILE C N 1
ATOM 5367 C CA . ILE C 1 229 ? 3.803 -35.846 81.501 1.00 128.10 229 ILE C CA 1
ATOM 5368 C C . ILE C 1 229 ? 2.858 -35.831 80.281 1.00 133.16 229 ILE C C 1
ATOM 5369 O O . ILE C 1 229 ? 2.965 -34.961 79.415 1.00 142.19 229 ILE C O 1
ATOM 5374 N N . ALA C 1 230 ? 1.909 -36.777 80.260 1.00 131.81 230 ALA C N 1
ATOM 5375 C CA . ALA C 1 230 ? 0.816 -36.828 79.270 1.00 131.39 230 ALA C CA 1
ATOM 5376 C C . ALA C 1 230 ? 1.324 -37.348 77.930 1.00 124.70 230 ALA C C 1
ATOM 5377 O O . ALA C 1 230 ? 0.956 -38.441 77.510 1.00 119.17 230 ALA C O 1
#

InterPro domains:
  IPR003593 AAA+ ATPase domain [SM00382] (26-188)
  IPR014774 KaiC-like domain [PF06745] (15-221)
  IPR027417 P-loop containing nucleoside triphosphate hydrolase [G3DSA:3.40.50.300] (2-233)
  IPR027417 P-loop containing nucleoside triphosphate hydrolase [SSF52540] (6-211)
  IPR056568 Flagellar accessory protein ArlH [cd19475] (9-228)

Secondary structure (DSSP, 8-state):
-EE----TT--HHHHTTSSEETT-EEEEE--TTSSHHHHHHHHHHHHHHTT--EEEEESS--HHHHHH--TTS---HHHHHHTSEEEEE-HHHHH-TT--B-HHHH---HHHHTSSEEEEETHHHHHHTB-SS--TTT--HHHHHHTTT-EEEEEE-GGGS-HHHHHHHHHH---EEEEEEEETTEEEEEEEE------S---SEEEEEEETTTEEEEPPSS--/-EE----TT--HHHHTTSSEETT-EEEEE--TTSSHHHHHHHHHHHHHHTT--EEEEESS--HHHHHH--TTS---HHHHHHTSEEEEE-HHHHHSTT--B-HHHH---HHHHTSSEEEEETHHHHHHTB-SS--TTT--HHHHHHTTT-EEEEEE-GGGS-HHHHHHHHHH---EEEEEEEETTEEEEEEEE------S---SEEEEEEETTTEEEE--SS--/-EE---BTTB-HHHHTTSSEETT-EEEEE--TTSSHHHHHHHHHHHHHHTT--EEEEESS--HHHHHH--TTS---HHHHHHTSEEEEE-HHHHSTT---B-HHHH---GGGGGSSEEEEETHHHHHHTB-SS--TTT--HHHHHHTTT-EEEEEE-GGGS-HHHHHHHHHH---EEEEEEEETTEEEEEEEE------S---SEEEEEEETTTEEEEPP-

Solvent-accessible surface area: 29267 Å² total

CATH classification: 3.40.50.300